Protein AF-0000000079092332 (afdb_homodimer)

Radius of gyration: 22.31 Å; Cα contacts (8 Å, |Δi|>4): 649; chains: 2; bounding box: 49×60×49 Å

Structure (mmCIF, N/CA/C/O backbone):
data_AF-0000000079092332-model_v1
#
loop_
_entity.id
_entity.type
_entity.pdbx_description
1 polymer 'Transporter major facilitator family protein'
#
loop_
_atom_site.group_PDB
_atom_site.id
_atom_site.type_symbol
_atom_site.label_atom_id
_atom_site.label_alt_id
_atom_site.label_comp_id
_atom_site.label_asym_id
_atom_site.label_entity_id
_atom_site.label_seq_id
_atom_site.pdbx_PDB_ins_code
_atom_site.Cartn_x
_atom_site.Cartn_y
_atom_site.Cartn_z
_atom_site.occupancy
_atom_site.B_iso_or_equiv
_atom_site.auth_seq_id
_atom_site.auth_comp_id
_atom_site.auth_asym_id
_atom_site.auth_atom_id
_atom_site.pdbx_PDB_model_num
ATOM 1 N N . MET A 1 1 ? -17.297 20.484 -6.965 1 50.72 1 MET A N 1
ATOM 2 C CA . MET A 1 1 ? -17.453 19.156 -6.387 1 50.72 1 MET A CA 1
ATOM 3 C C . MET A 1 1 ? -16.469 18.922 -5.254 1 50.72 1 MET A C 1
ATOM 5 O O . MET A 1 1 ? -15.281 19.234 -5.387 1 50.72 1 MET A O 1
ATOM 9 N N . GLY A 1 2 ? -16.922 18.797 -4.117 1 68.81 2 GLY A N 1
ATOM 10 C CA . GLY A 1 2 ? -16.125 18.641 -2.908 1 68.81 2 GLY A CA 1
ATOM 11 C C . GLY A 1 2 ? -15.391 17.328 -2.84 1 68.81 2 GLY A C 1
ATOM 12 O O . GLY A 1 2 ? -15.602 16.438 -3.674 1 68.81 2 GLY A O 1
ATOM 13 N N . ALA A 1 3 ? -14.352 17.25 -2.166 1 75 3 ALA A N 1
ATOM 14 C CA . ALA A 1 3 ? -13.562 16.047 -1.935 1 75 3 ALA A CA 1
ATOM 15 C C . ALA A 1 3 ? -14.453 14.859 -1.6 1 75 3 ALA A C 1
ATOM 17 O O . ALA A 1 3 ? -14.195 13.734 -2.031 1 75 3 ALA A O 1
ATOM 18 N N . LYS A 1 4 ? -15.617 15.133 -1.078 1 80.06 4 LYS A N 1
ATOM 19 C CA . LYS A 1 4 ? -16.547 14.07 -0.685 1 80.06 4 LYS A CA 1
ATOM 20 C C . LYS A 1 4 ? -17.156 13.398 -1.907 1 80.06 4 LYS A C 1
ATOM 22 O O . LYS A 1 4 ? -17.172 12.164 -2.002 1 80.06 4 LYS A O 1
ATOM 27 N N . ARG A 1 5 ? -17.609 14.156 -2.799 1 82.69 5 ARG A N 1
ATOM 28 C CA . ARG A 1 5 ? -18.266 13.617 -3.977 1 82.69 5 ARG A CA 1
ATOM 29 C C . ARG A 1 5 ? -17.281 12.891 -4.883 1 82.69 5 ARG A C 1
ATOM 31 O O . ARG A 1 5 ? -17.625 11.883 -5.496 1 82.69 5 ARG A O 1
ATOM 38 N N . LEU A 1 6 ? -16.125 13.414 -4.945 1 79.31 6 LEU A N 1
ATOM 39 C CA . LEU A 1 6 ? -15.109 12.797 -5.797 1 79.31 6 LEU A CA 1
ATOM 40 C C . LEU A 1 6 ? -14.75 11.406 -5.297 1 79.31 6 LEU A C 1
ATOM 42 O O . LEU A 1 6 ? -14.617 10.469 -6.09 1 79.31 6 LEU A O 1
ATOM 46 N N . VAL A 1 7 ? -14.602 11.328 -4.027 1 81.25 7 VAL A N 1
ATOM 47 C CA . VAL A 1 7 ? -14.312 10.023 -3.449 1 81.25 7 VAL A CA 1
ATOM 48 C C . VAL A 1 7 ? -15.469 9.062 -3.719 1 81.25 7 VAL A C 1
ATOM 50 O O . VAL A 1 7 ? -15.25 7.895 -4.043 1 81.25 7 VAL A O 1
ATOM 53 N N . LEU A 1 8 ? -16.609 9.57 -3.623 1 84.88 8 LEU A N 1
ATOM 54 C CA . LEU A 1 8 ? -17.797 8.727 -3.83 1 84.88 8 LEU A CA 1
ATOM 55 C C . LEU A 1 8 ? -17.859 8.242 -5.273 1 84.88 8 LEU A C 1
ATOM 57 O O . LEU A 1 8 ? -18.172 7.078 -5.523 1 84.88 8 LEU A O 1
ATOM 61 N N . TYR A 1 9 ? -17.594 9.102 -6.188 1 84.62 9 TYR A N 1
ATOM 62 C CA . TYR A 1 9 ? -17.594 8.695 -7.59 1 84.62 9 TYR A CA 1
ATOM 63 C C . TYR A 1 9 ? -16.547 7.613 -7.848 1 84.62 9 TYR A C 1
ATOM 65 O O . TYR A 1 9 ? -16.828 6.629 -8.539 1 84.62 9 TYR A O 1
ATOM 73 N N . GLY A 1 10 ? -15.375 7.836 -7.367 1 83.56 10 GLY A N 1
ATOM 74 C CA . GLY A 1 10 ? -14.352 6.812 -7.504 1 83.56 10 GLY A CA 1
ATOM 75 C C . GLY A 1 10 ? -14.75 5.488 -6.883 1 83.56 10 GLY A C 1
ATOM 76 O O . GLY A 1 10 ? -14.484 4.426 -7.453 1 83.56 10 GLY A O 1
ATOM 77 N N . ALA A 1 11 ? -15.398 5.598 -5.793 1 85.88 11 ALA A N 1
ATOM 78 C CA . ALA A 1 11 ? -15.828 4.395 -5.086 1 85.88 11 ALA A CA 1
ATOM 79 C C . ALA A 1 11 ? -16.906 3.65 -5.879 1 85.88 11 ALA A C 1
ATOM 81 O O . ALA A 1 11 ? -16.891 2.418 -5.945 1 85.88 11 ALA A O 1
ATOM 82 N N . ILE A 1 12 ? -17.797 4.383 -6.449 1 88.75 12 ILE A N 1
ATOM 83 C CA . ILE A 1 12 ? -18.875 3.775 -7.219 1 88.75 12 ILE A CA 1
ATOM 84 C C . ILE A 1 12 ? -18.297 3.053 -8.438 1 88.75 12 ILE A C 1
ATOM 86 O O . ILE A 1 12 ? -18.703 1.928 -8.742 1 88.75 12 ILE A O 1
ATOM 90 N N . ILE A 1 13 ? -17.391 3.68 -9.086 1 88 13 ILE A N 1
ATOM 91 C CA . ILE A 1 13 ? -16.734 3.061 -10.227 1 88 13 ILE A CA 1
ATOM 92 C C . ILE A 1 13 ? -16.062 1.763 -9.797 1 88 13 ILE A C 1
ATOM 94 O O . ILE A 1 13 ? -16.156 0.745 -10.484 1 88 13 ILE A O 1
ATOM 98 N N . ASN A 1 14 ? -15.469 1.8 -8.719 1 85.38 14 ASN A N 1
ATOM 99 C CA . ASN A 1 14 ? -14.773 0.618 -8.219 1 85.38 14 ASN A CA 1
ATOM 100 C C . ASN A 1 14 ? -15.75 -0.492 -7.848 1 85.38 14 ASN A C 1
ATOM 102 O O . ASN A 1 14 ? -15.508 -1.665 -8.133 1 85.38 14 ASN A O 1
ATOM 106 N N . VAL A 1 15 ? -16.781 -0.085 -7.207 1 88.56 15 VAL A N 1
ATOM 107 C CA . VAL A 1 15 ? -17.781 -1.07 -6.793 1 88.56 15 VAL A CA 1
ATOM 108 C C . VAL A 1 15 ? -18.406 -1.715 -8.023 1 88.56 15 VAL A C 1
ATOM 110 O O . VAL A 1 15 ? -18.531 -2.939 -8.094 1 88.56 15 VAL A O 1
ATOM 113 N N . LEU A 1 16 ? -18.781 -0.951 -8.969 1 92.06 16 LEU A N 1
ATOM 114 C CA . LEU A 1 16 ? -19.375 -1.469 -10.195 1 92.06 16 LEU A CA 1
ATOM 115 C C . LEU A 1 16 ? -18.391 -2.371 -10.938 1 92.06 16 LEU A C 1
ATOM 117 O O . LEU A 1 16 ? -18.781 -3.422 -11.461 1 92.06 16 LEU A O 1
ATOM 121 N N . GLY A 1 17 ? -17.219 -1.914 -10.977 1 91.44 17 GLY A N 1
ATOM 122 C CA . GLY A 1 17 ? -16.188 -2.736 -11.609 1 91.44 17 GLY A CA 1
ATOM 123 C C . GLY A 1 17 ? -15.969 -4.055 -10.891 1 91.44 17 GLY A C 1
ATOM 124 O O . GLY A 1 17 ? -15.734 -5.082 -11.531 1 91.44 17 GLY A O 1
ATOM 125 N N . THR A 1 18 ? -16 -4.023 -9.633 1 88.44 18 THR A N 1
ATOM 126 C CA . THR A 1 18 ? -15.812 -5.23 -8.844 1 88.44 18 THR A CA 1
ATOM 127 C C . THR A 1 18 ? -16.922 -6.238 -9.117 1 88.44 18 THR A C 1
ATOM 129 O O . THR A 1 18 ? -16.656 -7.426 -9.32 1 88.44 18 THR A O 1
ATOM 132 N N . PHE A 1 19 ? -18.125 -5.766 -9.203 1 91.5 19 PHE A N 1
ATOM 133 C CA . PHE A 1 19 ? -19.25 -6.652 -9.508 1 91.5 19 PHE A CA 1
ATOM 134 C C . PHE A 1 19 ? -19.141 -7.188 -10.93 1 91.5 19 PHE A C 1
ATOM 136 O O . PHE A 1 19 ? -19.547 -8.32 -11.203 1 91.5 19 PHE A O 1
ATOM 143 N N . ALA A 1 20 ? -18.625 -6.438 -11.766 1 93.5 20 ALA A N 1
ATOM 144 C CA . ALA A 1 20 ? -18.578 -6.797 -13.18 1 93.5 20 ALA A CA 1
ATOM 145 C C . ALA A 1 20 ? -17.422 -7.734 -13.477 1 93.5 20 ALA A C 1
ATOM 147 O O . ALA A 1 20 ? -17.391 -8.406 -14.516 1 93.5 20 ALA A O 1
ATOM 148 N N . THR A 1 21 ? -16.469 -7.824 -12.633 1 89.19 21 THR A N 1
ATOM 149 C CA . THR A 1 21 ? -15.195 -8.492 -12.906 1 89.19 21 THR A CA 1
ATOM 150 C C . THR A 1 21 ? -15.422 -9.969 -13.219 1 89.19 21 THR A C 1
ATOM 152 O O . THR A 1 21 ? -14.945 -10.477 -14.234 1 89.19 21 THR A O 1
ATOM 155 N N . PRO A 1 22 ? -16.188 -10.719 -12.406 1 87.5 22 PRO A N 1
ATOM 156 C CA . PRO A 1 22 ? -16.359 -12.141 -12.719 1 87.5 22 PRO A CA 1
ATOM 157 C C . PRO A 1 22 ? -17.047 -12.367 -14.07 1 87.5 22 PRO A C 1
ATOM 159 O O . PRO A 1 22 ? -16.672 -13.266 -14.812 1 87.5 22 PRO A O 1
ATOM 162 N N . THR A 1 23 ? -18.016 -11.562 -14.336 1 89.44 23 THR A N 1
ATOM 163 C CA . THR A 1 23 ? -18.734 -11.703 -15.594 1 89.44 23 THR A CA 1
ATOM 164 C C . THR A 1 23 ? -17.828 -11.367 -16.781 1 89.44 23 THR A C 1
ATOM 166 O O . THR A 1 23 ? -17.812 -12.078 -17.781 1 89.44 23 THR A O 1
ATOM 169 N N . VAL A 1 24 ? -17.094 -10.336 -16.625 1 90.94 24 VAL A N 1
ATOM 170 C CA . VAL A 1 24 ? -16.203 -9.914 -17.688 1 90.94 24 VAL A CA 1
ATOM 171 C C . VAL A 1 24 ? -15.086 -10.953 -17.875 1 90.94 24 VAL A C 1
ATOM 173 O O . VAL A 1 24 ? -14.742 -11.305 -19 1 90.94 24 VAL A O 1
ATOM 176 N N . ALA A 1 25 ? -14.602 -11.461 -16.828 1 83.88 25 ALA A N 1
ATOM 177 C CA . ALA A 1 25 ? -13.539 -12.453 -16.875 1 83.88 25 ALA A CA 1
ATOM 178 C C . ALA A 1 25 ? -14.031 -13.75 -17.516 1 83.88 25 ALA A C 1
ATOM 180 O O . ALA A 1 25 ? -13.328 -14.359 -18.328 1 83.88 25 ALA A O 1
ATOM 181 N N . SER A 1 26 ? -15.172 -14.164 -17.156 1 84.12 26 SER A N 1
ATOM 182 C CA . SER A 1 26 ? -15.703 -15.453 -17.609 1 84.12 26 SER A CA 1
ATOM 183 C C . SER A 1 26 ? -16.156 -15.383 -19.062 1 84.12 26 SER A C 1
ATOM 185 O O . SER A 1 26 ? -15.961 -16.328 -19.812 1 84.12 26 SER A O 1
ATOM 187 N N . TYR A 1 27 ? -16.672 -14.273 -19.438 1 88.19 27 TYR A N 1
ATOM 188 C CA . TYR A 1 27 ? -17.344 -14.242 -20.734 1 88.19 27 TYR A CA 1
ATOM 189 C C . TYR A 1 27 ? -16.5 -13.484 -21.75 1 88.19 27 TYR A C 1
ATOM 191 O O . TYR A 1 27 ? -16.594 -13.742 -22.953 1 88.19 27 TYR A O 1
ATOM 199 N N . LEU A 1 28 ? -15.695 -12.531 -21.328 1 88.44 28 LEU A N 1
ATOM 200 C CA . LEU A 1 28 ? -15.016 -11.664 -22.281 1 88.44 28 LEU A CA 1
ATOM 201 C C . LEU A 1 28 ? -13.508 -11.922 -22.266 1 88.44 28 LEU A C 1
ATOM 203 O O . LEU A 1 28 ? -12.797 -11.5 -23.188 1 88.44 28 LEU A O 1
ATOM 207 N N . GLY A 1 29 ? -13.086 -12.516 -21.297 1 83.94 29 GLY A N 1
ATOM 208 C CA . GLY A 1 29 ? -11.688 -12.898 -21.297 1 83.94 29 GLY A CA 1
ATOM 209 C C . GLY A 1 29 ? -10.805 -11.945 -20.516 1 83.94 29 GLY A C 1
ATOM 210 O O . GLY A 1 29 ? -11.305 -11.125 -19.75 1 83.94 29 GLY A O 1
ATOM 211 N N . ALA A 1 30 ? -9.484 -12.078 -20.688 1 82.31 30 ALA A N 1
ATOM 212 C CA . ALA A 1 30 ? -8.484 -11.414 -19.859 1 82.31 30 ALA A CA 1
ATOM 213 C C . ALA A 1 30 ? -8.352 -9.938 -20.219 1 82.31 30 ALA A C 1
ATOM 215 O O . ALA A 1 30 ? -8.25 -9.086 -19.344 1 82.31 30 ALA A O 1
ATOM 216 N N . VAL A 1 31 ? -8.422 -9.641 -21.5 1 83.94 31 VAL A N 1
ATOM 217 C CA . VAL A 1 31 ? -8.141 -8.289 -21.953 1 83.94 31 VAL A CA 1
ATOM 218 C C . VAL A 1 31 ? -9.234 -7.34 -21.484 1 83.94 31 VAL A C 1
ATOM 220 O O . VAL A 1 31 ? -8.961 -6.332 -20.828 1 83.94 31 VAL A O 1
ATOM 223 N N . PRO A 1 32 ? -10.508 -7.734 -21.672 1 89.5 32 PRO A N 1
ATOM 224 C CA . PRO A 1 32 ? -11.555 -6.859 -21.141 1 89.5 32 PRO A CA 1
ATOM 225 C C . PRO A 1 32 ? -11.523 -6.762 -19.609 1 89.5 32 PRO A C 1
ATOM 227 O O . PRO A 1 32 ? -11.867 -5.719 -19.047 1 89.5 32 PRO A O 1
ATOM 230 N N . MET A 1 33 ? -11.156 -7.75 -19.016 1 87 33 MET A N 1
ATOM 231 C CA . MET A 1 33 ? -11.023 -7.719 -17.562 1 87 33 MET A CA 1
ATOM 232 C C . MET A 1 33 ? -9.969 -6.711 -17.141 1 87 33 MET A C 1
ATOM 234 O O . MET A 1 33 ? -10.172 -5.961 -16.188 1 87 33 MET A O 1
ATOM 238 N N . VAL A 1 34 ? -8.93 -6.66 -17.891 1 83.69 34 VAL A N 1
ATOM 239 C CA . VAL A 1 34 ? -7.836 -5.738 -17.578 1 83.69 34 VAL A CA 1
ATOM 240 C C . VAL A 1 34 ? -8.289 -4.301 -17.828 1 83.69 34 VAL A C 1
ATOM 242 O O . VAL A 1 34 ? -7.934 -3.396 -17.062 1 83.69 34 VAL A O 1
ATOM 245 N N . ILE A 1 35 ? -9.039 -4.113 -18.859 1 87.19 35 ILE A N 1
ATOM 246 C CA . ILE A 1 35 ? -9.57 -2.787 -19.156 1 87.19 35 ILE A CA 1
ATOM 247 C C . ILE A 1 35 ? -10.469 -2.33 -18 1 87.19 35 ILE A C 1
ATOM 249 O O . ILE A 1 35 ? -10.414 -1.171 -17.594 1 87.19 35 ILE A O 1
ATOM 253 N N . LEU A 1 36 ? -11.227 -3.234 -17.562 1 90 36 LEU A N 1
ATOM 254 C CA . LEU A 1 36 ? -12.078 -2.943 -16.422 1 90 36 LEU A CA 1
ATOM 255 C C . LEU A 1 36 ? -11.242 -2.531 -15.219 1 90 36 LEU A C 1
ATOM 257 O O . LEU A 1 36 ? -11.578 -1.571 -14.516 1 90 36 LEU A O 1
ATOM 261 N N . ARG A 1 37 ? -10.203 -3.188 -15.039 1 84.88 37 ARG A N 1
ATOM 262 C CA . ARG A 1 37 ? -9.32 -2.869 -13.922 1 84.88 37 ARG A CA 1
ATOM 263 C C . ARG A 1 37 ? -8.633 -1.523 -14.133 1 84.88 37 ARG A C 1
ATOM 265 O O . ARG A 1 37 ? -8.336 -0.814 -13.172 1 84.88 37 ARG A O 1
ATOM 272 N N . PHE A 1 38 ? -8.414 -1.275 -15.328 1 85.88 38 PHE A N 1
ATOM 273 C CA . PHE A 1 38 ? -7.824 0.015 -15.68 1 85.88 38 PHE A CA 1
ATOM 274 C C . PHE A 1 38 ? -8.758 1.154 -15.297 1 85.88 38 PHE A C 1
ATOM 276 O O . PHE A 1 38 ? -8.328 2.154 -14.719 1 85.88 38 PHE A O 1
ATOM 283 N N . VAL A 1 39 ? -9.969 0.985 -15.578 1 87.44 39 VAL A N 1
ATOM 284 C CA . VAL A 1 39 ? -10.977 1.978 -15.234 1 87.44 39 VAL A CA 1
ATOM 285 C C . VAL A 1 39 ? -11.109 2.086 -13.719 1 87.44 39 VAL A C 1
ATOM 287 O O . VAL A 1 39 ? -11.203 3.188 -13.172 1 87.44 39 VAL A O 1
ATOM 290 N N . MET A 1 40 ? -11.062 0.985 -13.078 1 87.94 40 MET A N 1
ATOM 291 C CA . MET A 1 40 ? -11.141 0.953 -11.617 1 87.94 40 MET A CA 1
ATOM 292 C C . MET A 1 40 ? -9.938 1.652 -10.992 1 87.94 40 MET A C 1
ATOM 294 O O . MET A 1 40 ? -10.078 2.359 -9.992 1 87.94 40 MET A O 1
ATOM 298 N N . GLY A 1 41 ? -8.781 1.45 -11.625 1 82.44 41 GLY A N 1
ATOM 299 C CA . GLY A 1 41 ? -7.574 2.104 -11.148 1 82.44 41 GLY A CA 1
ATOM 300 C C . GLY A 1 41 ? -7.648 3.617 -11.211 1 82.44 41 GLY A C 1
ATOM 301 O O . GLY A 1 41 ? -7.191 4.305 -10.297 1 82.44 41 GLY A O 1
ATOM 302 N N . PHE A 1 42 ? -8.266 4.039 -12.164 1 82.25 42 PHE A N 1
ATOM 303 C CA . PHE A 1 42 ? -8.438 5.48 -12.305 1 82.25 42 PHE A CA 1
ATOM 304 C C . PHE A 1 42 ? -9.297 6.035 -11.18 1 82.25 42 PHE A C 1
ATOM 306 O O . PHE A 1 42 ? -9.016 7.113 -10.648 1 82.25 42 PHE A O 1
ATOM 313 N N . GLY A 1 43 ? -10.297 5.363 -10.836 1 80.19 43 GLY A N 1
ATOM 314 C CA . GLY A 1 43 ? -11.164 5.766 -9.734 1 80.19 43 GLY A CA 1
ATOM 315 C C . GLY A 1 43 ? -10.469 5.719 -8.391 1 80.19 43 GLY A C 1
ATOM 316 O O . GLY A 1 43 ? -10.711 6.574 -7.531 1 80.19 43 GLY A O 1
ATOM 317 N N . GLN A 1 44 ? -9.57 4.867 -8.227 1 79.5 44 GLN A N 1
ATOM 318 C CA . GLN A 1 44 ? -8.875 4.672 -6.957 1 79.5 44 GLN A CA 1
ATOM 319 C C . GLN A 1 44 ? -7.789 5.73 -6.758 1 79.5 44 GLN A C 1
ATOM 321 O O . GLN A 1 44 ? -7.379 6 -5.625 1 79.5 44 GLN A O 1
ATOM 326 N N . GLY A 1 45 ? -7.312 6.285 -7.816 1 76.25 45 GLY A N 1
ATOM 327 C CA . GLY A 1 45 ? -6.273 7.301 -7.73 1 76.25 45 GLY A CA 1
ATOM 328 C C . GLY A 1 45 ? -6.742 8.578 -7.055 1 76.25 45 GLY A C 1
ATOM 329 O O . GLY A 1 45 ? -5.926 9.375 -6.594 1 76.25 45 GLY A O 1
ATOM 330 N N . LEU A 1 46 ? -8.016 8.68 -6.844 1 75.38 46 LEU A N 1
ATOM 331 C CA . LEU A 1 46 ? -8.609 9.875 -6.273 1 75.38 46 LEU A CA 1
ATOM 332 C C . LEU A 1 46 ? -8.609 9.812 -4.75 1 75.38 46 LEU A C 1
ATOM 334 O O . LEU A 1 46 ? -8.75 10.844 -4.082 1 75.38 46 LEU A O 1
ATOM 338 N N . LEU A 1 47 ? -8.367 8.695 -4.254 1 76.38 47 LEU A N 1
ATOM 339 C CA . LEU A 1 47 ? -8.609 8.492 -2.832 1 76.38 47 LEU A CA 1
ATOM 340 C C . LEU A 1 47 ? -7.605 9.273 -1.991 1 76.38 47 LEU A C 1
ATOM 342 O O . LEU A 1 47 ? -7.992 9.992 -1.066 1 76.38 47 LEU A O 1
ATOM 346 N N . TRP A 1 48 ? -6.324 9.234 -2.332 1 73.56 48 TRP A N 1
ATOM 347 C CA . TRP A 1 48 ? -5.297 9.844 -1.494 1 73.56 48 TRP A CA 1
ATOM 348 C C . TRP A 1 48 ? -5.398 11.359 -1.524 1 73.56 48 TRP A C 1
ATOM 350 O O . TRP A 1 48 ? -5.422 12.008 -0.475 1 73.56 48 TRP A O 1
ATOM 360 N N . PRO A 1 49 ? -5.465 11.914 -2.689 1 73.25 49 PRO A N 1
ATOM 361 C CA . PRO A 1 49 ? -5.625 13.367 -2.734 1 73.25 49 PRO A CA 1
ATOM 362 C C . PRO A 1 49 ? -6.875 13.844 -1.999 1 73.25 49 PRO A C 1
ATOM 364 O O . PRO A 1 49 ? -6.848 14.883 -1.33 1 73.25 49 PRO A O 1
ATOM 367 N N . CYS A 1 50 ? -7.945 13.109 -2.109 1 76.62 50 CYS A N 1
ATOM 368 C CA . CYS A 1 50 ? -9.188 13.508 -1.452 1 76.62 50 CYS A CA 1
ATOM 369 C C . CYS A 1 50 ? -9.062 13.383 0.062 1 76.62 50 CYS A C 1
ATOM 371 O O . CYS A 1 50 ? -9.57 14.227 0.803 1 76.62 50 CYS A O 1
ATOM 373 N N . MET A 1 51 ? -8.383 12.352 0.447 1 78.56 51 MET A N 1
ATOM 374 C CA . MET A 1 51 ? -8.125 12.172 1.873 1 78.56 51 MET A CA 1
ATOM 375 C C . MET A 1 51 ? -7.32 13.344 2.43 1 78.56 51 MET A C 1
ATOM 377 O O . MET A 1 51 ? -7.602 13.828 3.525 1 78.56 51 MET A O 1
ATOM 381 N N . SER A 1 52 ? -6.363 13.742 1.64 1 74.25 52 SER A N 1
ATOM 382 C CA . SER A 1 52 ? -5.516 14.852 2.064 1 74.25 52 SER A CA 1
ATOM 383 C C . SER A 1 52 ? -6.316 16.141 2.201 1 74.25 52 SER A C 1
ATOM 385 O O . SER A 1 52 ? -6.121 16.906 3.152 1 74.25 52 SER A O 1
ATOM 387 N N . VAL A 1 53 ? -7.223 16.344 1.279 1 74 53 VAL A N 1
ATOM 388 C CA . VAL A 1 53 ? -8.039 17.562 1.292 1 74 53 VAL A CA 1
ATOM 389 C C . VAL A 1 53 ? -9.008 17.516 2.473 1 74 53 VAL A C 1
ATOM 391 O O . VAL A 1 53 ? -9.172 18.5 3.186 1 74 53 VAL A O 1
ATOM 394 N N . LEU A 1 54 ? -9.602 16.406 2.707 1 78.44 54 LEU A N 1
ATOM 395 C CA . LEU A 1 54 ? -10.586 16.266 3.779 1 78.44 54 LEU A CA 1
ATOM 396 C C . LEU A 1 54 ? -9.93 16.484 5.141 1 78.44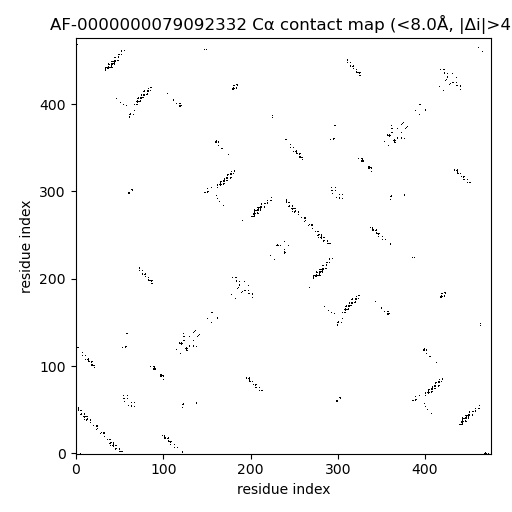 54 LEU A C 1
ATOM 398 O O . LEU A 1 54 ? -10.477 17.188 5.988 1 78.44 54 LEU A O 1
ATOM 402 N N . VAL A 1 55 ? -8.805 15.891 5.312 1 78 55 VAL A N 1
ATOM 403 C CA . VAL A 1 55 ? -8.094 16.062 6.574 1 78 55 VAL A CA 1
ATOM 404 C C . VAL A 1 55 ? -7.68 17.516 6.746 1 78 55 VAL A C 1
ATOM 406 O O . VAL A 1 55 ? -7.684 18.047 7.859 1 78 55 VAL A O 1
ATOM 409 N N . GLY A 1 56 ? -7.297 18.156 5.648 1 73.88 56 GLY A N 1
ATOM 410 C CA . GLY A 1 56 ? -6.938 19.562 5.68 1 73.88 56 GLY A CA 1
ATOM 411 C C . GLY A 1 56 ? -8.078 20.469 6.105 1 73.88 56 GLY A C 1
ATOM 412 O O . GLY A 1 56 ? -7.863 21.484 6.754 1 73.88 56 GLY A O 1
ATOM 413 N N . HIS A 1 57 ? -9.258 20.062 5.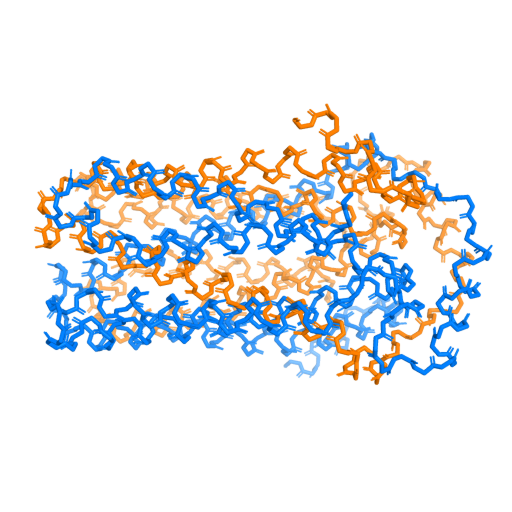793 1 73.44 57 HIS A N 1
ATOM 414 C CA . HIS A 1 57 ? -10.438 20.859 6.121 1 73.44 57 HIS A CA 1
ATOM 415 C C . HIS A 1 57 ? -10.906 20.578 7.547 1 73.44 57 HIS A C 1
ATOM 417 O O . HIS A 1 57 ? -11.453 21.469 8.203 1 73.44 57 HIS A O 1
ATOM 423 N N . TRP A 1 58 ? -10.641 19.453 8.031 1 77.06 58 TRP A N 1
ATOM 424 C CA . TRP A 1 58 ? -11.266 19.016 9.273 1 77.06 58 TRP A CA 1
ATOM 425 C C . TRP A 1 58 ? -10.305 19.156 10.445 1 77.06 58 TRP A C 1
ATOM 427 O O . TRP A 1 58 ? -10.727 19.172 11.609 1 77.06 58 TRP A O 1
ATOM 437 N N . PHE A 1 59 ? -8.984 19.312 10.148 1 77.12 59 PHE A N 1
ATOM 438 C CA . PHE A 1 59 ? -8.016 19.281 11.234 1 77.12 59 PHE A CA 1
ATOM 439 C C . PHE A 1 59 ? -6.98 20.391 11.07 1 77.12 59 PHE A C 1
ATOM 441 O O . PHE A 1 59 ? -6.625 20.75 9.945 1 77.12 59 PHE A O 1
ATOM 448 N N . PRO A 1 60 ? -6.52 20.922 12.18 1 73.69 60 PRO A N 1
ATOM 449 C CA . PRO A 1 60 ? -5.426 21.891 12.109 1 73.69 60 PRO A CA 1
ATOM 450 C C . PRO A 1 60 ? -4.141 21.297 11.547 1 73.69 60 PRO A C 1
ATOM 452 O O . PRO A 1 60 ? -3.977 20.078 11.531 1 73.69 60 PRO A O 1
ATOM 455 N N . PRO A 1 61 ? -3.287 22.125 11.016 1 70.62 61 PRO A N 1
ATOM 456 C CA . PRO A 1 61 ? -2.049 21.672 10.391 1 70.62 61 PRO A CA 1
ATOM 457 C C . PRO A 1 61 ? -1.224 20.766 11.305 1 70.62 61 PRO A C 1
ATOM 459 O O . PRO A 1 61 ? -0.559 19.844 10.828 1 70.62 61 PRO A O 1
ATOM 462 N N . THR A 1 62 ? -1.367 20.922 12.586 1 68.62 62 THR A N 1
ATOM 463 C CA . THR A 1 62 ? -0.553 20.172 13.531 1 68.62 62 THR A CA 1
ATOM 464 C C . THR A 1 62 ? -1.101 18.75 13.711 1 68.62 62 THR A C 1
ATOM 466 O O . THR A 1 62 ? -0.396 17.859 14.195 1 68.62 62 THR A O 1
ATOM 469 N N . GLU A 1 63 ? -2.338 18.578 13.273 1 76.06 63 GLU A N 1
ATOM 470 C CA . GLU A 1 63 ? -2.979 17.297 13.539 1 76.06 63 GLU A CA 1
ATOM 471 C C . GLU A 1 63 ? -3.213 16.516 12.25 1 76.06 63 GLU A C 1
ATOM 473 O O . GLU A 1 63 ? -3.619 15.352 12.281 1 76.06 63 GLU A O 1
ATOM 478 N N . LYS A 1 64 ? -2.846 17.109 11.156 1 75.81 64 LYS A N 1
ATOM 479 C CA . LYS A 1 64 ? -3.15 16.484 9.867 1 75.81 64 LYS A CA 1
ATOM 480 C C . LYS A 1 64 ? -2.377 15.188 9.68 1 75.81 64 LYS A C 1
ATOM 482 O O . LYS A 1 64 ? -2.947 14.172 9.266 1 75.81 64 LYS A O 1
ATOM 487 N N . SER A 1 65 ? -1.112 15.305 9.992 1 71.69 65 SER A N 1
ATOM 488 C CA . SER A 1 65 ? -0.281 14.117 9.789 1 71.69 65 SER A CA 1
ATOM 489 C C . SER A 1 65 ? -0.725 12.977 10.695 1 71.69 65 SER A C 1
ATOM 491 O O . SER A 1 65 ? -0.722 11.812 10.281 1 71.69 65 SER A O 1
ATOM 493 N N . THR A 1 66 ? -1.159 13.305 11.891 1 73.06 66 THR A N 1
ATOM 494 C CA . THR A 1 66 ? -1.615 12.289 12.836 1 73.06 66 THR A CA 1
ATOM 495 C C . THR A 1 66 ? -2.953 11.703 12.391 1 73.06 66 THR A C 1
ATOM 497 O O . THR A 1 66 ? -3.166 10.492 12.484 1 73.06 66 THR A O 1
ATOM 500 N N . ALA A 1 67 ? -3.82 12.562 11.961 1 78.44 67 ALA A N 1
ATOM 501 C CA . ALA A 1 67 ? -5.113 12.102 11.461 1 78.44 67 ALA A CA 1
ATOM 502 C C . ALA A 1 67 ? -4.938 11.133 10.297 1 78.44 67 ALA A C 1
ATOM 504 O O . ALA A 1 67 ? -5.594 10.094 10.242 1 78.44 67 ALA A O 1
ATOM 505 N N . LEU A 1 68 ? -4.016 11.438 9.461 1 76.5 68 LEU A N 1
ATOM 506 C CA . LEU A 1 68 ? -3.746 10.586 8.305 1 76.5 68 LEU A CA 1
ATOM 507 C C . LEU A 1 68 ? -3.135 9.258 8.75 1 76.5 68 LEU A C 1
ATOM 509 O O . LEU A 1 68 ? -3.459 8.203 8.195 1 76.5 68 LEU A O 1
ATOM 513 N N . ALA A 1 69 ? -2.268 9.367 9.695 1 72 69 ALA A N 1
ATOM 514 C CA . ALA A 1 69 ? -1.641 8.148 10.211 1 72 69 ALA A CA 1
ATOM 515 C C . ALA A 1 69 ? -2.68 7.199 10.797 1 72 69 ALA A C 1
ATOM 517 O O . ALA A 1 69 ? -2.65 5.992 10.523 1 72 69 ALA A O 1
ATOM 518 N N . ILE A 1 70 ? -3.596 7.719 11.5 1 75.5 70 ILE A N 1
ATOM 519 C CA . ILE A 1 70 ? -4.652 6.91 12.094 1 75.5 70 ILE A CA 1
ATOM 520 C C . ILE A 1 70 ? -5.535 6.324 10.992 1 75.5 70 ILE A C 1
ATOM 522 O O . ILE A 1 70 ? -5.852 5.133 11.008 1 75.5 70 ILE A O 1
ATOM 526 N N . ALA A 1 71 ? -5.816 7.172 10.109 1 78.44 71 ALA A N 1
ATOM 527 C CA . ALA A 1 71 ? -6.715 6.766 9.031 1 78.44 71 ALA A CA 1
ATOM 528 C C . ALA A 1 71 ? -6.094 5.648 8.195 1 78.44 71 ALA A C 1
ATOM 530 O O . ALA A 1 71 ? -6.809 4.793 7.664 1 78.44 71 ALA A O 1
ATOM 531 N N . THR A 1 72 ? -4.789 5.574 8.148 1 76.62 72 THR A N 1
ATOM 532 C CA . THR A 1 72 ? -4.133 4.617 7.262 1 76.62 72 THR A CA 1
ATOM 533 C C . THR A 1 72 ? -3.645 3.4 8.047 1 76.62 72 THR A C 1
ATOM 535 O O . THR A 1 72 ? -3.113 2.453 7.461 1 76.62 72 THR A O 1
ATOM 538 N N . THR A 1 73 ? -3.807 3.389 9.328 1 72.38 73 THR A N 1
ATOM 539 C CA . THR A 1 73 ? -3.393 2.262 10.156 1 72.38 73 THR A CA 1
ATOM 540 C C . THR A 1 73 ? -4.18 1.007 9.797 1 72.38 73 THR A C 1
ATOM 542 O O . THR A 1 73 ? -3.654 -0.105 9.867 1 72.38 73 THR A O 1
ATOM 545 N N . GLY A 1 74 ? -5.336 1.143 9.414 1 73.31 74 GLY A N 1
ATOM 546 C CA . GLY A 1 74 ? -6.184 0.012 9.07 1 73.31 74 GLY A CA 1
ATOM 547 C C . GLY A 1 74 ? -5.777 -0.667 7.777 1 73.31 74 GLY A C 1
ATOM 548 O O . GLY A 1 74 ? -6.242 -1.767 7.473 1 73.31 74 GLY A O 1
ATOM 549 N N . ASN A 1 75 ? -4.84 -0.036 7.047 1 77.56 75 ASN A N 1
ATOM 550 C CA . ASN A 1 75 ? -4.418 -0.606 5.77 1 77.56 75 ASN A CA 1
ATOM 551 C C . ASN A 1 75 ? -3.705 -1.942 5.965 1 77.56 75 ASN A C 1
ATOM 553 O O . ASN A 1 75 ? -3.896 -2.871 5.176 1 77.56 75 ASN A O 1
ATOM 557 N N . GLN A 1 76 ? -2.91 -2.041 6.98 1 78.38 76 GLN A N 1
ATOM 558 C CA . GLN A 1 76 ? -2.24 -3.311 7.242 1 78.38 76 GLN A CA 1
ATOM 559 C C . GLN A 1 76 ? -3.246 -4.398 7.613 1 78.38 76 GLN A C 1
ATOM 561 O O . GLN A 1 76 ? -3.1 -5.551 7.207 1 78.38 76 GLN A O 1
ATOM 566 N N . LEU A 1 77 ? -4.211 -4.012 8.375 1 81.44 77 LEU A N 1
ATOM 567 C CA . LEU A 1 77 ? -5.254 -4.957 8.758 1 81.44 77 LEU A CA 1
ATOM 568 C C . LEU A 1 77 ? -6.039 -5.426 7.535 1 81.44 77 LEU A C 1
ATOM 570 O O . LEU A 1 77 ? -6.422 -6.594 7.449 1 81.44 77 LEU A O 1
ATOM 574 N N . SER A 1 78 ? -6.242 -4.477 6.707 1 84.56 78 SER A N 1
ATOM 575 C CA . SER A 1 78 ? -6.965 -4.84 5.488 1 84.56 78 SER A CA 1
ATOM 576 C C . SER A 1 78 ? -6.211 -5.906 4.699 1 84.56 78 SER A C 1
ATOM 578 O O . SER A 1 78 ? -6.828 -6.793 4.105 1 84.56 78 SER A O 1
ATOM 580 N N . VAL A 1 79 ? -4.945 -5.852 4.68 1 84.06 79 VAL A N 1
ATOM 581 C CA . VAL A 1 79 ? -4.121 -6.82 3.961 1 84.06 79 VAL A CA 1
ATOM 582 C C . VAL A 1 79 ? -4.316 -8.211 4.559 1 84.06 79 VAL A C 1
ATOM 584 O O . VAL A 1 79 ? -4.602 -9.172 3.838 1 84.06 79 VAL A O 1
ATOM 587 N N . VAL A 1 80 ? -4.215 -8.242 5.848 1 85.38 80 VAL A N 1
ATOM 588 C CA . VAL A 1 80 ? -4.332 -9.508 6.562 1 85.38 80 VAL A CA 1
ATOM 589 C C . VAL A 1 80 ? -5.699 -10.133 6.289 1 85.38 80 VAL A C 1
ATOM 591 O O . VAL A 1 80 ? -5.789 -11.305 5.922 1 85.38 80 VAL A O 1
ATOM 594 N N . ILE A 1 81 ? -6.672 -9.391 6.367 1 87.69 81 ILE A N 1
ATOM 595 C CA . ILE A 1 81 ? -8.031 -9.898 6.207 1 87.69 81 ILE A CA 1
ATOM 596 C C . ILE A 1 81 ? -8.273 -10.273 4.746 1 87.69 81 ILE A C 1
ATOM 598 O O . ILE A 1 81 ? -8.875 -11.305 4.457 1 87.69 81 ILE A O 1
ATOM 602 N N . ALA A 1 82 ? -7.801 -9.438 3.914 1 87.75 82 ALA A N 1
ATOM 603 C CA . ALA A 1 82 ? -8.031 -9.672 2.492 1 87.75 82 ALA A CA 1
ATOM 604 C C . ALA A 1 82 ? -7.363 -10.969 2.033 1 87.75 82 ALA A C 1
ATOM 606 O O . ALA A 1 82 ? -7.957 -11.75 1.288 1 87.75 82 ALA A O 1
ATOM 607 N N . MET A 1 83 ? -6.16 -11.195 2.461 1 87.31 83 MET A N 1
ATOM 608 C CA . MET A 1 83 ? -5.414 -12.375 2.023 1 87.31 83 MET A CA 1
ATOM 609 C C . MET A 1 83 ? -6.094 -13.648 2.504 1 87.31 83 MET A C 1
ATOM 611 O O . MET A 1 83 ? -6.281 -14.586 1.726 1 87.31 83 MET A O 1
ATOM 615 N N . PHE A 1 84 ? -6.469 -13.586 3.676 1 87.62 84 PHE A N 1
ATOM 616 C CA . PHE A 1 84 ? -7.105 -14.781 4.223 1 87.62 84 PHE A CA 1
ATOM 617 C C . PHE A 1 84 ? -8.523 -14.93 3.684 1 87.62 84 PHE A C 1
ATOM 619 O O . PHE A 1 84 ? -8.914 -16.016 3.252 1 87.62 84 PHE A O 1
ATOM 626 N N . ALA A 1 85 ? -9.25 -13.93 3.746 1 88.38 85 ALA A N 1
ATOM 627 C CA . ALA A 1 85 ? -10.648 -13.969 3.316 1 88.38 85 ALA A CA 1
ATOM 628 C C . ALA A 1 85 ? -10.758 -14.359 1.845 1 88.38 85 ALA A C 1
ATOM 630 O O . ALA A 1 85 ? -11.633 -15.141 1.465 1 88.38 85 ALA A O 1
ATOM 631 N N . THR A 1 86 ? -9.922 -13.812 1.063 1 88.44 86 THR A N 1
ATOM 632 C CA . THR A 1 86 ? -9.992 -14.117 -0.362 1 88.44 86 THR A CA 1
ATOM 633 C C . THR A 1 86 ? -9.703 -15.594 -0.615 1 88.44 86 THR A C 1
ATOM 635 O O . THR A 1 86 ? -10.398 -16.25 -1.398 1 88.44 86 THR A O 1
ATOM 638 N N . ALA A 1 87 ? -8.672 -16.078 0.038 1 86.81 87 ALA A N 1
ATOM 639 C CA . ALA A 1 87 ? -8.344 -17.5 -0.111 1 86.81 87 ALA A CA 1
ATOM 640 C C . ALA A 1 87 ? -9.547 -18.375 0.23 1 86.81 87 ALA A C 1
ATOM 642 O O . ALA A 1 87 ? -9.852 -19.344 -0.488 1 86.81 87 ALA A O 1
ATOM 643 N N . GLU A 1 88 ? -10.195 -18.031 1.272 1 88.56 88 GLU A N 1
ATOM 644 C CA . GLU A 1 88 ? -11.336 -18.812 1.726 1 88.56 88 GLU A CA 1
ATOM 645 C C . GLU A 1 88 ? -12.531 -18.641 0.797 1 88.56 88 GLU A C 1
ATOM 647 O O . GLU A 1 88 ? -13.227 -19.609 0.482 1 88.56 88 GLU A O 1
ATOM 652 N N . LEU A 1 89 ? -12.789 -17.469 0.375 1 88.31 89 LEU A N 1
ATOM 653 C CA . LEU A 1 89 ? -13.93 -17.188 -0.482 1 88.31 89 LEU A CA 1
ATOM 654 C C . LEU A 1 89 ? -13.773 -17.859 -1.842 1 88.31 89 LEU A C 1
ATOM 656 O O . LEU A 1 89 ? -14.758 -18.281 -2.453 1 88.31 89 LEU A O 1
ATOM 660 N N . CYS A 1 90 ? -12.57 -18.016 -2.277 1 87.06 90 CYS A N 1
ATOM 661 C CA . CYS A 1 90 ? -12.305 -18.625 -3.572 1 87.06 90 CYS A CA 1
ATOM 662 C C . CYS A 1 90 ? -12.609 -20.125 -3.545 1 87.06 90 CYS A C 1
ATOM 664 O O . CYS A 1 90 ? -12.719 -20.766 -4.594 1 87.06 90 CYS A O 1
ATOM 666 N N . GLN A 1 91 ? -12.711 -20.609 -2.373 1 86.25 91 GLN A N 1
ATOM 667 C CA . GLN A 1 91 ? -12.945 -22.031 -2.254 1 86.25 91 GLN A CA 1
ATOM 668 C C . GLN A 1 91 ? -14.43 -22.344 -2.121 1 86.25 91 GLN A C 1
ATOM 670 O O . GLN A 1 91 ? -14.828 -23.516 -2.086 1 86.25 91 GLN A O 1
ATOM 675 N N . VAL A 1 92 ? -15.18 -21.344 -2.021 1 85 92 VAL A N 1
ATOM 676 C CA . VAL A 1 92 ? -16.625 -21.547 -1.941 1 85 92 VAL A CA 1
ATOM 677 C C . VAL A 1 92 ? -17.172 -21.891 -3.324 1 85 92 VAL A C 1
ATOM 679 O O . VAL A 1 92 ? -16.984 -21.141 -4.281 1 85 92 VAL A O 1
ATOM 682 N N . PRO A 1 93 ? -17.75 -23.016 -3.42 1 82.25 93 PRO A N 1
ATOM 683 C CA . PRO A 1 93 ? -18.203 -23.5 -4.727 1 82.25 93 PRO A CA 1
ATOM 684 C C . PRO A 1 93 ? -19.312 -22.641 -5.32 1 82.25 93 PRO A C 1
ATOM 686 O O . PRO A 1 93 ? -19.578 -22.703 -6.523 1 82.25 93 PRO A O 1
ATOM 689 N N . PHE A 1 94 ? -19.75 -21.797 -4.562 1 75.19 94 PHE A N 1
ATOM 690 C CA . PHE A 1 94 ? -20.828 -20.953 -5.074 1 75.19 94 PHE A CA 1
ATOM 691 C C . PHE A 1 94 ? -20.312 -20.047 -6.184 1 75.19 94 PHE A C 1
ATOM 693 O O . PHE A 1 94 ? -19.297 -19.359 -6.012 1 75.19 94 PHE A O 1
ATOM 700 N N . MET A 1 95 ? -20.906 -20.141 -7.402 1 71.88 95 MET A N 1
ATOM 701 C CA . MET A 1 95 ? -20.641 -19.328 -8.578 1 71.88 95 MET A CA 1
ATOM 702 C C . MET A 1 95 ? -19.25 -19.594 -9.133 1 71.88 95 MET A C 1
ATOM 704 O O . MET A 1 95 ? -18.594 -18.688 -9.656 1 71.88 95 MET A O 1
ATOM 708 N N . GLY A 1 96 ? -18.734 -20.734 -8.852 1 71.94 96 GLY A N 1
ATOM 709 C CA . GLY A 1 96 ? -17.5 -21.141 -9.508 1 71.94 96 GLY A CA 1
ATOM 710 C C . GLY A 1 96 ? -16.266 -20.844 -8.688 1 71.94 96 GLY A C 1
ATOM 711 O O . GLY A 1 96 ? -15.141 -20.859 -9.203 1 71.94 96 GLY A O 1
ATOM 712 N N . GLY A 1 97 ? -16.406 -20.531 -7.426 1 83.25 97 GLY A N 1
ATOM 713 C CA . GLY A 1 97 ? -15.266 -20.422 -6.539 1 83.25 97 GLY A CA 1
ATOM 714 C C . GLY A 1 97 ? -14.766 -19 -6.387 1 83.25 97 GLY A C 1
ATOM 715 O O . GLY A 1 97 ? -15.289 -18.234 -5.562 1 83.25 97 GLY A O 1
ATOM 716 N N . TRP A 1 98 ? -13.992 -18.578 -7.512 1 82.5 98 TRP A N 1
ATOM 717 C CA . TRP A 1 98 ? -13.273 -17.312 -7.391 1 82.5 98 TRP A CA 1
ATOM 718 C C . TRP A 1 98 ? -14.234 -16.125 -7.484 1 82.5 98 TRP A C 1
ATOM 720 O O . TRP A 1 98 ? -14 -15.086 -6.871 1 82.5 98 TRP A O 1
ATOM 730 N N . PRO A 1 99 ? -15.422 -16.297 -8.141 1 86.56 99 PRO A N 1
ATOM 731 C CA . PRO A 1 99 ? -16.312 -15.125 -8.258 1 86.56 99 PRO A CA 1
ATOM 732 C C . PRO A 1 99 ? -16.906 -14.695 -6.922 1 86.56 99 PRO A C 1
ATOM 734 O O . PRO A 1 99 ? -17.297 -13.531 -6.766 1 86.56 99 PRO A O 1
ATOM 737 N N . MET A 1 100 ? -16.984 -15.523 -6.023 1 87.12 100 MET A N 1
ATOM 738 C CA . MET A 1 100 ? -17.562 -15.211 -4.715 1 87.12 100 MET A CA 1
ATOM 739 C C . MET A 1 100 ? -16.781 -14.094 -4.031 1 87.12 100 MET A C 1
ATOM 741 O O . MET A 1 100 ? -17.359 -13.25 -3.348 1 87.12 100 MET A O 1
ATOM 745 N N . ALA A 1 101 ? -15.492 -14.125 -4.199 1 87.44 101 ALA A N 1
ATOM 746 C CA . ALA A 1 101 ? -14.664 -13.078 -3.604 1 87.44 101 ALA A CA 1
ATOM 747 C C . ALA A 1 101 ? -15.055 -11.703 -4.133 1 87.44 101 ALA A C 1
ATOM 749 O O . ALA A 1 101 ? -15.188 -10.75 -3.363 1 87.44 101 ALA A O 1
ATOM 750 N N . PHE A 1 102 ? -15.375 -11.648 -5.387 1 88.88 102 PHE A N 1
ATOM 751 C CA . PHE A 1 102 ? -15.695 -10.367 -6.004 1 88.88 102 PHE A CA 1
ATOM 752 C C . PHE A 1 102 ? -17.094 -9.898 -5.586 1 88.88 102 PHE A C 1
ATOM 754 O O . PHE A 1 102 ? -17.312 -8.711 -5.359 1 88.88 102 PHE A O 1
ATOM 761 N N . HIS A 1 103 ? -17.953 -10.82 -5.488 1 89.06 103 HIS A N 1
ATOM 762 C CA . HIS A 1 103 ? -19.312 -10.453 -5.078 1 89.06 103 HIS A CA 1
ATOM 763 C C . HIS A 1 103 ? -19.328 -9.945 -3.639 1 89.06 103 HIS A C 1
ATOM 765 O O . HIS A 1 103 ? -19.969 -8.938 -3.342 1 89.06 103 HIS A O 1
ATOM 771 N N . VAL A 1 104 ? -18.625 -10.586 -2.812 1 87.56 104 VAL A N 1
ATOM 772 C CA . VAL A 1 104 ? -18.562 -10.18 -1.413 1 87.56 104 VAL A CA 1
ATOM 773 C C . VAL A 1 104 ? -17.891 -8.805 -1.308 1 87.56 104 VAL A C 1
ATOM 775 O O . VAL A 1 104 ? -18.375 -7.93 -0.592 1 87.56 104 VAL A O 1
ATOM 778 N N . TYR A 1 105 ? -16.828 -8.641 -2.062 1 86.19 105 TYR A N 1
ATOM 779 C CA . TYR A 1 105 ? -16.125 -7.359 -2.059 1 86.19 105 TYR A CA 1
ATOM 780 C C . TYR A 1 105 ? -17.016 -6.254 -2.615 1 86.19 105 TYR A C 1
ATOM 782 O O . TYR A 1 105 ? -16.984 -5.117 -2.135 1 86.19 105 TYR A O 1
ATOM 790 N N . GLY A 1 106 ? -17.75 -6.594 -3.631 1 87.12 106 GLY A N 1
ATOM 791 C CA . GLY A 1 106 ? -18.688 -5.625 -4.172 1 87.12 106 GLY A CA 1
ATOM 792 C C . GLY A 1 106 ? -19.719 -5.156 -3.156 1 87.12 106 GLY A C 1
ATOM 793 O O . GLY A 1 106 ? -19.953 -3.955 -3.014 1 87.12 106 GLY A O 1
ATOM 794 N N . VAL A 1 107 ? -20.266 -6.066 -2.449 1 89.25 107 VAL A N 1
ATOM 795 C CA . VAL A 1 107 ? -21.266 -5.75 -1.448 1 89.25 107 VAL A CA 1
ATOM 796 C C . VAL A 1 107 ? -20.656 -4.898 -0.342 1 89.25 107 VAL A C 1
ATOM 798 O O . VAL A 1 107 ? -21.25 -3.912 0.096 1 89.25 107 VAL A O 1
ATOM 801 N N . LEU A 1 108 ? -19.5 -5.277 0.08 1 84.12 108 LEU A N 1
ATOM 802 C CA . LEU A 1 108 ? -18.797 -4.496 1.093 1 84.12 108 LEU A CA 1
ATOM 803 C C . LEU A 1 108 ? -18.5 -3.088 0.584 1 84.12 108 LEU A C 1
ATOM 805 O O . LEU A 1 108 ? -18.594 -2.119 1.341 1 84.12 108 LEU A O 1
ATOM 809 N N . GLY A 1 109 ? -18.141 -3.045 -0.664 1 84 109 GLY A N 1
ATOM 810 C CA . GLY A 1 109 ? -17.922 -1.743 -1.274 1 84 109 GLY A CA 1
ATOM 811 C C . GLY A 1 109 ? -19.172 -0.865 -1.271 1 84 109 GLY A C 1
ATOM 812 O O . GLY A 1 109 ? -19.078 0.331 -0.983 1 84 109 GLY A O 1
ATOM 813 N N . VAL A 1 110 ? -20.297 -1.43 -1.554 1 88.19 110 VAL A N 1
ATOM 814 C CA . VAL A 1 110 ? -21.547 -0.694 -1.552 1 88.19 110 VAL A CA 1
ATOM 815 C C . VAL A 1 110 ? -21.844 -0.176 -0.145 1 88.19 110 VAL A C 1
ATOM 817 O O . VAL A 1 110 ? -22.219 0.986 0.029 1 88.19 110 VAL A O 1
ATOM 820 N N . LEU A 1 111 ? -21.656 -1.006 0.794 1 85.19 111 LEU A N 1
ATOM 821 C CA . LEU A 1 111 ? -21.906 -0.621 2.18 1 85.19 111 LEU A CA 1
ATOM 822 C C . LEU A 1 111 ? -21.016 0.558 2.582 1 85.19 111 LEU A C 1
ATOM 824 O O . LEU A 1 111 ? -21.484 1.489 3.242 1 85.19 111 LEU A O 1
ATOM 828 N N . LEU A 1 112 ? -19.859 0.529 2.193 1 81.75 112 LEU A N 1
ATOM 829 C CA . LEU A 1 112 ? -18.922 1.597 2.559 1 81.75 112 LEU A CA 1
ATOM 830 C C . LEU A 1 112 ? -19.297 2.896 1.846 1 81.75 112 LEU A C 1
ATOM 832 O O . LEU A 1 112 ? -19.109 3.982 2.398 1 81.75 112 LEU A O 1
ATOM 836 N N . CYS A 1 113 ? -19.719 2.719 0.597 1 85.56 113 CYS A N 1
ATOM 837 C CA . CYS A 1 113 ? -20.188 3.902 -0.118 1 85.56 113 CYS A CA 1
ATOM 838 C C . CYS A 1 113 ? -21.328 4.57 0.625 1 85.56 113 CYS A C 1
ATOM 840 O O . CYS A 1 113 ? -21.391 5.797 0.724 1 85.56 113 CYS A O 1
ATOM 842 N N . ILE A 1 114 ? -22.203 3.822 1.105 1 85.44 114 ILE A N 1
ATOM 843 C CA . ILE A 1 114 ? -23.344 4.332 1.855 1 85.44 114 ILE A CA 1
ATOM 844 C C . ILE A 1 114 ? -22.859 5.02 3.131 1 85.44 114 ILE A C 1
ATOM 846 O O . ILE A 1 114 ? -23.281 6.137 3.441 1 85.44 114 ILE A O 1
ATOM 850 N N . LEU A 1 115 ? -21.953 4.395 3.848 1 80.12 115 LEU A N 1
ATOM 851 C CA . LEU A 1 115 ? -21.422 4.965 5.082 1 80.12 115 LEU A CA 1
ATOM 852 C C . LEU A 1 115 ? -20.672 6.27 4.801 1 80.12 115 LEU A C 1
ATOM 854 O O . LEU A 1 115 ? -20.766 7.219 5.582 1 80.12 115 LEU A O 1
ATOM 858 N N . TRP A 1 116 ? -19.922 6.238 3.762 1 81.94 116 TRP A N 1
ATOM 859 C CA . TRP A 1 116 ? -19.203 7.445 3.35 1 81.94 116 TRP A CA 1
ATOM 860 C C . TRP A 1 116 ? -20.172 8.594 3.088 1 81.94 116 TRP A C 1
ATOM 862 O O . TRP A 1 116 ? -19.969 9.711 3.562 1 81.94 116 TRP A O 1
ATOM 872 N N . GLN A 1 117 ? -21.25 8.32 2.381 1 81.25 117 GLN A N 1
ATOM 873 C CA . GLN A 1 117 ? -22.219 9.336 2.021 1 81.25 117 GLN A CA 1
ATOM 874 C C . GLN A 1 117 ? -22.906 9.906 3.264 1 81.25 117 GLN A C 1
ATOM 876 O O . GLN A 1 117 ? -23.219 11.094 3.318 1 81.25 117 GLN A O 1
ATOM 881 N N . VAL A 1 118 ? -23.062 9.164 4.25 1 79.62 118 VAL A N 1
ATOM 882 C CA . VAL A 1 118 ? -23.828 9.562 5.426 1 79.62 118 VAL A CA 1
ATOM 883 C C . VAL A 1 118 ? -22.922 10.281 6.414 1 79.62 118 VAL A C 1
ATOM 885 O O . VAL A 1 118 ? -23.312 11.281 7.023 1 79.62 118 VAL A O 1
ATOM 888 N N . PHE A 1 119 ? -21.641 9.898 6.531 1 76.56 119 PHE A N 1
ATOM 889 C CA . PHE A 1 119 ? -20.844 10.375 7.652 1 76.56 119 PHE A CA 1
ATOM 890 C C . PHE A 1 119 ? -19.859 11.445 7.203 1 76.56 119 PHE A C 1
ATOM 892 O O . PHE A 1 119 ? -19.375 12.234 8.016 1 76.56 119 PHE A O 1
ATOM 899 N N . VAL A 1 120 ? -19.531 11.453 6.043 1 77.81 120 VAL A N 1
ATOM 900 C CA . VAL A 1 120 ? -18.516 12.391 5.602 1 77.81 120 VAL A CA 1
ATOM 901 C C . VAL A 1 120 ? -19.172 13.633 4.996 1 77.81 120 VAL A C 1
ATOM 903 O O . VAL A 1 120 ? -20.156 13.523 4.262 1 77.81 120 VAL A O 1
ATOM 906 N N . SER A 1 121 ? -18.703 14.812 5.535 1 76 121 SER A N 1
ATOM 907 C CA . SER A 1 121 ? -19.125 16.094 4.965 1 76 121 SER A CA 1
ATOM 908 C C . SER A 1 121 ? -17.906 16.953 4.594 1 76 121 SER A C 1
ATOM 910 O O . SER A 1 121 ? -16.875 16.906 5.27 1 76 121 SER A O 1
ATOM 912 N N . ASP A 1 122 ? -17.969 17.578 3.494 1 69.12 122 ASP A N 1
ATOM 913 C CA . ASP A 1 122 ? -16.875 18.422 3.035 1 69.12 122 ASP A CA 1
ATOM 914 C C . ASP A 1 122 ? -16.578 19.531 4.043 1 69.12 122 ASP A C 1
ATOM 916 O O . ASP A 1 122 ? -15.422 19.922 4.238 1 69.12 122 ASP A O 1
ATOM 920 N N . ASP A 1 123 ? -17.609 20.109 4.598 1 62.88 123 ASP A N 1
ATOM 921 C CA . ASP A 1 123 ? -17.5 21.219 5.539 1 62.88 123 ASP A CA 1
ATOM 922 C C . ASP A 1 123 ? -17.938 20.797 6.941 1 62.88 123 ASP A C 1
ATOM 924 O O . ASP A 1 123 ? -19.062 20.344 7.129 1 62.88 123 ASP A O 1
ATOM 928 N N . PRO A 1 124 ? -16.812 20.875 7.844 1 62.91 124 PRO A N 1
ATOM 929 C CA . PRO A 1 124 ? -17.172 20.5 9.211 1 62.91 124 PRO A CA 1
ATOM 930 C C . PRO A 1 124 ? -18.484 21.141 9.664 1 62.91 124 PRO A C 1
ATOM 932 O O . PRO A 1 124 ? -19.219 20.562 10.469 1 62.91 124 PRO A O 1
ATOM 935 N N . ALA A 1 125 ? -18.703 22.391 9.18 1 60.25 125 ALA A N 1
ATOM 936 C CA . ALA A 1 125 ? -19.906 23.094 9.609 1 60.25 125 ALA A CA 1
ATOM 937 C C . ALA A 1 125 ? -21.172 22.312 9.203 1 60.25 125 ALA A C 1
ATOM 939 O O . ALA A 1 125 ? -22.219 22.469 9.828 1 60.25 125 ALA A O 1
ATOM 940 N N . ASN A 1 126 ? -20.953 21.547 8.172 1 55.41 126 ASN A N 1
ATOM 941 C CA . ASN A 1 126 ? -22.109 20.812 7.656 1 55.41 126 ASN A CA 1
ATOM 942 C C . ASN A 1 126 ? -22.078 19.359 8.094 1 55.41 126 ASN A C 1
ATOM 944 O O . ASN A 1 126 ? -22.891 18.547 7.645 1 55.41 126 ASN A O 1
ATOM 948 N N . ALA A 1 127 ? -21.031 19.141 8.961 1 58.22 127 ALA A N 1
ATOM 949 C CA . ALA A 1 127 ? -20.859 17.734 9.312 1 58.22 127 ALA A CA 1
ATOM 950 C C . ALA A 1 127 ? -21.844 17.297 10.391 1 58.22 127 ALA A C 1
ATOM 952 O O . ALA A 1 127 ? -22.188 18.078 11.281 1 58.22 127 ALA A O 1
ATOM 953 N N . LYS A 1 128 ? -22.5 16.328 10.156 1 56.53 128 LYS A N 1
ATOM 954 C CA . LYS A 1 128 ? -23.422 15.781 11.156 1 56.53 128 LYS A CA 1
ATOM 955 C C . LYS A 1 128 ? -22.656 15.242 12.367 1 56.53 128 LYS A C 1
ATOM 957 O O . LYS A 1 128 ? -21.719 14.469 12.211 1 56.53 128 LYS A O 1
ATOM 962 N N . GLY A 1 129 ? -22.844 15.672 13.562 1 52.41 129 GLY A N 1
ATOM 963 C CA . GLY A 1 129 ? -22.328 15.172 14.82 1 52.41 129 GLY A CA 1
ATOM 964 C C . GLY A 1 129 ? -21.188 16.016 15.367 1 52.41 129 GLY A C 1
ATOM 965 O O . GLY A 1 129 ? -20.484 15.602 16.297 1 52.41 129 GLY A O 1
ATOM 966 N N . ILE A 1 130 ? -20.734 17.078 14.57 1 56.34 130 ILE A N 1
ATOM 967 C CA . ILE A 1 130 ? -19.656 17.922 15.078 1 56.34 130 ILE A CA 1
ATOM 968 C C . ILE A 1 130 ? -20.203 18.922 16.094 1 56.34 130 ILE A C 1
ATOM 970 O O . ILE A 1 130 ? -21.281 19.5 15.883 1 56.34 130 ILE A O 1
ATOM 974 N N . THR A 1 131 ? -19.578 18.828 17.234 1 54.28 131 THR A N 1
ATOM 975 C CA . THR A 1 131 ? -19.984 19.75 18.297 1 54.28 131 THR A CA 1
ATOM 976 C C . THR A 1 131 ? -19.578 21.172 17.969 1 54.28 131 THR A C 1
ATOM 978 O O . THR A 1 131 ? -18.641 21.391 17.203 1 54.28 131 THR A O 1
ATOM 981 N N . ASN A 1 132 ? -20.312 22.125 18.266 1 55.12 132 ASN A N 1
ATOM 982 C CA . ASN A 1 132 ? -20.062 23.547 18.078 1 55.12 132 ASN A CA 1
ATOM 983 C C . ASN A 1 132 ? -18.656 23.922 18.516 1 55.12 132 ASN A C 1
ATOM 985 O O . ASN A 1 132 ? -18.016 24.781 17.891 1 55.12 132 ASN A O 1
ATOM 989 N N . GLU A 1 133 ? -18.172 23.297 19.516 1 53.97 133 GLU A N 1
ATOM 990 C CA . GLU A 1 133 ? -16.828 23.578 20.016 1 53.97 133 GLU A CA 1
ATOM 991 C C . GLU A 1 133 ? -15.758 23.156 19 1 53.97 133 GLU A C 1
ATOM 993 O O . GLU A 1 133 ? -14.766 23.875 18.812 1 53.97 133 GLU A O 1
ATOM 998 N N . GLU A 1 134 ? -16.109 22.094 18.391 1 58.38 134 GLU A N 1
ATOM 999 C CA . GLU A 1 134 ? -15.156 21.609 17.406 1 58.38 134 GLU A CA 1
ATOM 1000 C C . GLU A 1 134 ? -15.133 22.516 16.172 1 58.38 134 GLU A C 1
ATOM 1002 O O . GLU A 1 134 ? -14.07 22.766 15.594 1 58.38 134 GLU A O 1
ATOM 1007 N N . ILE A 1 135 ? -16.312 23 15.938 1 57.25 135 ILE A N 1
ATOM 1008 C CA . ILE A 1 135 ? -16.422 23.906 14.805 1 57.25 135 ILE A CA 1
ATOM 1009 C C . ILE A 1 135 ? -15.602 25.172 15.086 1 57.25 135 ILE A C 1
ATOM 1011 O O . ILE A 1 135 ? -14.93 25.688 14.195 1 57.25 135 ILE A O 1
ATOM 1015 N N . GLN A 1 136 ? -15.672 25.625 16.281 1 54.5 136 GLN A N 1
ATOM 1016 C CA . GLN A 1 136 ? -14.953 26.844 16.641 1 54.5 136 GLN A CA 1
ATOM 1017 C C . GLN A 1 136 ? -13.445 26.641 16.578 1 54.5 136 GLN A C 1
ATOM 1019 O O . GLN A 1 136 ? -12.711 27.516 16.109 1 54.5 136 GLN A O 1
ATOM 1024 N N . VAL A 1 137 ? -13.094 25.547 17.078 1 53.88 137 VAL A N 1
ATOM 1025 C CA . VAL A 1 137 ? -11.672 25.25 17.078 1 53.88 137 VAL A CA 1
ATOM 1026 C C . VAL A 1 137 ? -11.172 25.125 15.641 1 53.88 137 VAL A C 1
ATOM 1028 O O . VAL A 1 137 ? -10.094 25.625 15.305 1 53.88 137 VAL A O 1
ATOM 1031 N N . ILE A 1 138 ? -12.023 24.547 14.906 1 57.09 138 ILE A N 1
ATOM 1032 C CA . ILE A 1 138 ? -11.672 24.344 13.5 1 57.09 138 ILE A CA 1
ATOM 1033 C C . ILE A 1 138 ? -11.75 25.672 12.75 1 57.09 138 ILE A C 1
ATOM 1035 O O . ILE A 1 138 ? -10.867 25.984 11.945 1 57.09 138 ILE A O 1
ATOM 1039 N N . THR A 1 139 ? -12.859 26.391 13.086 1 52.38 139 THR A N 1
ATOM 1040 C CA . THR A 1 139 ? -13.062 27.688 12.438 1 52.38 139 THR A CA 1
ATOM 1041 C C . THR A 1 139 ? -12.047 28.703 12.938 1 52.38 139 THR A C 1
ATOM 1043 O O . THR A 1 139 ? -11.547 29.516 12.156 1 52.38 139 THR A O 1
ATOM 1046 N N . ASN A 1 140 ? -11.844 28.719 14.273 1 48.06 140 ASN A N 1
ATOM 1047 C CA . ASN A 1 140 ? -10.883 29.656 14.852 1 48.06 140 ASN A CA 1
ATOM 1048 C C . ASN A 1 140 ? -9.453 29.328 14.414 1 48.06 140 ASN A C 1
ATOM 1050 O O . ASN A 1 140 ? -8.633 30.234 14.242 1 48.06 140 ASN A O 1
ATOM 1054 N N . SER A 1 141 ? -9.195 28.141 14.445 1 46.31 141 SER A N 1
ATOM 1055 C CA . SER A 1 141 ? -7.871 27.75 13.969 1 46.31 141 SER A CA 1
ATOM 1056 C C . SER A 1 141 ? -7.754 27.938 12.461 1 46.31 141 SER A C 1
ATOM 1058 O O . SER A 1 141 ? -6.648 28.078 11.93 1 46.31 141 SER A O 1
ATOM 1060 N N . ALA A 1 142 ? -8.906 27.891 11.812 1 44.75 142 ALA A N 1
ATOM 1061 C CA . ALA A 1 142 ? -9.031 28.203 10.391 1 44.75 142 ALA A CA 1
ATOM 1062 C C . ALA A 1 142 ? -8.844 29.703 10.141 1 44.75 142 ALA A C 1
ATOM 1064 O O . ALA A 1 142 ? -8.336 30.094 9.094 1 44.75 142 ALA A O 1
ATOM 1065 N N . GLY A 1 143 ? -9.398 30.641 10.969 1 39 143 GLY A N 1
ATOM 1066 C CA . GLY A 1 143 ? -9.328 32.094 10.859 1 39 143 GLY A CA 1
ATOM 1067 C C . GLY A 1 143 ? -7.906 32.625 10.914 1 39 143 GLY A C 1
ATOM 1068 O O . GLY A 1 143 ? -7.617 33.688 10.367 1 39 143 GLY A O 1
ATOM 1069 N N . ARG A 1 144 ? -7.199 32.469 12.016 1 41.91 144 ARG A N 1
ATOM 1070 C CA . ARG A 1 144 ? -5.828 32.969 12.055 1 41.91 144 ARG A CA 1
ATOM 1071 C C . ARG A 1 144 ? -4.918 32.125 11.148 1 41.91 144 ARG A C 1
ATOM 1073 O O . ARG A 1 144 ? -4.148 31.297 11.633 1 41.91 144 ARG A O 1
ATOM 1080 N N . ARG A 1 145 ? -5.547 31.656 10.211 1 45.38 145 ARG A N 1
ATOM 1081 C CA . ARG A 1 145 ? -4.867 30.891 9.164 1 45.38 145 ARG A CA 1
ATOM 1082 C C . ARG A 1 145 ? -3.66 31.641 8.633 1 45.38 145 ARG A C 1
ATOM 1084 O O . ARG A 1 145 ? -3.812 32.688 7.969 1 45.38 145 ARG A O 1
ATOM 1091 N N . PRO A 1 146 ? -2.703 31.859 9.438 1 39.84 146 PRO A N 1
ATOM 1092 C CA . PRO A 1 146 ? -1.685 32.594 8.672 1 39.84 146 PRO A CA 1
ATOM 1093 C C . PRO A 1 146 ? -1.757 32.312 7.172 1 39.84 146 PRO A C 1
ATOM 1095 O O . PRO A 1 146 ? -2.26 31.25 6.766 1 39.84 146 PRO A O 1
ATOM 1098 N N . ARG A 1 147 ? -1.572 33.281 6.344 1 39.25 147 ARG A N 1
ATOM 1099 C CA . ARG A 1 147 ? -1.319 33.156 4.91 1 39.25 147 ARG A CA 1
ATOM 1100 C C . ARG A 1 147 ? -0.793 31.766 4.57 1 39.25 147 ARG A C 1
ATOM 1102 O O . ARG A 1 147 ? 0.168 31.297 5.18 1 39.25 147 ARG A O 1
ATOM 1109 N N . ALA A 1 148 ? -1.605 30.844 4.121 1 44.81 148 ALA A N 1
ATOM 1110 C CA . ALA A 1 148 ? -1.327 29.516 3.596 1 44.81 148 ALA A CA 1
ATOM 1111 C C . ALA A 1 148 ? 0.124 29.391 3.141 1 44.81 148 ALA A C 1
ATOM 1113 O O . ALA A 1 148 ? 0.51 29.969 2.119 1 44.81 148 ALA A O 1
ATOM 1114 N N . GLN A 1 149 ? 1.064 29.656 3.926 1 46.81 149 GLN A N 1
ATOM 1115 C CA . GLN A 1 149 ? 2.43 29.516 3.432 1 46.81 149 GLN A CA 1
ATOM 1116 C C . GLN A 1 149 ? 2.549 28.312 2.486 1 46.81 149 GLN A C 1
ATOM 1118 O O . GLN A 1 149 ? 2.146 27.203 2.826 1 46.81 149 GLN A O 1
ATOM 1123 N N . ARG A 1 150 ? 2.416 28.562 1.167 1 52.81 150 ARG A N 1
ATOM 1124 C CA . ARG A 1 150 ? 2.637 27.766 -0.031 1 52.81 150 ARG A CA 1
ATOM 1125 C C . ARG A 1 150 ? 3.715 26.719 0.205 1 52.81 150 ARG A C 1
ATOM 1127 O O . ARG A 1 150 ? 4.793 27.016 0.713 1 52.81 150 ARG A O 1
ATOM 1134 N N . ALA A 1 151 ? 3.18 25.5 0.254 1 60.03 151 ALA A N 1
ATOM 1135 C CA . ALA A 1 151 ? 4.277 24.547 0.203 1 60.03 151 ALA A CA 1
ATOM 1136 C C . ALA A 1 151 ? 5.312 24.953 -0.841 1 60.03 151 ALA A C 1
ATOM 1138 O O . ALA A 1 151 ? 4.961 25.344 -1.956 1 60.03 151 ALA A O 1
ATOM 1139 N N . ASN A 1 152 ? 6.457 25.25 -0.433 1 66.5 152 ASN A N 1
ATOM 1140 C CA . ASN A 1 152 ? 7.555 25.531 -1.356 1 66.5 152 ASN A CA 1
ATOM 1141 C C . ASN A 1 152 ? 7.938 24.281 -2.152 1 66.5 152 ASN A C 1
ATOM 1143 O O . ASN A 1 152 ? 8.844 23.547 -1.759 1 66.5 152 ASN A O 1
ATOM 1147 N N . TRP A 1 153 ? 7.145 24.047 -3.227 1 73.44 153 TRP A N 1
ATOM 1148 C CA . TRP A 1 153 ? 7.34 22.875 -4.062 1 73.44 153 TRP A CA 1
ATOM 1149 C C . TRP A 1 153 ? 8.805 22.75 -4.484 1 73.44 153 TRP A C 1
ATOM 1151 O O . TRP A 1 153 ? 9.344 21.641 -4.535 1 73.44 153 TRP A O 1
ATOM 1161 N N . VAL A 1 154 ? 9.359 23.828 -4.781 1 74.12 154 VAL A N 1
ATOM 1162 C CA . VAL A 1 154 ? 10.75 23.797 -5.23 1 74.12 154 VAL A CA 1
ATOM 1163 C C . VAL A 1 154 ? 11.641 23.281 -4.105 1 74.12 154 VAL A C 1
ATOM 1165 O O . VAL A 1 154 ? 12.516 22.453 -4.336 1 74.12 154 VAL A O 1
ATOM 1168 N N . GLN A 1 155 ? 11.305 23.719 -3.01 1 74.62 155 GLN A N 1
ATOM 1169 C CA . GLN A 1 155 ? 12.102 23.281 -1.868 1 74.62 155 GLN A CA 1
ATOM 1170 C C . GLN A 1 155 ? 11.859 21.812 -1.549 1 74.62 155 GLN A C 1
ATOM 1172 O O . GLN A 1 155 ? 12.797 21.062 -1.256 1 74.62 155 GLN A O 1
ATOM 1177 N N . LEU A 1 156 ? 10.664 21.438 -1.666 1 80.44 156 LEU A N 1
ATOM 1178 C CA . LEU A 1 156 ? 10.312 20.062 -1.34 1 80.44 156 LEU A CA 1
ATOM 1179 C C . LEU A 1 156 ? 10.898 19.094 -2.363 1 80.44 156 LEU A C 1
ATOM 1181 O O . LEU A 1 156 ? 11.469 18.062 -1.994 1 80.44 156 LEU A O 1
ATOM 1185 N N . LEU A 1 157 ? 10.875 19.484 -3.596 1 81.5 157 LEU A N 1
ATOM 1186 C CA . LEU A 1 157 ? 11.328 18.594 -4.656 1 81.5 157 LEU A CA 1
ATOM 1187 C C . LEU A 1 157 ? 12.852 18.578 -4.746 1 81.5 157 LEU A C 1
ATOM 1189 O O . LEU A 1 157 ? 13.438 17.656 -5.32 1 81.5 157 LEU A O 1
ATOM 1193 N N . SER A 1 158 ? 13.406 19.578 -4.18 1 79.94 158 SER A N 1
ATOM 1194 C CA . SER A 1 158 ? 14.867 19.625 -4.215 1 79.94 158 SER A CA 1
ATOM 1195 C C . SER A 1 158 ? 15.469 19.062 -2.934 1 79.94 158 SER A C 1
ATOM 1197 O O . SER A 1 158 ? 16.688 18.938 -2.818 1 79.94 158 SER A O 1
ATOM 1199 N N . SER A 1 159 ? 14.695 18.719 -2.057 1 79.75 159 SER A N 1
ATOM 1200 C CA . SER A 1 159 ? 15.18 18.234 -0.767 1 79.75 159 SER A CA 1
ATOM 1201 C C . SER A 1 159 ? 15.648 16.781 -0.856 1 79.75 159 SER A C 1
ATOM 1203 O O . SER A 1 159 ? 14.867 15.898 -1.219 1 79.75 159 SER A O 1
ATOM 1205 N N . PRO A 1 160 ? 16.906 16.516 -0.558 1 77.88 160 PRO A N 1
ATOM 1206 C CA . PRO A 1 160 ? 17.406 15.141 -0.556 1 77.88 160 PRO A CA 1
ATOM 1207 C C . PRO A 1 160 ? 16.703 14.258 0.475 1 77.88 160 PRO A C 1
ATOM 1209 O O . PRO A 1 160 ? 16.594 13.047 0.288 1 77.88 160 PRO A O 1
ATOM 1212 N N . VAL A 1 161 ? 16.219 14.906 1.494 1 75.94 161 VAL A N 1
ATOM 1213 C CA . VAL A 1 161 ? 15.531 14.148 2.531 1 75.94 161 VAL A CA 1
ATOM 1214 C C . VAL A 1 161 ? 14.227 13.578 1.975 1 75.94 161 VAL A C 1
ATOM 1216 O O . VAL A 1 161 ? 13.922 12.398 2.18 1 75.94 161 VAL A O 1
ATOM 1219 N N . VAL A 1 162 ? 13.547 14.398 1.203 1 82.31 162 VAL A N 1
ATOM 1220 C CA . VAL A 1 162 ? 12.297 13.945 0.606 1 82.31 162 VAL A CA 1
ATOM 1221 C C . VAL A 1 162 ? 12.562 12.766 -0.331 1 82.31 162 VAL A C 1
ATOM 1223 O O . VAL A 1 162 ? 11.852 11.758 -0.291 1 82.31 162 VAL A O 1
ATOM 1226 N N . TRP A 1 163 ? 13.594 12.812 -1.012 1 82.94 163 TRP A N 1
ATOM 1227 C CA . TRP A 1 163 ? 13.883 11.758 -1.982 1 82.94 163 TRP A CA 1
ATOM 1228 C C . TRP A 1 163 ? 14.43 10.516 -1.291 1 82.94 163 TRP A C 1
ATOM 1230 O O . TRP A 1 163 ? 14.234 9.398 -1.768 1 82.94 163 TRP A O 1
ATOM 1240 N N . SER A 1 164 ? 15.086 10.711 -0.236 1 79.69 164 SER A N 1
ATOM 1241 C CA . SER A 1 164 ? 15.539 9.555 0.533 1 79.69 164 SER A CA 1
ATOM 1242 C C . SER A 1 164 ? 14.367 8.812 1.155 1 79.69 164 SER A C 1
ATOM 1244 O O . SER A 1 164 ? 14.344 7.582 1.173 1 79.69 164 SER A O 1
ATOM 1246 N N . ILE A 1 165 ? 13.438 9.57 1.591 1 79.69 165 ILE A N 1
ATOM 1247 C CA . ILE A 1 165 ? 12.227 8.961 2.137 1 79.69 165 ILE A CA 1
ATOM 1248 C C . ILE A 1 165 ? 11.453 8.266 1.022 1 79.69 165 ILE A C 1
ATOM 1250 O O . ILE A 1 165 ? 10.977 7.141 1.196 1 79.69 165 ILE A O 1
ATOM 1254 N N . ALA A 1 166 ? 11.383 8.93 -0.102 1 83.75 166 ALA A N 1
ATOM 1255 C CA . ALA A 1 166 ? 10.703 8.352 -1.258 1 83.75 166 ALA A CA 1
ATOM 1256 C C . ALA A 1 166 ? 11.375 7.055 -1.699 1 83.75 166 ALA A C 1
ATOM 1258 O O . ALA A 1 166 ? 10.703 6.074 -2.014 1 83.75 166 ALA A O 1
ATOM 1259 N N . GLY A 1 167 ? 12.648 7.07 -1.771 1 81.94 167 GLY A N 1
ATOM 1260 C CA . GLY A 1 167 ? 13.398 5.879 -2.141 1 81.94 167 GLY A CA 1
ATOM 1261 C C . GLY A 1 167 ? 13.188 4.723 -1.183 1 81.94 167 GLY A C 1
ATOM 1262 O O . GLY A 1 167 ? 13.039 3.576 -1.61 1 81.94 167 GLY A O 1
ATOM 1263 N N . SER A 1 168 ? 13.195 5.062 0.052 1 78 168 SER A N 1
ATOM 1264 C CA . SER A 1 168 ? 12.969 4.035 1.061 1 78 168 SER A CA 1
ATOM 1265 C C . SER A 1 168 ? 11.555 3.455 0.947 1 78 168 SER A C 1
ATOM 1267 O O . SER A 1 168 ? 11.375 2.24 1.026 1 78 168 SER A O 1
ATOM 1269 N N . ALA A 1 169 ? 10.656 4.348 0.792 1 81.25 169 ALA A N 1
ATOM 1270 C CA . ALA A 1 169 ? 9.281 3.902 0.622 1 81.25 169 ALA A CA 1
ATOM 1271 C C . ALA A 1 169 ? 9.125 3.053 -0.637 1 81.25 169 ALA A C 1
ATOM 1273 O O . ALA A 1 169 ? 8.422 2.041 -0.63 1 81.25 169 ALA A O 1
ATOM 1274 N N . PHE A 1 170 ? 9.805 3.469 -1.673 1 83 170 PHE A N 1
ATOM 1275 C CA . PHE A 1 170 ? 9.773 2.73 -2.93 1 83 170 PHE A CA 1
ATOM 1276 C C . PHE A 1 170 ? 10.359 1.336 -2.754 1 83 170 PHE A C 1
ATOM 1278 O O . PHE A 1 170 ? 9.758 0.344 -3.17 1 83 170 PHE A O 1
ATOM 1285 N N . ALA A 1 171 ? 11.492 1.309 -2.217 1 78.12 171 ALA A N 1
ATOM 1286 C CA . ALA A 1 171 ? 12.172 0.03 -2.031 1 78.12 171 ALA A CA 1
ATOM 1287 C C . ALA A 1 171 ? 11.336 -0.917 -1.173 1 78.12 171 ALA A C 1
ATOM 1289 O O . ALA A 1 171 ? 11.227 -2.105 -1.481 1 78.12 171 ALA A O 1
ATOM 1290 N N . HIS A 1 172 ? 10.859 -0.382 -0.126 1 76.62 172 HIS A N 1
ATOM 1291 C CA . HIS A 1 172 ? 10.008 -1.183 0.751 1 76.62 172 HIS A CA 1
ATOM 1292 C C . HIS A 1 172 ? 8.797 -1.728 0 1 76.62 172 HIS A C 1
ATOM 1294 O O . HIS A 1 172 ? 8.508 -2.922 0.075 1 76.62 172 HIS A O 1
ATOM 1300 N N . ASN A 1 173 ? 8.172 -0.878 -0.68 1 81.69 173 ASN A N 1
ATOM 1301 C CA . ASN A 1 173 ? 6.973 -1.297 -1.399 1 81.69 173 ASN A CA 1
ATOM 1302 C C . ASN A 1 173 ? 7.305 -2.27 -2.527 1 81.69 173 ASN A C 1
ATOM 1304 O O . ASN A 1 173 ? 6.531 -3.186 -2.812 1 81.69 173 ASN A O 1
ATOM 1308 N N . PHE A 1 174 ? 8.422 -2.018 -3.139 1 81.5 174 PHE A N 1
ATOM 1309 C CA . PHE A 1 174 ? 8.859 -2.863 -4.242 1 81.5 174 PHE A CA 1
ATOM 1310 C C . PHE A 1 174 ? 9.008 -4.312 -3.789 1 81.5 174 PHE A C 1
ATOM 1312 O O . PHE A 1 174 ? 8.461 -5.223 -4.414 1 81.5 174 PHE A O 1
ATOM 1319 N N . ILE A 1 175 ? 9.648 -4.496 -2.76 1 75.75 175 ILE A N 1
ATOM 1320 C CA . ILE A 1 175 ? 9.875 -5.836 -2.232 1 75.75 175 ILE A CA 1
ATOM 1321 C C . ILE A 1 175 ? 8.555 -6.43 -1.739 1 75.75 175 ILE A C 1
ATOM 1323 O O . ILE A 1 175 ? 8.266 -7.602 -1.989 1 75.75 175 ILE A O 1
ATOM 1327 N N . THR A 1 176 ? 7.812 -5.656 -1.077 1 79.69 176 THR A N 1
ATOM 1328 C CA . THR A 1 176 ? 6.539 -6.109 -0.521 1 79.69 176 THR A CA 1
ATOM 1329 C C . THR A 1 176 ? 5.586 -6.539 -1.631 1 79.69 176 THR A C 1
ATOM 1331 O O . THR A 1 176 ? 4.984 -7.613 -1.559 1 79.69 176 THR A O 1
ATOM 1334 N N . VAL A 1 177 ? 5.512 -5.773 -2.617 1 83.38 177 VAL A N 1
ATOM 1335 C CA . VAL A 1 177 ? 4.594 -6.066 -3.713 1 83.38 177 VAL A CA 1
ATOM 1336 C C . VAL A 1 177 ? 5.051 -7.324 -4.445 1 83.38 177 VAL A C 1
ATOM 1338 O O . VAL A 1 177 ? 4.234 -8.188 -4.773 1 83.38 177 VAL A O 1
ATOM 1341 N N . GLY A 1 178 ? 6.297 -7.402 -4.75 1 81.62 178 GLY A N 1
ATOM 1342 C CA . GLY A 1 178 ? 6.805 -8.602 -5.398 1 81.62 178 GLY A CA 1
ATOM 1343 C C . GLY A 1 178 ? 6.492 -9.875 -4.633 1 81.62 178 GLY A C 1
ATOM 1344 O O . GLY A 1 178 ? 6.102 -10.883 -5.227 1 81.62 178 GLY A O 1
ATOM 1345 N N . THR A 1 179 ? 6.609 -9.781 -3.402 1 80.12 179 THR A N 1
ATOM 1346 C CA . THR A 1 179 ? 6.387 -10.961 -2.568 1 80.12 179 THR A CA 1
ATOM 1347 C C . THR A 1 179 ? 4.895 -11.242 -2.422 1 80.12 179 THR A C 1
ATOM 1349 O O . THR A 1 179 ? 4.453 -12.383 -2.58 1 80.12 179 THR A O 1
ATOM 1352 N N . VAL A 1 180 ? 4.148 -10.242 -2.193 1 80.44 180 VAL A N 1
ATOM 1353 C CA . VAL A 1 180 ? 2.715 -10.398 -1.981 1 80.44 180 VAL A CA 1
ATOM 1354 C C . VAL A 1 180 ? 2.057 -10.914 -3.258 1 80.44 180 VAL A C 1
ATOM 1356 O O . VAL A 1 180 ? 1.124 -11.719 -3.201 1 80.44 180 VAL A O 1
ATOM 1359 N N . THR A 1 181 ? 2.551 -10.5 -4.301 1 83.75 181 THR A N 1
ATOM 1360 C CA . THR A 1 181 ? 1.924 -10.828 -5.578 1 83.75 181 THR A CA 1
ATOM 1361 C C . THR A 1 181 ? 2.285 -12.242 -6.016 1 83.75 181 THR A C 1
ATOM 1363 O O . THR A 1 181 ? 1.443 -12.961 -6.555 1 83.75 181 THR A O 1
ATOM 1366 N N . TYR A 1 182 ? 3.484 -12.703 -5.73 1 84.56 182 TYR A N 1
ATOM 1367 C CA . TYR A 1 182 ? 3.904 -13.938 -6.387 1 84.56 182 TYR A CA 1
ATOM 1368 C C . TYR A 1 182 ? 4.18 -15.031 -5.367 1 84.56 182 TYR A C 1
ATOM 1370 O O . TYR A 1 182 ? 4.324 -16.203 -5.727 1 84.56 182 TYR A O 1
ATOM 1378 N N . LEU A 1 183 ? 4.16 -14.656 -4.188 1 80.88 183 LEU A N 1
ATOM 1379 C CA . LEU A 1 183 ? 4.391 -15.68 -3.178 1 80.88 183 LEU A CA 1
ATOM 1380 C C . LEU A 1 183 ? 3.25 -16.688 -3.162 1 80.88 183 LEU A C 1
ATOM 1382 O O . LEU A 1 183 ? 3.484 -17.906 -3.064 1 80.88 183 LEU A O 1
ATOM 1386 N N . PRO A 1 184 ? 2.023 -16.203 -3.254 1 81.56 184 PRO A N 1
ATOM 1387 C CA . PRO A 1 184 ? 0.942 -17.188 -3.326 1 81.56 184 PRO A CA 1
ATOM 1388 C C . PRO A 1 184 ? 1.063 -18.109 -4.539 1 81.56 184 PRO A C 1
ATOM 1390 O O . PRO A 1 184 ? 0.725 -19.297 -4.453 1 81.56 184 PRO A O 1
ATOM 1393 N N . LEU A 1 185 ? 1.471 -17.578 -5.586 1 81.56 185 LEU A N 1
ATOM 1394 C CA . LEU A 1 185 ? 1.716 -18.391 -6.773 1 81.56 185 LEU A CA 1
ATOM 1395 C C . LEU A 1 185 ? 2.787 -19.453 -6.504 1 81.56 185 LEU A C 1
ATOM 1397 O O . LEU A 1 185 ? 2.646 -20.594 -6.91 1 81.56 185 LEU A O 1
ATOM 1401 N N . TYR A 1 186 ? 3.812 -19.062 -5.832 1 82 186 TYR A N 1
ATOM 1402 C CA . TYR A 1 186 ? 4.871 -19.984 -5.441 1 82 186 TYR A CA 1
ATOM 1403 C C . TYR A 1 186 ? 4.332 -21.078 -4.523 1 82 186 TYR A C 1
ATOM 1405 O O . TYR A 1 186 ? 4.652 -22.25 -4.699 1 82 186 TYR A O 1
ATOM 1413 N N . TYR A 1 187 ? 3.537 -20.688 -3.57 1 84.62 187 TYR A N 1
ATOM 1414 C CA . TYR A 1 187 ? 2.969 -21.641 -2.619 1 84.62 187 TYR A CA 1
ATOM 1415 C C . TYR A 1 187 ? 2.109 -22.672 -3.332 1 84.62 187 TYR A C 1
ATOM 1417 O O . TYR A 1 187 ? 2.113 -23.844 -2.961 1 84.62 187 TYR A O 1
ATOM 1425 N N . LYS A 1 188 ? 1.436 -22.234 -4.324 1 85.69 188 LYS A N 1
ATOM 1426 C CA . LYS A 1 188 ? 0.521 -23.125 -5.023 1 85.69 188 LYS A CA 1
ATOM 1427 C C . LYS A 1 188 ? 1.26 -23.969 -6.059 1 85.69 188 LYS A C 1
ATOM 1429 O O . LYS A 1 188 ? 1.118 -25.203 -6.082 1 85.69 188 LYS A O 1
ATOM 1434 N N . THR A 1 189 ? 2.123 -23.375 -6.84 1 83.25 189 THR A N 1
ATOM 1435 C CA . THR A 1 189 ? 2.664 -24.047 -8.016 1 83.25 189 THR A CA 1
ATOM 1436 C C . THR A 1 189 ? 3.938 -24.812 -7.656 1 83.25 189 THR A C 1
ATOM 1438 O O . THR A 1 189 ? 4.246 -25.828 -8.273 1 83.25 189 THR A O 1
ATOM 1441 N N . VAL A 1 190 ? 4.664 -24.312 -6.691 1 78.38 190 VAL A N 1
ATOM 1442 C CA . VAL A 1 190 ? 5.934 -24.938 -6.363 1 78.38 190 VAL A CA 1
ATOM 1443 C C . VAL A 1 190 ? 5.77 -25.812 -5.125 1 78.38 190 VAL A C 1
ATOM 1445 O O . VAL A 1 190 ? 6.203 -26.969 -5.109 1 78.38 190 VAL A O 1
ATOM 1448 N N . LEU A 1 191 ? 5.094 -25.344 -4.156 1 83.31 191 LEU A N 1
ATOM 1449 C CA . LEU A 1 191 ? 4.98 -26.078 -2.906 1 83.31 191 LEU A CA 1
ATOM 1450 C C . LEU A 1 191 ? 3.662 -26.844 -2.844 1 83.31 191 LEU A C 1
ATOM 1452 O O . LEU A 1 191 ? 3.424 -27.609 -1.902 1 83.31 191 LEU A O 1
ATOM 1456 N N . ASN A 1 192 ? 2.738 -26.688 -3.777 1 87.56 192 ASN A N 1
ATOM 1457 C CA . ASN A 1 192 ? 1.463 -27.375 -3.902 1 87.56 192 ASN A CA 1
ATOM 1458 C C . ASN A 1 192 ? 0.621 -27.25 -2.637 1 87.56 192 ASN A C 1
ATOM 1460 O O . ASN A 1 192 ? 0.043 -28.219 -2.16 1 87.56 192 ASN A O 1
ATOM 1464 N N . MET A 1 193 ? 0.581 -26.125 -2.113 1 87.38 193 MET A N 1
ATOM 1465 C CA . MET A 1 193 ? -0.164 -25.844 -0.889 1 87.38 193 MET A CA 1
ATOM 1466 C C . MET A 1 193 ? -1.634 -25.578 -1.194 1 87.38 193 MET A C 1
ATOM 1468 O O . MET A 1 193 ? -1.969 -25.094 -2.279 1 87.38 193 MET A O 1
ATOM 1472 N N . SER A 1 194 ? -2.436 -25.969 -0.135 1 89.69 194 SER A N 1
ATOM 1473 C CA . SER A 1 194 ? -3.852 -25.641 -0.26 1 89.69 194 SER A CA 1
ATOM 1474 C C . SER A 1 194 ? -4.07 -24.125 -0.237 1 89.69 194 SER A C 1
ATOM 1476 O O . SER A 1 194 ? -3.209 -23.375 0.225 1 89.69 194 SER A O 1
ATOM 1478 N N . LEU A 1 195 ? -5.199 -23.734 -0.742 1 87.31 195 LEU A N 1
ATOM 1479 C CA . LEU A 1 195 ? -5.52 -22.312 -0.779 1 87.31 195 LEU A CA 1
ATOM 1480 C C . LEU A 1 195 ? -5.656 -21.75 0.631 1 87.31 195 LEU A C 1
ATOM 1482 O O . LEU A 1 195 ? -5.273 -20.609 0.887 1 87.31 195 LEU A O 1
ATOM 1486 N N . THR A 1 196 ? -6.184 -22.578 1.532 1 88.62 196 THR A N 1
ATOM 1487 C CA . THR A 1 196 ? -6.32 -22.141 2.918 1 88.62 196 THR A CA 1
ATOM 1488 C C . THR A 1 196 ? -4.953 -21.906 3.549 1 88.62 196 THR A C 1
ATOM 1490 O O . THR A 1 196 ? -4.715 -20.859 4.16 1 88.62 196 THR A O 1
ATOM 1493 N N . SER A 1 197 ? -4.07 -22.828 3.381 1 88.44 197 SER A N 1
ATOM 1494 C CA . SER A 1 197 ? -2.721 -22.672 3.912 1 88.44 197 SER A CA 1
ATOM 1495 C C . SER A 1 197 ? -1.997 -21.5 3.262 1 88.44 197 SER A C 1
ATOM 1497 O O . SER A 1 197 ? -1.258 -20.781 3.928 1 88.44 197 SER A O 1
ATOM 1499 N N . ASN A 1 198 ? -2.254 -21.344 1.977 1 86.69 198 ASN A N 1
ATOM 1500 C CA . ASN A 1 198 ? -1.696 -20.219 1.231 1 86.69 198 ASN A CA 1
ATOM 1501 C C . ASN A 1 198 ? -2.123 -18.875 1.831 1 86.69 198 ASN A C 1
ATOM 1503 O O . ASN A 1 198 ? -1.283 -18.016 2.098 1 86.69 198 ASN A O 1
ATOM 1507 N N . GLY A 1 199 ? -3.416 -18.734 2.104 1 84.88 199 GLY A N 1
ATOM 1508 C CA . GLY A 1 199 ? -3.951 -17.5 2.662 1 84.88 199 GLY A CA 1
ATOM 1509 C C . GLY A 1 199 ? -3.412 -17.188 4.047 1 84.88 199 GLY A C 1
ATOM 1510 O O . GLY A 1 199 ? -3.057 -16.047 4.336 1 84.88 199 GLY A O 1
ATOM 1511 N N . ILE A 1 200 ? -3.279 -18.172 4.855 1 86.5 200 ILE A N 1
ATOM 1512 C CA . ILE A 1 200 ? -2.83 -18 6.234 1 86.5 200 ILE A CA 1
ATOM 1513 C C . ILE A 1 200 ? -1.358 -17.594 6.246 1 86.5 200 ILE A C 1
ATOM 1515 O O . ILE A 1 200 ? -0.99 -16.609 6.887 1 86.5 200 ILE A O 1
ATOM 1519 N N . LEU A 1 201 ? -0.546 -18.328 5.559 1 85.38 201 LEU A N 1
ATOM 1520 C CA . LEU A 1 201 ? 0.89 -18.078 5.574 1 85.38 201 LEU A CA 1
ATOM 1521 C C . LEU A 1 201 ? 1.216 -16.734 4.922 1 85.38 201 LEU A C 1
ATOM 1523 O O . LEU A 1 201 ? 2.164 -16.062 5.324 1 85.38 201 LEU A O 1
ATOM 1527 N N . SER A 1 202 ? 0.42 -16.375 3.918 1 84.38 202 SER A N 1
ATOM 1528 C CA . SER A 1 202 ? 0.632 -1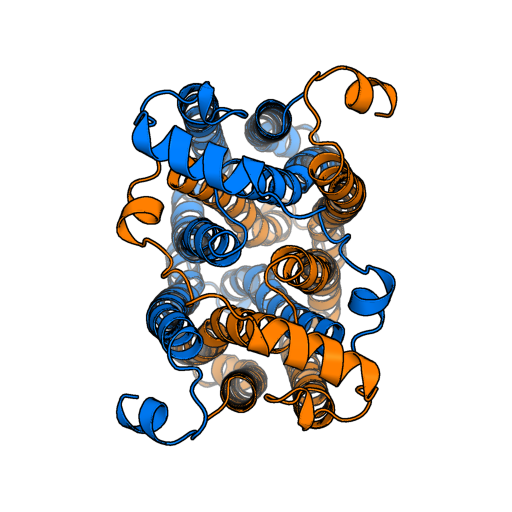5.109 3.24 1 84.38 202 SER A CA 1
ATOM 1529 C C . SER A 1 202 ? 0.258 -13.938 4.141 1 84.38 202 SER A C 1
ATOM 1531 O O . SER A 1 202 ? 0.837 -12.852 4.031 1 84.38 202 SER A O 1
ATOM 1533 N N . ALA A 1 203 ? -0.647 -14.164 5.086 1 85.81 203 ALA A N 1
ATOM 1534 C CA . ALA A 1 203 ? -1.172 -13.094 5.926 1 85.81 203 ALA A CA 1
ATOM 1535 C C . ALA A 1 203 ? -0.267 -12.852 7.133 1 85.81 203 ALA A C 1
ATOM 1537 O O . ALA A 1 203 ? -0.205 -11.734 7.652 1 85.81 203 ALA A O 1
ATOM 1538 N N . LEU A 1 204 ? 0.506 -13.734 7.523 1 84.38 204 LEU A N 1
ATOM 1539 C CA . LEU A 1 204 ? 1.21 -13.742 8.805 1 84.38 204 LEU A CA 1
ATOM 1540 C C . LEU A 1 204 ? 2.209 -12.594 8.883 1 84.38 204 LEU A C 1
ATOM 1542 O O . LEU A 1 204 ? 2.277 -11.891 9.891 1 84.38 204 LEU A O 1
ATOM 1546 N N . PRO A 1 205 ? 2.967 -12.398 7.812 1 82.5 205 PRO A N 1
ATOM 1547 C CA . PRO A 1 205 ? 3.938 -11.305 7.902 1 82.5 205 PRO A CA 1
ATOM 1548 C C . PRO A 1 205 ? 3.277 -9.953 8.133 1 82.5 205 PRO A C 1
ATOM 1550 O O . PRO A 1 205 ? 3.865 -9.078 8.781 1 82.5 205 PRO A O 1
ATOM 1553 N N . PHE A 1 206 ? 2.127 -9.805 7.719 1 84.31 206 PHE A N 1
ATOM 1554 C CA . PHE A 1 206 ? 1.458 -8.508 7.793 1 84.31 206 PHE A CA 1
ATOM 1555 C C . PHE A 1 206 ? 0.817 -8.305 9.164 1 84.31 206 PHE A C 1
ATOM 1557 O O . PHE A 1 206 ? 0.55 -7.176 9.57 1 84.31 206 PHE A O 1
ATOM 1564 N N . ILE A 1 207 ? 0.571 -9.391 9.828 1 84.88 207 ILE A N 1
ATOM 1565 C CA . ILE A 1 207 ? 0.16 -9.273 11.219 1 84.88 207 ILE A CA 1
ATOM 1566 C C . ILE A 1 207 ? 1.291 -8.664 12.039 1 84.88 207 ILE A C 1
ATOM 1568 O O . ILE A 1 207 ? 1.062 -7.75 12.836 1 84.88 207 ILE A O 1
ATOM 1572 N N . CYS A 1 208 ? 2.422 -9.141 11.773 1 82.88 208 CYS A N 1
ATOM 1573 C CA . CYS A 1 208 ? 3.586 -8.617 12.484 1 82.88 208 CYS A CA 1
ATOM 1574 C C . CYS A 1 208 ? 3.854 -7.168 12.102 1 82.88 208 CYS A C 1
ATOM 1576 O O . CYS A 1 208 ? 4.238 -6.359 12.953 1 82.88 208 CYS A O 1
ATOM 1578 N N . GLN A 1 209 ? 3.74 -6.934 10.859 1 82 209 GLN A N 1
ATOM 1579 C CA . GLN A 1 209 ? 3.926 -5.559 10.414 1 82 209 GLN A CA 1
ATOM 1580 C C . GLN A 1 209 ? 2.938 -4.621 11.094 1 82 209 GLN A C 1
ATOM 1582 O O . GLN A 1 209 ? 3.301 -3.51 11.492 1 82 209 GLN A O 1
ATOM 1587 N N . PHE A 1 210 ? 1.715 -5.059 11.25 1 82.38 210 PHE A N 1
ATOM 1588 C CA . PHE A 1 210 ? 0.674 -4.266 11.891 1 82.38 210 PHE A CA 1
ATOM 1589 C C . PHE A 1 210 ? 1.016 -4.004 13.352 1 82.38 210 PHE A C 1
ATOM 1591 O O . PHE A 1 210 ? 0.952 -2.863 13.812 1 82.38 210 PHE A O 1
ATOM 1598 N N . VAL A 1 211 ? 1.378 -4.977 13.984 1 82.94 211 VAL A N 1
ATOM 1599 C CA . VAL A 1 211 ? 1.721 -4.883 15.406 1 82.94 211 VAL A CA 1
ATOM 1600 C C . VAL A 1 211 ? 2.904 -3.934 15.586 1 82.94 211 VAL A C 1
ATOM 1602 O O . VAL A 1 211 ? 2.887 -3.07 16.469 1 82.94 211 VAL A O 1
ATOM 1605 N N . SER A 1 212 ? 3.873 -4.082 14.773 1 79.69 212 SER A N 1
ATOM 1606 C CA . SER A 1 212 ? 5.059 -3.234 14.852 1 79.69 212 SER A CA 1
ATOM 1607 C C . SER A 1 212 ? 4.715 -1.776 14.57 1 79.69 212 SER A C 1
ATOM 1609 O O . SER A 1 212 ? 5.223 -0.872 15.234 1 79.69 212 SER A O 1
ATOM 1611 N N . LYS A 1 213 ? 3.916 -1.53 13.516 1 75.88 213 LYS A N 1
ATOM 1612 C CA . LYS A 1 213 ? 3.506 -0.172 13.172 1 75.88 213 LYS A CA 1
ATOM 1613 C C . LYS A 1 213 ? 2.797 0.504 14.344 1 75.88 213 LYS A C 1
ATOM 1615 O O . LYS A 1 213 ? 3.057 1.673 14.641 1 75.88 213 LYS A O 1
ATOM 1620 N N . VAL A 1 214 ? 1.918 -0.229 14.992 1 75.19 214 VAL A N 1
ATOM 1621 C CA . VAL A 1 214 ? 1.166 0.302 16.125 1 75.19 214 VAL A CA 1
ATOM 1622 C C . VAL A 1 214 ? 2.111 0.578 17.297 1 75.19 214 VAL A C 1
ATOM 1624 O O . VAL A 1 214 ? 2.025 1.626 17.938 1 75.19 214 VAL A O 1
ATOM 1627 N N . LEU A 1 215 ? 3.002 -0.314 17.484 1 74.75 215 LEU A N 1
ATOM 1628 C CA . LEU A 1 215 ? 3.945 -0.176 18.594 1 74.75 215 LEU A CA 1
ATOM 1629 C C . LEU A 1 215 ? 4.855 1.03 18.391 1 74.75 215 LEU A C 1
ATOM 1631 O O . LEU A 1 215 ? 5.121 1.781 19.328 1 74.75 215 LEU A O 1
ATOM 1635 N N . TYR A 1 216 ? 5.211 1.246 17.141 1 69.69 216 TYR A N 1
ATOM 1636 C CA . TYR A 1 216 ? 6.18 2.301 16.859 1 69.69 216 TYR A CA 1
ATOM 1637 C C . TYR A 1 216 ? 5.488 3.645 16.672 1 69.69 216 TYR A C 1
ATOM 1639 O O . TYR A 1 216 ? 6.125 4.695 16.766 1 69.69 216 TYR A O 1
ATOM 1647 N N . ALA A 1 217 ? 4.223 3.631 16.266 1 63.28 217 ALA A N 1
ATOM 1648 C CA . ALA A 1 217 ? 3.473 4.879 16.141 1 63.28 217 ALA A CA 1
ATOM 1649 C C . ALA A 1 217 ? 3.438 5.633 17.469 1 63.28 217 ALA A C 1
ATOM 1651 O O . ALA A 1 217 ? 3.545 6.859 17.484 1 63.28 217 ALA A O 1
ATOM 1652 N N . GLY A 1 218 ? 3.211 4.902 18.547 1 60.59 218 GLY A N 1
ATOM 1653 C CA . GLY A 1 218 ? 3.289 5.531 19.844 1 60.59 218 GLY A CA 1
ATOM 1654 C C . GLY A 1 218 ? 4.633 6.184 20.125 1 60.59 218 GLY A C 1
ATOM 1655 O O . GLY A 1 218 ? 4.695 7.27 20.703 1 60.59 218 GLY A O 1
ATOM 1656 N N . PHE A 1 219 ? 5.566 5.582 19.516 1 58.88 219 PHE A N 1
ATOM 1657 C CA . PHE A 1 219 ? 6.922 6.082 19.688 1 58.88 219 PHE A CA 1
ATOM 1658 C C . PHE A 1 219 ? 7.129 7.375 18.906 1 58.88 219 PHE A C 1
ATOM 1660 O O . PHE A 1 219 ? 7.777 8.305 19.375 1 58.88 219 PHE A O 1
ATOM 1667 N N . ALA A 1 220 ? 6.633 7.418 17.703 1 60.34 220 ALA A N 1
ATOM 1668 C CA . ALA A 1 220 ? 6.777 8.602 16.859 1 60.34 220 ALA A CA 1
ATOM 1669 C C . ALA A 1 220 ? 6.113 9.812 17.484 1 60.34 220 ALA A C 1
ATOM 1671 O O . ALA A 1 220 ? 6.652 10.922 17.438 1 60.34 220 ALA A O 1
ATOM 1672 N N . ASP A 1 221 ? 5.043 9.578 18.094 1 57.75 221 ASP A N 1
ATOM 1673 C CA . ASP A 1 221 ? 4.332 10.672 18.75 1 57.75 221 ASP A CA 1
ATOM 1674 C C . ASP A 1 221 ? 5.121 11.211 19.938 1 57.75 221 ASP A C 1
ATOM 1676 O O . ASP A 1 221 ? 5.184 12.422 20.156 1 57.75 221 ASP A O 1
ATOM 1680 N N . GLU A 1 222 ? 5.641 10.305 20.672 1 56.44 222 GLU A N 1
ATOM 1681 C CA . GLU A 1 222 ? 6.43 10.719 21.828 1 56.44 222 GLU A CA 1
ATOM 1682 C C . GLU A 1 222 ? 7.691 11.461 21.406 1 56.44 222 GLU A C 1
ATOM 1684 O O . GLU A 1 222 ? 8.109 12.422 22.062 1 56.44 222 GLU A O 1
ATOM 1689 N N . SER A 1 223 ? 8.203 11.016 20.359 1 57.75 223 SER A N 1
ATOM 1690 C CA . SER A 1 223 ? 9.422 11.648 19.859 1 57.75 223 SER A CA 1
ATOM 1691 C C . SER A 1 223 ? 9.141 13.062 19.359 1 57.75 223 SER A C 1
ATOM 1693 O O . SER A 1 223 ? 9.992 13.945 19.484 1 57.75 223 SER A O 1
ATOM 1695 N N . LYS A 1 224 ? 8.008 13.172 18.75 1 57.06 224 LYS A N 1
ATOM 1696 C CA . LYS A 1 224 ? 7.613 14.508 18.312 1 57.06 224 LYS A CA 1
ATOM 1697 C C . LYS A 1 224 ? 7.516 15.469 19.5 1 57.06 224 LYS A C 1
ATOM 1699 O O . LYS A 1 224 ? 7.816 16.656 19.359 1 57.06 224 LYS A O 1
ATOM 1704 N N . LYS A 1 225 ? 6.875 14.914 20.578 1 51.41 225 LYS A N 1
ATOM 1705 C CA . LYS A 1 225 ? 6.734 15.703 21.797 1 51.41 225 LYS A CA 1
ATOM 1706 C C . LYS A 1 225 ? 8.094 16.094 22.359 1 51.41 225 LYS A C 1
ATOM 1708 O O . LYS A 1 225 ? 8.266 17.203 22.859 1 51.41 225 LYS A O 1
ATOM 1713 N N . ARG A 1 226 ? 8.734 14.977 22.484 1 44.72 226 ARG A N 1
ATOM 1714 C CA . ARG A 1 226 ? 9.984 15.227 23.188 1 44.72 226 ARG A CA 1
ATOM 1715 C C . ARG A 1 226 ? 11.023 15.836 22.266 1 44.72 226 ARG A C 1
ATOM 1717 O O . ARG A 1 226 ? 11.336 15.273 21.203 1 44.72 226 ARG A O 1
ATOM 1724 N N . ASN A 1 227 ? 10.758 17.062 21.734 1 41.75 227 ASN A N 1
ATOM 1725 C CA . ASN A 1 227 ? 11.961 17.578 21.094 1 41.75 227 ASN A CA 1
ATOM 1726 C C . ASN A 1 227 ? 13.109 16.578 21.172 1 41.75 227 ASN A C 1
ATOM 1728 O O . ASN A 1 227 ? 14.133 16.828 21.797 1 41.75 227 ASN A O 1
ATOM 1732 N N . TRP A 1 228 ? 12.914 15.461 21.406 1 36.25 228 TRP A N 1
ATOM 1733 C CA . TRP A 1 228 ? 13.938 14.516 21.859 1 36.25 228 TRP A CA 1
ATOM 1734 C C . TRP A 1 228 ? 15.203 14.664 21.031 1 36.25 228 TRP A C 1
ATOM 1736 O O . TRP A 1 228 ? 15.188 14.484 19.812 1 36.25 228 TRP A O 1
ATOM 1746 N N . MET A 1 229 ? 16.109 15.445 21.453 1 33.28 229 MET A N 1
ATOM 1747 C CA . MET A 1 229 ? 17.562 15.359 21.594 1 33.28 229 MET A CA 1
ATOM 1748 C C . MET A 1 229 ? 18.031 13.906 21.562 1 33.28 229 MET A C 1
ATOM 1750 O O . MET A 1 229 ? 17.203 12.992 21.531 1 33.28 229 MET A O 1
ATOM 1754 N N . GLY A 1 230 ? 18.719 13.305 22.844 1 32.03 230 GLY A N 1
ATOM 1755 C CA . GLY A 1 230 ? 19.594 12.164 23.047 1 32.03 230 GLY A CA 1
ATOM 1756 C C . GLY A 1 230 ? 18.891 10.836 22.906 1 32.03 230 GLY A C 1
ATOM 1757 O O . GLY A 1 230 ? 17.703 10.719 23.234 1 32.03 230 GLY A O 1
ATOM 1758 N N . PHE A 1 231 ? 19.328 9.906 21.953 1 33.62 231 PHE A N 1
ATOM 1759 C CA . PHE A 1 231 ? 19.234 8.547 21.453 1 33.62 231 PHE A CA 1
ATOM 1760 C C . PHE A 1 231 ? 18.953 7.57 22.578 1 33.62 231 PHE A C 1
ATOM 1762 O O . PHE A 1 231 ? 18.75 6.375 22.344 1 33.62 231 PHE A O 1
ATOM 1769 N N . THR A 1 232 ? 19.125 7.832 23.875 1 31.97 232 THR A N 1
ATOM 1770 C CA . THR A 1 232 ? 19.359 6.828 24.906 1 31.97 232 THR A CA 1
ATOM 1771 C C . THR A 1 232 ? 18.031 6.215 25.359 1 31.97 232 THR A C 1
ATOM 1773 O O . THR A 1 232 ? 17.984 5.066 25.797 1 31.97 232 THR A O 1
ATOM 1776 N N . SER A 1 233 ? 17 6.938 25.453 1 31.92 233 SER A N 1
ATOM 1777 C CA . SER A 1 233 ? 15.906 6.332 26.219 1 31.92 233 SER A CA 1
ATOM 1778 C C . SER A 1 233 ? 15.086 5.387 25.344 1 31.92 233 SER A C 1
ATOM 1780 O O . SER A 1 233 ? 14.203 4.684 25.844 1 31.92 233 SER A O 1
ATOM 1782 N N . VAL A 1 234 ? 14.82 5.543 24.141 1 33.62 234 VAL A N 1
ATOM 1783 C CA . VAL A 1 234 ? 13.969 4.652 23.344 1 33.62 234 VAL A CA 1
ATOM 1784 C C . VAL A 1 234 ? 14.57 3.25 23.328 1 33.62 234 VAL A C 1
ATOM 1786 O O . VAL A 1 234 ? 13.844 2.26 23.219 1 33.62 234 VAL A O 1
ATOM 1789 N N . THR A 1 235 ? 15.906 3.098 23.25 1 31.19 235 THR A N 1
ATOM 1790 C CA . THR A 1 235 ? 16.547 1.79 23.344 1 31.19 235 THR A CA 1
ATOM 1791 C C . THR A 1 235 ? 16.219 1.108 24.656 1 31.19 235 THR A C 1
ATOM 1793 O O . THR A 1 235 ? 16.547 -0.059 24.875 1 31.19 235 THR A O 1
ATOM 1796 N N . LYS A 1 236 ? 16.047 1.824 25.734 1 32.91 236 LYS A N 1
ATOM 1797 C CA . LYS A 1 236 ? 15.758 1.157 27 1 32.91 236 LYS A CA 1
ATOM 1798 C C . LYS A 1 236 ? 14.383 0.494 26.969 1 32.91 236 LYS A C 1
ATOM 1800 O O . LYS A 1 236 ? 14.141 -0.464 27.719 1 32.91 236 LYS A O 1
ATOM 1805 N N . ALA A 1 237 ? 13.422 1.094 26.422 1 32.06 237 ALA A N 1
ATOM 1806 C CA . ALA A 1 237 ? 12.117 0.433 26.484 1 32.06 237 ALA A CA 1
ATOM 1807 C C . ALA A 1 237 ? 12.031 -0.696 25.453 1 32.06 237 ALA A C 1
ATOM 1809 O O . ALA A 1 237 ? 11.156 -1.56 25.547 1 32.06 237 ALA A O 1
ATOM 1810 N N . CYS A 1 238 ? 12.641 -0.709 24.312 1 28.95 238 CYS A N 1
ATOM 1811 C CA . CYS A 1 238 ? 12.648 -1.889 23.453 1 28.95 238 CYS A CA 1
ATOM 1812 C C . CYS A 1 238 ? 13.375 -3.049 24.125 1 28.95 238 CYS A C 1
ATOM 1814 O O . CYS A 1 238 ? 14.469 -2.875 24.672 1 28.95 238 CYS A O 1
ATOM 1816 N N . MET B 1 1 ? 18.406 6.801 19.781 1 50.34 1 MET B N 1
ATOM 1817 C CA . MET B 1 1 ? 18.516 6.363 18.391 1 50.34 1 MET B CA 1
ATOM 1818 C C . MET B 1 1 ? 17.547 7.141 17.516 1 50.34 1 MET B C 1
ATOM 1820 O O . MET B 1 1 ? 16.375 7.324 17.875 1 50.34 1 MET B O 1
ATOM 1824 N N . GLY B 1 2 ? 18.031 7.891 16.672 1 68.75 2 GLY B N 1
ATOM 1825 C CA . GLY B 1 2 ? 17.266 8.766 15.789 1 68.75 2 GLY B CA 1
ATOM 1826 C C . GLY B 1 2 ? 16.453 8.008 14.758 1 68.75 2 GLY B C 1
ATOM 1827 O O . GLY B 1 2 ? 16.594 6.789 14.625 1 68.75 2 GLY B O 1
ATOM 1828 N N . ALA B 1 3 ? 15.438 8.547 14.297 1 74.88 3 ALA B N 1
ATOM 1829 C CA . ALA B 1 3 ? 14.578 7.988 13.25 1 74.88 3 ALA B CA 1
ATOM 1830 C C . ALA B 1 3 ? 15.414 7.414 12.109 1 74.88 3 ALA B C 1
ATOM 1832 O O . ALA B 1 3 ? 15.07 6.375 11.539 1 74.88 3 ALA B O 1
ATOM 1833 N N . LYS B 1 4 ? 16.594 7.914 11.945 1 79.88 4 LYS B N 1
ATOM 1834 C CA . LYS B 1 4 ? 17.469 7.469 10.859 1 79.88 4 LYS B CA 1
ATOM 1835 C C . LYS B 1 4 ? 18 6.066 11.125 1 79.88 4 LYS B C 1
ATOM 1837 O O . LYS B 1 4 ? 17.938 5.195 10.25 1 79.88 4 LYS B O 1
ATOM 1842 N N . ARG B 1 5 ? 18.469 5.859 12.273 1 82.5 5 ARG B N 1
ATOM 1843 C CA . ARG B 1 5 ? 19.062 4.574 12.609 1 82.5 5 ARG B CA 1
ATOM 1844 C C . ARG B 1 5 ? 18.016 3.475 12.68 1 82.5 5 ARG B C 1
ATOM 1846 O O . ARG B 1 5 ? 18.266 2.33 12.297 1 82.5 5 ARG B O 1
ATOM 1853 N N . LEU B 1 6 ? 16.875 3.842 13.141 1 79.06 6 LEU B N 1
ATOM 1854 C CA . LEU B 1 6 ? 15.812 2.855 13.258 1 79.06 6 LEU B CA 1
ATOM 1855 C C . LEU B 1 6 ? 15.383 2.354 11.883 1 79.06 6 LEU B C 1
ATOM 1857 O O . LEU B 1 6 ? 15.172 1.152 11.695 1 79.06 6 LEU B O 1
ATOM 1861 N N . VAL B 1 7 ? 15.258 3.279 11.008 1 81.19 7 VAL B N 1
ATOM 1862 C CA . VAL B 1 7 ? 14.898 2.891 9.648 1 81.19 7 VAL B CA 1
ATOM 1863 C C . VAL B 1 7 ? 15.992 1.993 9.062 1 81.19 7 VAL B C 1
ATOM 1865 O O . VAL B 1 7 ? 15.695 1.001 8.391 1 81.19 7 VAL B O 1
ATOM 1868 N N . LEU B 1 8 ? 17.172 2.332 9.352 1 84.75 8 LEU B N 1
ATOM 1869 C CA . LEU B 1 8 ? 18.281 1.558 8.812 1 84.75 8 LEU B CA 1
ATOM 1870 C C . LEU B 1 8 ? 18.281 0.142 9.383 1 84.75 8 LEU B C 1
ATOM 1872 O O . LEU B 1 8 ? 18.531 -0.824 8.656 1 84.75 8 LEU B O 1
ATOM 1876 N N . TYR B 1 9 ? 18.047 0.016 10.633 1 84.25 9 TYR B N 1
ATOM 1877 C CA . TYR B 1 9 ? 18 -1.311 11.234 1 84.25 9 TYR B CA 1
ATOM 1878 C C . TYR B 1 9 ? 16.875 -2.146 10.617 1 84.25 9 TYR B C 1
ATOM 1880 O O . TYR B 1 9 ? 17.078 -3.324 10.305 1 84.25 9 TYR B O 1
ATOM 1888 N N . GLY B 1 10 ? 15.734 -1.571 10.508 1 83.31 10 GLY B N 1
ATOM 1889 C CA . GLY B 1 10 ? 14.648 -2.275 9.852 1 83.31 10 GLY B CA 1
ATOM 1890 C C . GLY B 1 10 ? 14.977 -2.686 8.43 1 83.31 10 GLY B C 1
ATOM 1891 O O . GLY B 1 10 ? 14.633 -3.789 8 1 83.31 10 GLY B O 1
ATOM 1892 N N . ALA B 1 11 ? 15.656 -1.824 7.785 1 85.38 11 ALA B N 1
ATOM 1893 C CA . ALA B 1 11 ? 16.031 -2.094 6.398 1 85.38 11 ALA B CA 1
ATOM 1894 C C . ALA B 1 11 ? 17.031 -3.24 6.316 1 85.38 11 ALA B C 1
ATOM 1896 O O . ALA B 1 11 ? 16.938 -4.09 5.43 1 85.38 11 ALA B O 1
ATOM 1897 N N . ILE B 1 12 ? 17.953 -3.254 7.215 1 88.44 12 ILE B N 1
ATOM 1898 C CA . ILE B 1 12 ? 18.984 -4.297 7.223 1 88.44 12 ILE B CA 1
ATOM 1899 C C . ILE B 1 12 ? 18.328 -5.652 7.48 1 88.44 12 ILE B C 1
ATOM 1901 O O . ILE B 1 12 ? 18.656 -6.641 6.816 1 88.44 12 ILE B O 1
ATOM 1905 N N . ILE B 1 13 ? 17.438 -5.684 8.398 1 87.75 13 ILE B N 1
ATOM 1906 C CA . ILE B 1 13 ? 16.719 -6.918 8.695 1 87.75 13 ILE B CA 1
ATOM 1907 C C . ILE B 1 13 ? 15.969 -7.391 7.449 1 87.75 13 ILE B C 1
ATOM 1909 O O . ILE B 1 13 ? 15.984 -8.578 7.125 1 87.75 13 ILE B O 1
ATOM 1913 N N . ASN B 1 14 ? 15.422 -6.508 6.805 1 84.62 14 ASN B N 1
ATOM 1914 C CA . ASN B 1 14 ? 14.672 -6.852 5.602 1 84.62 14 ASN B CA 1
ATOM 1915 C C . ASN B 1 14 ? 15.586 -7.352 4.488 1 84.62 14 ASN B C 1
ATOM 1917 O O . ASN B 1 14 ? 15.266 -8.312 3.795 1 84.62 14 ASN B O 1
ATOM 1921 N N . VAL B 1 15 ? 16.656 -6.664 4.352 1 88.12 15 VAL B N 1
ATOM 1922 C CA . VAL B 1 15 ? 17.594 -7.051 3.305 1 88.12 15 VAL B CA 1
ATOM 1923 C C . VAL B 1 15 ? 18.156 -8.438 3.598 1 88.12 15 VAL B C 1
ATOM 1925 O O . VAL B 1 15 ? 18.203 -9.297 2.711 1 88.12 15 VAL B O 1
ATOM 1928 N N . LEU B 1 16 ? 18.547 -8.688 4.777 1 91.88 16 LEU B N 1
ATOM 1929 C CA . LEU B 1 16 ? 19.078 -9.992 5.164 1 91.88 16 LEU B CA 1
ATOM 1930 C C . LEU B 1 16 ? 18.031 -11.078 4.992 1 91.88 16 LEU B C 1
ATOM 1932 O O . LEU B 1 16 ? 18.328 -12.18 4.52 1 91.88 16 LEU B O 1
ATOM 1936 N N . GLY B 1 17 ? 16.875 -10.75 5.398 1 91.19 17 GLY B N 1
ATOM 1937 C CA . GLY B 1 17 ? 15.781 -11.695 5.215 1 91.19 17 GLY B CA 1
ATOM 1938 C C . GLY B 1 17 ? 15.492 -11.992 3.754 1 91.19 17 GLY B C 1
ATOM 1939 O O . GLY B 1 17 ? 15.18 -13.133 3.396 1 91.19 17 GLY B O 1
ATOM 1940 N N . THR B 1 18 ? 15.562 -11.016 2.963 1 88.19 18 THR B N 1
ATOM 1941 C CA . THR B 1 18 ? 15.328 -11.18 1.534 1 88.19 18 THR B CA 1
ATOM 1942 C C . THR B 1 18 ? 16.359 -12.117 0.918 1 88.19 18 THR B C 1
ATOM 1944 O O . THR B 1 18 ? 16.016 -13.023 0.157 1 88.19 18 THR B O 1
ATOM 1947 N N . PHE B 1 19 ? 17.594 -11.945 1.294 1 91.44 19 PHE B N 1
ATOM 1948 C CA . PHE B 1 19 ? 18.641 -12.82 0.786 1 91.44 19 PHE B CA 1
ATOM 1949 C C . PHE B 1 19 ? 18.469 -14.242 1.306 1 91.44 19 PHE B C 1
ATOM 1951 O O . PHE B 1 19 ? 18.781 -15.203 0.608 1 91.44 19 PHE B O 1
ATOM 1958 N N . ALA B 1 20 ? 17.953 -14.359 2.428 1 93.44 20 ALA B N 1
ATOM 1959 C CA . ALA B 1 20 ? 17.859 -15.664 3.074 1 93.44 20 ALA B CA 1
ATOM 1960 C C . ALA B 1 20 ? 16.625 -16.422 2.592 1 93.44 20 ALA B C 1
ATOM 1962 O O . ALA B 1 20 ? 16.531 -17.641 2.758 1 93.44 20 ALA B O 1
ATOM 1963 N N . THR B 1 21 ? 15.695 -15.773 2.002 1 89.06 21 THR B N 1
ATOM 1964 C CA . THR B 1 21 ? 14.383 -16.328 1.701 1 89.06 21 THR B CA 1
ATOM 1965 C C . THR B 1 21 ? 14.508 -17.547 0.775 1 89.06 21 THR B C 1
ATOM 1967 O O . THR B 1 21 ? 13.969 -18.609 1.063 1 89.06 21 THR B O 1
ATOM 1970 N N . PRO B 1 22 ? 15.242 -17.453 -0.35 1 87.38 22 PRO B N 1
ATOM 1971 C CA . PRO B 1 22 ? 15.328 -18.625 -1.23 1 87.38 22 PRO B CA 1
ATOM 1972 C C . PRO B 1 22 ? 15.961 -19.828 -0.544 1 87.38 22 PRO B C 1
ATOM 1974 O O . PRO B 1 22 ? 15.5 -20.969 -0.739 1 87.38 22 PRO B O 1
ATOM 1977 N N . THR B 1 23 ? 16.953 -19.578 0.221 1 89.38 23 THR B N 1
ATOM 1978 C CA . THR B 1 23 ? 17.625 -20.672 0.913 1 89.38 23 THR B CA 1
ATOM 1979 C C . THR B 1 23 ? 16.703 -21.297 1.957 1 89.38 23 THR B C 1
ATOM 1981 O O . THR B 1 23 ? 16.625 -22.516 2.072 1 89.38 23 THR B O 1
ATOM 1984 N N . VAL B 1 24 ? 16.031 -20.469 2.664 1 90.94 24 VAL B N 1
ATOM 1985 C CA . VAL B 1 24 ? 15.133 -20.953 3.703 1 90.94 24 VAL B CA 1
ATOM 1986 C C . VAL B 1 24 ? 13.961 -21.703 3.064 1 90.94 24 VAL B C 1
ATOM 1988 O O . VAL B 1 24 ? 13.555 -22.766 3.537 1 90.94 24 VAL B O 1
ATOM 1991 N N . ALA B 1 25 ? 13.477 -21.203 2.01 1 83.81 25 ALA B N 1
ATOM 1992 C CA . ALA B 1 25 ? 12.352 -21.812 1.312 1 83.81 25 ALA B CA 1
ATOM 1993 C C . ALA B 1 25 ? 12.75 -23.172 0.723 1 83.81 25 ALA B C 1
ATOM 1995 O O . ALA B 1 25 ? 11.992 -24.141 0.813 1 83.81 25 ALA B O 1
ATOM 1996 N N . SER B 1 26 ? 13.883 -23.234 0.14 1 84.12 26 SER B N 1
ATOM 1997 C CA . SER B 1 26 ? 14.32 -24.438 -0.561 1 84.12 26 SER B CA 1
ATOM 1998 C C . SER B 1 26 ? 14.734 -25.531 0.419 1 84.12 26 SER B C 1
ATOM 2000 O O . SER B 1 26 ? 14.453 -26.719 0.199 1 84.12 26 SER B O 1
ATOM 2002 N N . TYR B 1 27 ? 15.305 -25.125 1.5 1 88.12 27 TYR B N 1
ATOM 2003 C CA . TYR B 1 27 ? 15.922 -26.141 2.346 1 88.12 27 TYR B CA 1
ATOM 2004 C C . TYR B 1 27 ? 15.102 -26.375 3.607 1 88.12 27 TYR B C 1
ATOM 2006 O O . TYR B 1 27 ? 15.141 -27.469 4.188 1 88.12 27 TYR B O 1
ATOM 2014 N N . LEU B 1 28 ? 14.359 -25.391 4.078 1 88.5 28 LEU B N 1
ATOM 2015 C CA . LEU B 1 28 ? 13.703 -25.516 5.371 1 88.5 28 LEU B CA 1
ATOM 2016 C C . LEU B 1 28 ? 12.188 -25.578 5.207 1 88.5 28 LEU B C 1
ATOM 2018 O O . LEU B 1 28 ? 11.477 -25.969 6.137 1 88.5 28 LEU B O 1
ATOM 2022 N N . GLY B 1 29 ? 11.766 -25.172 4.129 1 83.94 29 GLY B N 1
ATOM 2023 C CA . GLY B 1 29 ? 10.344 -25.344 3.877 1 83.94 29 GLY B CA 1
ATOM 2024 C C . GLY B 1 29 ? 9.547 -24.078 4.113 1 83.94 29 GLY B C 1
ATOM 2025 O O . GLY B 1 29 ? 10.125 -22.984 4.238 1 83.94 29 GLY B O 1
ATOM 2026 N N . ALA B 1 30 ? 8.219 -24.219 4.152 1 82.25 30 ALA B N 1
ATOM 2027 C CA . ALA B 1 30 ? 7.281 -23.094 4.141 1 82.25 30 ALA B CA 1
ATOM 2028 C C . ALA B 1 30 ? 7.23 -22.406 5.5 1 82.25 30 ALA B C 1
ATOM 2030 O O . ALA B 1 30 ? 7.207 -21.172 5.586 1 82.25 30 ALA B O 1
ATOM 2031 N N . VAL B 1 31 ? 7.27 -23.203 6.555 1 83.94 31 VAL B N 1
ATOM 2032 C CA . VAL B 1 31 ? 7.055 -22.641 7.887 1 83.94 31 VAL B CA 1
ATOM 2033 C C . VAL B 1 31 ? 8.227 -21.75 8.266 1 83.94 31 VAL B C 1
ATOM 2035 O O . VAL B 1 31 ? 8.031 -20.578 8.625 1 83.94 31 VAL B O 1
ATOM 2038 N N . PRO B 1 32 ? 9.469 -22.219 8.062 1 89.5 32 PRO B N 1
ATOM 2039 C CA . PRO B 1 32 ? 10.586 -21.312 8.359 1 89.5 32 PRO B CA 1
ATOM 2040 C C . PRO B 1 32 ? 10.609 -20.094 7.453 1 89.5 32 PRO B C 1
ATOM 2042 O O . PRO B 1 32 ? 11.039 -19.016 7.875 1 89.5 32 PRO B O 1
ATOM 2045 N N . MET B 1 33 ? 10.195 -20.25 6.32 1 86.81 33 MET B N 1
ATOM 2046 C CA . MET B 1 33 ? 10.125 -19.125 5.402 1 86.81 33 MET B CA 1
ATOM 2047 C C . MET B 1 33 ? 9.141 -18.062 5.918 1 86.81 33 MET B C 1
ATOM 2049 O O . MET B 1 33 ? 9.422 -16.875 5.867 1 86.81 33 MET B O 1
ATOM 2053 N N . VAL B 1 34 ? 8.094 -18.547 6.477 1 83.62 34 VAL B N 1
ATOM 2054 C CA . VAL B 1 34 ? 7.07 -17.641 6.996 1 83.62 34 VAL B CA 1
ATOM 2055 C C . VAL B 1 34 ? 7.598 -16.922 8.242 1 83.62 34 VAL B C 1
ATOM 2057 O O . VAL B 1 34 ? 7.328 -15.742 8.445 1 83.62 34 VAL B O 1
ATOM 2060 N N . ILE B 1 35 ? 8.32 -17.656 9.031 1 87.06 35 ILE B N 1
ATOM 2061 C CA . ILE B 1 35 ? 8.922 -17.047 10.219 1 87.06 35 ILE B CA 1
ATOM 2062 C C . ILE B 1 35 ? 9.883 -15.945 9.805 1 87.06 35 ILE B C 1
ATOM 2064 O O . ILE B 1 35 ? 9.914 -14.875 10.422 1 87.06 35 ILE B O 1
ATOM 2068 N N . LEU B 1 36 ? 10.594 -16.234 8.82 1 89.75 36 LEU B N 1
ATOM 2069 C CA . LEU B 1 36 ? 11.5 -15.234 8.281 1 89.75 36 LEU B CA 1
ATOM 2070 C C . LEU B 1 36 ? 10.734 -13.992 7.832 1 89.75 36 LEU B C 1
ATOM 2072 O O . LEU B 1 36 ? 11.148 -12.867 8.109 1 89.75 36 LEU B O 1
ATOM 2076 N N . ARG B 1 37 ? 9.672 -14.211 7.242 1 84.38 37 ARG B N 1
ATOM 2077 C CA . ARG B 1 37 ? 8.836 -13.102 6.781 1 84.38 37 ARG B CA 1
ATOM 2078 C C . ARG B 1 37 ? 8.227 -12.352 7.961 1 84.38 37 ARG B C 1
ATOM 2080 O O . ARG B 1 37 ? 8.008 -11.141 7.887 1 84.38 37 ARG B O 1
ATOM 2087 N N . PHE B 1 38 ? 7.984 -13.078 8.922 1 85.56 38 PHE B N 1
ATOM 2088 C CA . PHE B 1 38 ? 7.465 -12.477 10.141 1 85.56 38 PHE B CA 1
ATOM 2089 C C . PHE B 1 38 ? 8.477 -11.516 10.742 1 85.56 38 PHE B C 1
ATOM 2091 O O . PHE B 1 38 ? 8.125 -10.398 11.141 1 85.56 38 PHE B O 1
ATOM 2098 N N . VAL B 1 39 ? 9.656 -11.922 10.773 1 87.06 39 VAL B N 1
ATOM 2099 C CA . VAL B 1 39 ? 10.734 -11.086 11.289 1 87.06 39 VAL B CA 1
ATOM 2100 C C . VAL B 1 39 ? 10.922 -9.867 10.383 1 87.06 39 VAL B C 1
ATOM 2102 O O . VAL B 1 39 ? 11.109 -8.75 10.875 1 87.06 39 VAL B O 1
ATOM 2105 N N . MET B 1 40 ? 10.836 -10.086 9.133 1 87.69 40 MET B N 1
ATOM 2106 C CA . MET B 1 40 ? 10.961 -9.008 8.156 1 87.69 40 MET B CA 1
ATOM 2107 C C . MET B 1 40 ? 9.82 -8 8.32 1 87.69 40 MET B C 1
ATOM 2109 O O . MET B 1 40 ? 10.039 -6.793 8.195 1 87.69 40 MET B O 1
ATOM 2113 N N . GLY B 1 41 ? 8.633 -8.531 8.602 1 81.69 41 GLY B N 1
ATOM 2114 C CA . GLY B 1 41 ? 7.484 -7.664 8.82 1 81.69 41 GLY B CA 1
ATOM 2115 C C . GLY B 1 41 ? 7.66 -6.734 10.008 1 81.69 41 GLY B C 1
ATOM 2116 O O . GLY B 1 41 ? 7.273 -5.562 9.945 1 81.69 41 GLY B O 1
ATOM 2117 N N . PHE B 1 42 ? 8.289 -7.219 10.93 1 81.62 42 PHE B N 1
ATOM 2118 C CA . PHE B 1 42 ? 8.547 -6.398 12.109 1 81.62 42 PHE B CA 1
ATOM 2119 C C . PHE B 1 42 ? 9.469 -5.238 11.766 1 81.62 42 PHE B C 1
ATOM 2121 O O . PHE B 1 42 ? 9.273 -4.117 12.25 1 81.62 42 PHE B O 1
ATOM 2128 N N . GLY B 1 43 ? 10.438 -5.48 11 1 79.38 43 GLY B N 1
ATOM 2129 C CA . GLY B 1 43 ? 11.352 -4.441 10.562 1 79.38 43 GLY B CA 1
ATOM 2130 C C . GLY B 1 43 ? 10.695 -3.402 9.672 1 79.38 43 GLY B C 1
ATOM 2131 O O . GLY B 1 43 ? 11.016 -2.215 9.75 1 79.38 43 GLY B O 1
ATOM 2132 N N . GLN B 1 44 ?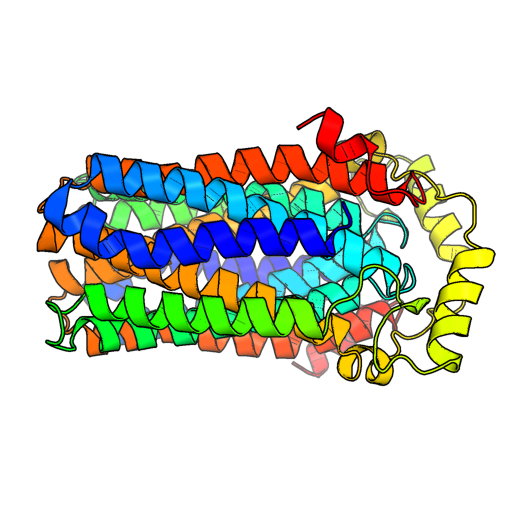 9.734 -3.775 8.953 1 78.94 44 GLN B N 1
ATOM 2133 C CA . GLN B 1 44 ? 9.062 -2.896 8 1 78.94 44 GLN B CA 1
ATOM 2134 C C . GLN B 1 44 ? 8.055 -1.993 8.703 1 78.94 44 GLN B C 1
ATOM 2136 O O . GLN B 1 44 ? 7.695 -0.932 8.188 1 78.94 44 GLN B O 1
ATOM 2141 N N . GLY B 1 45 ? 7.59 -2.402 9.836 1 75.81 45 GLY B N 1
ATOM 2142 C CA . GLY B 1 45 ? 6.625 -1.614 10.586 1 75.81 45 GLY B CA 1
ATOM 2143 C C . GLY B 1 45 ? 7.188 -0.303 11.094 1 75.81 45 GLY B C 1
ATOM 2144 O O . GLY B 1 45 ? 6.438 0.616 11.43 1 75.81 45 GLY B O 1
ATOM 2145 N N . LEU B 1 46 ? 8.477 -0.16 10.992 1 74.88 46 LEU B N 1
ATOM 2146 C CA . LEU B 1 46 ? 9.164 1.016 11.516 1 74.88 46 LEU B CA 1
ATOM 2147 C C . LEU B 1 46 ? 9.195 2.133 10.477 1 74.88 46 LEU B C 1
ATOM 2149 O O . LEU B 1 46 ? 9.422 3.295 10.812 1 74.88 46 LEU B O 1
ATOM 2153 N N . LEU B 1 47 ? 8.898 1.797 9.305 1 76.06 47 LEU B N 1
ATOM 2154 C CA . LEU B 1 47 ? 9.164 2.73 8.219 1 76.06 47 LEU B CA 1
ATOM 2155 C C . LEU B 1 47 ? 8.234 3.936 8.297 1 76.06 47 LEU B C 1
ATOM 2157 O O . LEU B 1 47 ? 8.688 5.082 8.234 1 76.06 47 LEU B O 1
ATOM 2161 N N . TRP B 1 48 ? 6.945 3.73 8.523 1 73.25 48 TRP B N 1
ATOM 2162 C CA . TRP B 1 48 ? 5.98 4.824 8.477 1 73.25 48 TRP B CA 1
ATOM 2163 C C . TRP B 1 48 ? 6.172 5.777 9.648 1 73.25 48 TRP B C 1
ATOM 2165 O O . TRP B 1 48 ? 6.27 6.992 9.461 1 73.25 48 TRP B O 1
ATOM 2175 N N . PRO B 1 49 ? 6.238 5.25 10.82 1 73 49 PRO B N 1
ATOM 2176 C CA . PRO B 1 49 ? 6.488 6.148 11.953 1 73 49 PRO B CA 1
ATOM 2177 C C . PRO B 1 49 ? 7.785 6.938 11.805 1 73 49 PRO B C 1
ATOM 2179 O O . PRO B 1 49 ? 7.84 8.117 12.156 1 73 49 PRO B O 1
ATOM 2182 N N . CYS B 1 50 ? 8.805 6.305 11.289 1 76.25 50 CYS B N 1
ATOM 2183 C CA . CYS B 1 50 ? 10.086 6.984 11.133 1 76.25 50 CYS B CA 1
ATOM 2184 C C . CYS B 1 50 ? 10.008 8.055 10.055 1 76.25 50 CYS B C 1
ATOM 2186 O O . CYS B 1 50 ? 10.586 9.133 10.203 1 76.25 50 CYS B O 1
ATOM 2188 N N . MET B 1 51 ? 9.273 7.734 9.047 1 78.5 51 MET B N 1
ATOM 2189 C CA . MET B 1 51 ? 9.055 8.719 7.992 1 78.5 51 MET B CA 1
ATOM 2190 C C . MET B 1 51 ? 8.336 9.945 8.539 1 78.5 51 MET B C 1
ATOM 2192 O O . MET B 1 51 ? 8.68 11.078 8.195 1 78.5 51 MET B O 1
ATOM 2196 N N . SER B 1 52 ? 7.383 9.664 9.375 1 74 52 SER B N 1
ATOM 2197 C CA . SER B 1 52 ? 6.613 10.758 9.961 1 74 52 SER B CA 1
ATOM 2198 C C . SER B 1 52 ? 7.492 11.648 10.836 1 74 52 SER B C 1
ATOM 2200 O O . SER B 1 52 ? 7.375 12.875 10.797 1 74 52 SER B O 1
ATOM 2202 N N . VAL B 1 53 ? 8.375 11.016 11.57 1 73.69 53 VAL B N 1
ATOM 2203 C CA . VAL B 1 53 ? 9.266 11.75 12.461 1 73.69 53 VAL B CA 1
ATOM 2204 C C . VAL B 1 53 ? 10.266 12.555 11.641 1 73.69 53 VAL B C 1
ATOM 2206 O O . VAL B 1 53 ? 10.508 13.734 11.922 1 73.69 53 VAL B O 1
ATOM 2209 N N . LEU B 1 54 ? 10.812 11.992 10.633 1 78.12 54 LEU B N 1
ATOM 2210 C CA . LEU B 1 54 ? 11.812 12.648 9.797 1 78.12 54 LEU B CA 1
ATOM 2211 C C . LEU B 1 54 ? 11.219 13.867 9.094 1 78.12 54 LEU B C 1
ATOM 2213 O O . LEU B 1 54 ? 11.836 14.938 9.07 1 78.12 54 LEU B O 1
ATOM 2217 N N . VAL B 1 55 ? 10.062 13.688 8.57 1 77.94 55 VAL B N 1
ATOM 2218 C CA . VAL B 1 55 ? 9.398 14.797 7.898 1 77.94 55 VAL B CA 1
ATOM 2219 C C . VAL B 1 55 ? 9.078 15.898 8.906 1 77.94 55 VAL B C 1
ATOM 2221 O O . VAL B 1 55 ? 9.148 17.094 8.578 1 77.94 55 VAL B O 1
ATOM 2224 N N . GLY B 1 56 ? 8.695 15.508 10.109 1 73.69 56 GLY B N 1
ATOM 2225 C CA . GLY B 1 56 ? 8.422 16.469 11.164 1 73.69 56 GLY B CA 1
ATOM 2226 C C . GLY B 1 56 ? 9.633 17.297 11.547 1 73.69 56 GLY B C 1
ATOM 2227 O O . GLY B 1 56 ? 9.5 18.469 11.914 1 73.69 56 GLY B O 1
ATOM 2228 N N . HIS B 1 57 ? 10.773 16.719 11.406 1 73.19 57 HIS B N 1
ATOM 2229 C CA . HIS B 1 57 ? 12.008 17.406 11.766 1 73.19 57 HIS B CA 1
ATOM 2230 C C . HIS B 1 57 ? 12.5 18.281 10.617 1 73.19 57 HIS B C 1
ATOM 2232 O O . HIS B 1 57 ? 13.117 19.328 10.852 1 73.19 57 HIS B O 1
ATOM 2238 N N . TRP B 1 58 ? 12.172 17.938 9.445 1 76.94 58 TRP B N 1
ATOM 2239 C CA . TRP B 1 58 ? 12.805 18.562 8.289 1 76.94 58 TRP B CA 1
ATOM 2240 C C . TRP B 1 58 ? 11.891 19.609 7.66 1 76.94 58 TRP B C 1
ATOM 2242 O O . TRP B 1 58 ? 12.344 20.469 6.898 1 76.94 58 TRP B O 1
ATOM 2252 N N . PHE B 1 59 ? 10.57 19.578 8.016 1 77.06 59 PHE B N 1
ATOM 2253 C CA . PHE B 1 59 ? 9.625 20.438 7.312 1 77.06 59 PHE B CA 1
ATOM 2254 C C . PHE B 1 59 ? 8.656 21.078 8.289 1 77.06 59 PHE B C 1
ATOM 2256 O O . PHE B 1 59 ? 8.289 20.484 9.297 1 77.06 59 PHE B O 1
ATOM 2263 N N . PRO B 1 60 ? 8.266 22.297 7.996 1 73.69 60 PRO B N 1
ATOM 2264 C CA . PRO B 1 60 ? 7.23 22.938 8.82 1 73.69 60 PRO B CA 1
ATOM 2265 C C . PRO B 1 60 ? 5.895 22.188 8.766 1 73.69 60 PRO B C 1
ATOM 2267 O O . PRO B 1 60 ? 5.656 21.406 7.84 1 73.69 60 PRO B O 1
ATOM 2270 N N . PRO B 1 61 ? 5.078 22.391 9.766 1 70.56 61 PRO B N 1
ATOM 2271 C CA . PRO B 1 61 ? 3.799 21.688 9.852 1 70.56 61 PRO B CA 1
ATOM 2272 C C . PRO B 1 61 ? 2.947 21.844 8.602 1 70.56 61 PRO B C 1
ATOM 2274 O O . PRO B 1 61 ? 2.219 20.922 8.219 1 70.56 61 PRO B O 1
ATOM 2277 N N . THR B 1 62 ? 3.139 22.922 7.883 1 68.75 62 THR B N 1
ATOM 2278 C CA . THR B 1 62 ? 2.307 23.203 6.715 1 68.75 62 THR B CA 1
ATOM 2279 C C . THR B 1 62 ? 2.773 22.391 5.512 1 68.75 62 THR B C 1
ATOM 2281 O O . THR B 1 62 ? 2.029 22.234 4.543 1 68.75 62 THR B O 1
ATOM 2284 N N . GLU B 1 63 ? 3.986 21.875 5.617 1 76.12 63 GLU B N 1
ATOM 2285 C CA . GLU B 1 63 ? 4.555 21.203 4.449 1 76.12 63 GLU B CA 1
ATOM 2286 C C . GLU B 1 63 ? 4.707 19.703 4.695 1 76.12 63 GLU B C 1
ATOM 2288 O O . GLU B 1 63 ? 5.039 18.953 3.775 1 76.12 63 GLU B O 1
ATOM 2293 N N . LYS B 1 64 ? 4.34 19.266 5.863 1 75.75 64 LYS B N 1
ATOM 2294 C CA . LYS B 1 64 ? 4.566 17.875 6.227 1 75.75 64 LYS B CA 1
ATOM 2295 C C . LYS B 1 64 ? 3.711 16.938 5.379 1 75.75 64 LYS B C 1
ATOM 2297 O O . LYS B 1 64 ? 4.207 15.938 4.859 1 75.75 64 LYS B O 1
ATOM 2302 N N . SER B 1 65 ? 2.467 17.328 5.301 1 71.69 65 SER B N 1
ATOM 2303 C CA . SER B 1 65 ? 1.558 16.469 4.555 1 71.69 65 SER B CA 1
ATOM 2304 C C . SER B 1 65 ? 1.955 16.375 3.086 1 71.69 65 SER B C 1
ATOM 2306 O O . SER B 1 65 ? 1.864 15.32 2.475 1 71.69 65 SER B O 1
ATOM 2308 N N . THR B 1 66 ? 2.436 17.469 2.547 1 73.19 66 THR B N 1
ATOM 2309 C CA . THR B 1 66 ? 2.854 17.5 1.15 1 73.19 66 THR B CA 1
ATOM 2310 C C . THR B 1 66 ? 4.141 16.703 0.953 1 73.19 66 THR B C 1
ATOM 2312 O O . THR B 1 66 ? 4.281 15.977 -0.031 1 73.19 66 THR B O 1
ATOM 2315 N N . ALA B 1 67 ? 5.051 16.891 1.855 1 78.69 67 ALA B N 1
ATOM 2316 C CA . ALA B 1 67 ? 6.297 16.125 1.795 1 78.69 67 ALA B CA 1
ATOM 2317 C C . ALA B 1 67 ? 6.027 14.633 1.821 1 78.69 67 ALA B C 1
ATOM 2319 O O . ALA B 1 67 ? 6.617 13.875 1.044 1 78.69 67 ALA B O 1
ATOM 2320 N N . LEU B 1 68 ? 5.105 14.242 2.627 1 76.5 68 LEU B N 1
ATOM 2321 C CA . LEU B 1 68 ? 4.754 12.836 2.734 1 76.5 68 LEU B CA 1
ATOM 2322 C C . LEU B 1 68 ? 4.07 12.344 1.462 1 76.5 68 LEU B C 1
ATOM 2324 O O . LEU B 1 68 ? 4.312 11.219 1.015 1 76.5 68 LEU B O 1
ATOM 2328 N N . ALA B 1 69 ? 3.242 13.195 0.95 1 72.19 69 ALA B N 1
ATOM 2329 C CA . ALA B 1 69 ? 2.553 12.828 -0.285 1 72.19 69 ALA B CA 1
ATOM 2330 C C . ALA B 1 69 ? 3.545 12.594 -1.419 1 72.19 69 ALA B C 1
ATOM 2332 O O . ALA B 1 69 ? 3.432 11.617 -2.158 1 72.19 69 ALA B O 1
ATOM 2333 N N . ILE B 1 70 ? 4.504 13.406 -1.519 1 75.62 70 ILE B N 1
ATOM 2334 C CA . ILE B 1 70 ? 5.527 13.266 -2.551 1 75.62 70 ILE B CA 1
ATOM 2335 C C . ILE B 1 70 ? 6.344 12 -2.303 1 75.62 70 ILE B C 1
ATOM 2337 O O . ILE B 1 70 ? 6.582 11.219 -3.227 1 75.62 70 ILE B O 1
ATOM 2341 N N . ALA B 1 71 ? 6.656 11.859 -1.094 1 78.56 71 ALA B N 1
ATOM 2342 C CA . ALA B 1 71 ? 7.496 10.719 -0.729 1 78.56 71 ALA B CA 1
ATOM 2343 C C . ALA B 1 71 ? 6.785 9.406 -1.017 1 78.56 71 ALA B C 1
ATOM 2345 O O . ALA B 1 71 ? 7.43 8.398 -1.334 1 78.56 71 ALA B O 1
ATOM 2346 N N . THR B 1 72 ? 5.473 9.398 -1.01 1 76.81 72 THR B N 1
ATOM 2347 C CA . THR B 1 72 ? 4.734 8.148 -1.144 1 76.81 72 THR B CA 1
ATOM 2348 C C . THR B 1 72 ? 4.195 7.984 -2.561 1 76.81 72 THR B C 1
ATOM 2350 O O . THR B 1 72 ? 3.588 6.961 -2.889 1 76.81 72 THR B O 1
ATOM 2353 N N . THR B 1 73 ? 4.379 8.945 -3.404 1 72.56 73 THR B N 1
ATOM 2354 C CA . THR B 1 73 ? 3.918 8.875 -4.785 1 72.56 73 THR B CA 1
ATOM 2355 C C . THR B 1 73 ? 4.613 7.734 -5.527 1 72.56 73 THR B C 1
ATOM 2357 O O . THR B 1 73 ? 4.016 7.102 -6.402 1 72.56 73 THR B O 1
ATOM 2360 N N . GLY B 1 74 ? 5.77 7.457 -5.215 1 73.5 74 GLY B N 1
ATOM 2361 C CA . GLY B 1 74 ? 6.531 6.41 -5.879 1 73.5 74 GLY B CA 1
ATOM 2362 C C . GLY B 1 74 ? 6.047 5.016 -5.539 1 73.5 74 GLY B C 1
ATOM 2363 O O . GLY B 1 74 ? 6.438 4.043 -6.188 1 73.5 74 GLY B O 1
ATOM 2364 N N . ASN B 1 75 ? 5.129 4.93 -4.559 1 77.62 75 ASN B N 1
ATOM 2365 C CA . ASN B 1 75 ? 4.641 3.615 -4.152 1 77.62 75 ASN B CA 1
ATOM 2366 C C . ASN B 1 75 ? 3.855 2.938 -5.27 1 77.62 75 ASN B C 1
ATOM 2368 O O . ASN B 1 75 ? 3.971 1.728 -5.469 1 77.62 75 ASN B O 1
ATOM 2372 N N . GLN B 1 76 ? 3.088 3.693 -5.98 1 78.62 76 GLN B N 1
ATOM 2373 C CA . GLN B 1 76 ? 2.35 3.107 -7.094 1 78.62 76 GLN B CA 1
ATOM 2374 C C . GLN B 1 76 ? 3.297 2.625 -8.188 1 78.62 76 GLN B C 1
ATOM 2376 O O . GLN B 1 76 ? 3.068 1.579 -8.797 1 78.62 76 GLN B O 1
ATOM 2381 N N . LEU B 1 77 ? 4.301 3.393 -8.414 1 81.62 77 LEU B N 1
ATOM 2382 C CA . LEU B 1 77 ? 5.293 3.01 -9.414 1 81.62 77 LEU B CA 1
ATOM 2383 C C . LEU B 1 77 ? 6.016 1.732 -9 1 81.62 77 LEU B C 1
ATOM 2385 O O . LEU B 1 77 ? 6.324 0.888 -9.844 1 81.62 77 LEU B O 1
ATOM 2389 N N . SER B 1 78 ? 6.25 1.699 -7.742 1 84.56 78 SER B N 1
ATOM 2390 C CA . SER B 1 78 ? 6.914 0.497 -7.246 1 84.56 78 SER B CA 1
ATOM 2391 C C . SER B 1 78 ? 6.078 -0.748 -7.516 1 84.56 78 SER B C 1
ATOM 2393 O O . SER B 1 78 ? 6.617 -1.812 -7.824 1 84.56 78 SER B O 1
ATOM 2395 N N . VAL B 1 79 ? 4.812 -0.649 -7.43 1 84.19 79 VAL B N 1
ATOM 2396 C CA . VAL B 1 79 ? 3.91 -1.77 -7.668 1 84.19 79 VAL B CA 1
ATOM 2397 C C . VAL B 1 79 ? 4.031 -2.229 -9.125 1 84.19 79 VAL B C 1
ATOM 2399 O O . VAL B 1 79 ? 4.23 -3.416 -9.391 1 84.19 79 VAL B O 1
ATOM 2402 N N . VAL B 1 80 ? 3.971 -1.266 -9.977 1 85.44 80 VAL B N 1
ATOM 2403 C CA . VAL B 1 80 ? 4.023 -1.545 -11.406 1 85.44 80 VAL B CA 1
ATOM 2404 C C . VAL B 1 80 ? 5.34 -2.246 -11.742 1 85.44 80 VAL B C 1
ATOM 2406 O O . VAL B 1 80 ? 5.34 -3.293 -12.398 1 85.44 80 VAL B O 1
ATOM 2409 N N . ILE B 1 81 ? 6.367 -1.768 -11.266 1 87.69 81 ILE B N 1
ATOM 2410 C CA . ILE B 1 81 ? 7.684 -2.305 -11.594 1 87.69 81 ILE B CA 1
ATOM 2411 C C . ILE B 1 81 ? 7.863 -3.67 -10.93 1 87.69 81 ILE B C 1
ATOM 2413 O O . ILE B 1 81 ? 8.391 -4.602 -11.547 1 87.69 81 ILE B O 1
ATOM 2417 N N . ALA B 1 82 ? 7.414 -3.734 -9.742 1 87.62 82 ALA B N 1
ATOM 2418 C CA . ALA B 1 82 ? 7.586 -4.98 -9 1 87.62 82 ALA B CA 1
ATOM 2419 C C . ALA B 1 82 ? 6.824 -6.125 -9.664 1 87.62 82 ALA B C 1
ATOM 2421 O O . ALA B 1 82 ? 7.344 -7.234 -9.797 1 87.62 82 ALA B O 1
ATOM 2422 N N . MET B 1 83 ? 5.625 -5.867 -10.086 1 87.25 83 MET B N 1
ATOM 2423 C CA . MET B 1 83 ? 4.797 -6.918 -10.672 1 87.25 83 MET B CA 1
ATOM 2424 C C . MET B 1 83 ? 5.402 -7.422 -11.977 1 87.25 83 MET B C 1
ATOM 2426 O O . MET B 1 83 ? 5.504 -8.633 -12.195 1 87.25 83 MET B O 1
ATOM 2430 N N . PHE B 1 84 ? 5.824 -6.516 -12.711 1 87.69 84 PHE B N 1
ATOM 2431 C CA . PHE B 1 84 ? 6.402 -6.91 -13.984 1 87.69 84 PHE B CA 1
ATOM 2432 C C . PHE B 1 84 ? 7.789 -7.508 -13.789 1 87.69 84 PHE B C 1
ATOM 2434 O O . PHE B 1 84 ? 8.102 -8.562 -14.344 1 87.69 84 PHE B O 1
ATOM 2441 N N . ALA B 1 85 ? 8.578 -6.855 -13.094 1 88.31 85 ALA B N 1
ATOM 2442 C CA . ALA B 1 85 ? 9.961 -7.293 -12.883 1 88.31 85 ALA B CA 1
ATOM 2443 C C . ALA B 1 85 ? 10 -8.664 -12.219 1 88.31 85 ALA B C 1
ATOM 2445 O O . ALA B 1 85 ? 10.812 -9.516 -12.586 1 88.31 85 ALA B O 1
ATOM 2446 N N . THR B 1 86 ? 9.18 -8.852 -11.273 1 88.25 86 THR B N 1
ATOM 2447 C CA . THR B 1 86 ? 9.188 -10.133 -10.57 1 88.25 86 THR B CA 1
ATOM 2448 C C . THR B 1 86 ? 8.805 -11.266 -11.516 1 88.25 86 THR B C 1
ATOM 2450 O O . THR B 1 86 ? 9.43 -12.328 -11.516 1 88.25 86 THR B O 1
ATOM 2453 N N . ALA B 1 87 ? 7.758 -11.023 -12.281 1 86.81 87 ALA B N 1
ATOM 2454 C CA . ALA B 1 87 ? 7.344 -12.039 -13.25 1 86.81 87 ALA B CA 1
ATOM 2455 C C . ALA B 1 87 ? 8.5 -12.422 -14.172 1 86.81 87 ALA B C 1
ATOM 2457 O O . ALA B 1 87 ? 8.719 -13.609 -14.438 1 86.81 87 ALA B O 1
ATOM 2458 N N . GLU B 1 88 ? 9.203 -11.438 -14.609 1 88.44 88 GLU B N 1
ATOM 2459 C CA . GLU B 1 88 ? 10.305 -11.68 -15.531 1 88.44 88 GLU B CA 1
ATOM 2460 C C . GLU B 1 88 ? 11.477 -12.344 -14.828 1 88.44 88 GLU B C 1
ATOM 2462 O O . GLU B 1 88 ? 12.102 -13.258 -15.375 1 88.44 88 GLU B O 1
ATOM 2467 N N . LEU B 1 89 ? 11.789 -11.922 -13.664 1 88.19 89 LEU B N 1
ATOM 2468 C CA . LEU B 1 89 ? 12.93 -12.469 -12.922 1 88.19 89 LEU B CA 1
ATOM 2469 C C . LEU B 1 89 ? 12.68 -13.922 -12.547 1 88.19 89 LEU B C 1
ATOM 2471 O O . LEU B 1 89 ? 13.617 -14.719 -12.492 1 88.19 89 LEU B O 1
ATOM 2475 N N . CYS B 1 90 ? 11.461 -14.273 -12.344 1 87 90 CYS B N 1
ATOM 2476 C CA . CYS B 1 90 ? 11.117 -15.633 -11.961 1 87 90 CYS B CA 1
ATOM 2477 C C . CYS B 1 90 ? 11.328 -16.594 -13.117 1 87 90 CYS B C 1
ATOM 2479 O O . CYS B 1 90 ? 11.375 -17.812 -12.914 1 87 90 CYS B O 1
ATOM 2481 N N . GLN B 1 91 ? 11.43 -16.031 -14.25 1 86.25 91 GLN B N 1
ATOM 2482 C CA . GLN B 1 91 ? 11.578 -16.891 -15.422 1 86.25 91 GLN B CA 1
ATOM 2483 C C . GLN B 1 91 ? 13.047 -17.078 -15.781 1 86.25 91 GLN B C 1
ATOM 2485 O O . GLN B 1 91 ? 13.375 -17.844 -16.688 1 86.25 91 GLN B O 1
ATOM 2490 N N . VAL B 1 92 ? 13.859 -16.406 -15.109 1 84.94 92 VAL B N 1
ATOM 2491 C CA . VAL B 1 92 ? 15.289 -16.562 -15.352 1 84.94 92 VAL B CA 1
ATOM 2492 C C . VAL B 1 92 ? 15.781 -17.859 -14.727 1 84.94 92 VAL B C 1
ATOM 2494 O O . VAL B 1 92 ? 15.602 -18.094 -13.531 1 84.94 92 VAL B O 1
ATOM 2497 N N . PRO B 1 93 ? 16.281 -18.703 -15.539 1 82.06 93 PRO B N 1
ATOM 2498 C CA . PRO B 1 93 ? 16.672 -20.031 -15.078 1 82.06 93 PRO B CA 1
ATOM 2499 C C . PRO B 1 93 ? 17.812 -20 -14.07 1 82.06 93 PRO B C 1
ATOM 2501 O O . PRO B 1 93 ? 18.047 -20.969 -13.352 1 82.06 93 PRO B O 1
ATOM 2504 N N . PHE B 1 94 ? 18.328 -18.891 -13.914 1 74.94 94 PHE B N 1
ATOM 2505 C CA . PHE B 1 94 ? 19.422 -18.812 -12.969 1 74.94 94 PHE B CA 1
ATOM 2506 C C . PHE B 1 94 ? 18.938 -19.047 -11.539 1 74.94 94 PHE B C 1
ATOM 2508 O O . PHE B 1 94 ? 17.969 -18.422 -11.102 1 74.94 94 PHE B O 1
ATOM 2515 N N . MET B 1 95 ? 19.484 -20.078 -10.852 1 71.38 95 MET B N 1
ATOM 2516 C CA . MET B 1 95 ? 19.234 -20.438 -9.461 1 71.38 95 MET B CA 1
ATOM 2517 C C . MET B 1 95 ? 17.812 -20.938 -9.273 1 71.38 95 MET B C 1
ATOM 2519 O O . MET B 1 95 ? 17.188 -20.703 -8.227 1 71.38 95 MET B O 1
ATOM 2523 N N . GLY B 1 96 ? 17.234 -21.438 -10.312 1 71.25 96 GLY B N 1
ATOM 2524 C CA . GLY B 1 96 ? 15.953 -22.109 -10.164 1 71.25 96 GLY B CA 1
ATOM 2525 C C . GLY B 1 96 ? 14.766 -21.219 -10.445 1 71.25 96 GLY B C 1
ATOM 2526 O O . GLY B 1 96 ? 13.625 -21.547 -10.094 1 71.25 96 GLY B O 1
ATOM 2527 N N . GLY B 1 97 ? 14.969 -20.078 -11.016 1 83.31 97 GLY B N 1
ATOM 2528 C CA . GLY B 1 97 ? 13.867 -19.25 -11.484 1 83.31 97 GLY B CA 1
ATOM 2529 C C . GLY B 1 97 ? 13.461 -18.188 -10.492 1 83.31 97 GLY B C 1
ATOM 2530 O O . GLY B 1 97 ? 14.055 -17.094 -10.469 1 83.31 97 GLY B O 1
ATOM 2531 N N . TRP B 1 98 ? 12.68 -18.688 -9.414 1 82.38 98 TRP B N 1
ATOM 2532 C CA . TRP B 1 98 ? 12.039 -17.734 -8.523 1 82.38 98 TRP B CA 1
ATOM 2533 C C . TRP B 1 98 ? 13.07 -17.094 -7.59 1 82.38 98 TRP B C 1
ATOM 2535 O O . TRP B 1 98 ? 12.914 -15.938 -7.184 1 82.38 98 TRP B O 1
ATOM 2545 N N . PRO B 1 99 ? 14.234 -17.766 -7.32 1 86.5 99 PRO B N 1
ATOM 2546 C CA . PRO B 1 99 ? 15.18 -17.156 -6.383 1 86.5 99 PRO B CA 1
ATOM 2547 C C . PRO B 1 99 ? 15.836 -15.898 -6.938 1 86.5 99 PRO B C 1
ATOM 2549 O O . PRO B 1 99 ? 16.312 -15.062 -6.172 1 86.5 99 PRO B O 1
ATOM 2552 N N . MET B 1 100 ? 15.898 -15.766 -8.156 1 87.06 100 MET B N 1
ATOM 2553 C CA . MET B 1 100 ? 16.531 -14.609 -8.781 1 87.06 100 MET B CA 1
ATOM 2554 C C . MET B 1 100 ? 15.836 -13.312 -8.359 1 87.06 100 MET B C 1
ATOM 2556 O O . MET B 1 100 ? 16.5 -12.289 -8.18 1 87.06 100 MET B O 1
ATOM 2560 N N . ALA B 1 101 ? 14.547 -13.391 -8.234 1 87.25 101 ALA B N 1
ATOM 2561 C CA . ALA B 1 101 ? 13.805 -12.211 -7.801 1 87.25 101 ALA B CA 1
ATOM 2562 C C . ALA B 1 101 ? 14.273 -11.742 -6.426 1 87.25 101 ALA B C 1
ATOM 2564 O O . ALA B 1 101 ? 14.492 -10.547 -6.211 1 87.25 101 ALA B O 1
ATOM 2565 N N . PHE B 1 102 ? 14.562 -12.68 -5.578 1 88.75 102 PHE B N 1
ATOM 2566 C CA . PHE B 1 102 ? 14.953 -12.336 -4.215 1 88.75 102 PHE B CA 1
ATOM 2567 C C . PHE B 1 102 ? 16.375 -11.805 -4.176 1 88.75 102 PHE B C 1
ATOM 2569 O O . PHE B 1 102 ? 16.688 -10.875 -3.426 1 88.75 102 PHE B O 1
ATOM 2576 N N . HIS B 1 103 ? 17.188 -12.383 -4.961 1 89.06 103 HIS B N 1
ATOM 2577 C CA . HIS B 1 103 ? 18.578 -11.922 -4.996 1 89.06 103 HIS B CA 1
ATOM 2578 C C . HIS B 1 103 ? 18.672 -10.5 -5.543 1 89.06 103 HIS B C 1
ATOM 2580 O O . HIS B 1 103 ? 19.375 -9.664 -4.988 1 89.06 103 HIS B O 1
ATOM 2586 N N . VAL B 1 104 ? 17.953 -10.242 -6.543 1 87.5 104 VAL B N 1
ATOM 2587 C CA . VAL B 1 104 ? 17.953 -8.906 -7.133 1 87.5 104 VAL B CA 1
ATOM 2588 C C . VAL B 1 104 ? 17.375 -7.902 -6.145 1 87.5 104 VAL B C 1
ATOM 2590 O O . VAL B 1 104 ? 17.938 -6.82 -5.953 1 87.5 104 VAL B O 1
ATOM 2593 N N . TYR B 1 105 ? 16.297 -8.305 -5.484 1 86 105 TYR B N 1
ATOM 2594 C CA . TYR B 1 105 ? 15.688 -7.434 -4.488 1 86 105 TYR B CA 1
ATOM 2595 C C . TYR B 1 105 ? 16.625 -7.188 -3.318 1 86 105 TYR B C 1
ATOM 2597 O O . TYR B 1 105 ? 16.688 -6.082 -2.777 1 86 105 TYR B O 1
ATOM 2605 N N . GLY B 1 106 ? 17.297 -8.227 -2.939 1 87.12 106 GLY B N 1
ATOM 2606 C CA . GLY B 1 106 ? 18.281 -8.07 -1.882 1 87.12 106 GLY B CA 1
ATOM 2607 C C . GLY B 1 106 ? 19.375 -7.055 -2.221 1 87.12 106 GLY B C 1
ATOM 2608 O O . GLY B 1 106 ? 19.688 -6.184 -1.411 1 87.12 106 GLY B O 1
ATOM 2609 N N . VAL B 1 107 ? 19.875 -7.148 -3.393 1 89.25 107 VAL B N 1
ATOM 2610 C CA . VAL B 1 107 ? 20.938 -6.242 -3.836 1 89.25 107 VAL B CA 1
ATOM 2611 C C . VAL B 1 107 ? 20.406 -4.812 -3.889 1 89.25 107 VAL B C 1
ATOM 2613 O O . VAL B 1 107 ? 21.078 -3.877 -3.443 1 89.25 107 VAL B O 1
ATOM 2616 N N . LEU B 1 108 ? 19.234 -4.664 -4.414 1 84.06 108 LEU B N 1
ATOM 2617 C CA . LEU B 1 108 ? 18.609 -3.344 -4.457 1 84.06 108 LEU B CA 1
ATOM 2618 C C . LEU B 1 108 ? 18.391 -2.803 -3.047 1 84.06 108 LEU B C 1
ATOM 2620 O O . LEU B 1 108 ? 18.547 -1.604 -2.807 1 84.06 108 LEU B O 1
ATOM 2624 N N . GLY B 1 109 ? 18 -3.699 -2.189 1 83.88 109 GLY B N 1
ATOM 2625 C CA . GLY B 1 109 ? 17.844 -3.305 -0.799 1 83.88 109 GLY B CA 1
ATOM 2626 C C . GLY B 1 109 ? 19.141 -2.809 -0.172 1 83.88 109 GLY B C 1
ATOM 2627 O O . GLY B 1 109 ? 19.141 -1.809 0.551 1 83.88 109 GLY B O 1
ATOM 2628 N N . VAL B 1 110 ? 20.219 -3.461 -0.45 1 87.94 110 VAL B N 1
ATOM 2629 C CA . VAL B 1 110 ? 21.516 -3.059 0.068 1 87.94 110 VAL B CA 1
ATOM 2630 C C . VAL B 1 110 ? 21.891 -1.674 -0.463 1 87.94 110 VAL B C 1
ATOM 2632 O O . VAL B 1 110 ? 22.344 -0.812 0.294 1 87.94 110 VAL B O 1
ATOM 2635 N N . LEU B 1 111 ? 21.672 -1.482 -1.692 1 85.06 111 LEU B N 1
ATOM 2636 C CA . LEU B 1 111 ? 21.969 -0.197 -2.311 1 85.06 111 LEU B CA 1
ATOM 2637 C C . LEU B 1 111 ? 21.188 0.927 -1.653 1 85.06 111 LEU B C 1
ATOM 2639 O O . LEU B 1 111 ? 21.719 2.002 -1.387 1 85.06 111 LEU B O 1
ATOM 2643 N N . LEU B 1 112 ? 20.016 0.69 -1.385 1 81.5 112 LEU B N 1
ATOM 2644 C CA . LEU B 1 112 ? 19.156 1.717 -0.787 1 81.5 112 LEU B CA 1
ATOM 2645 C C . LEU B 1 112 ? 19.578 1.993 0.654 1 81.5 112 LEU B C 1
ATOM 2647 O O . LEU B 1 112 ? 19.469 3.127 1.127 1 81.5 112 LEU B O 1
ATOM 2651 N N . CYS B 1 113 ? 19.953 0.904 1.315 1 85.38 113 CYS B N 1
ATOM 2652 C CA . CYS B 1 113 ? 20.469 1.099 2.664 1 85.38 113 CYS B CA 1
ATOM 2653 C C . CYS B 1 113 ? 21.688 2.023 2.656 1 85.38 113 CYS B C 1
ATOM 2655 O O . CYS B 1 113 ? 21.812 2.891 3.521 1 85.38 113 CYS B O 1
ATOM 2657 N N . ILE B 1 114 ? 22.516 1.853 1.744 1 85.38 114 ILE B N 1
ATOM 2658 C CA . ILE B 1 114 ? 23.719 2.682 1.612 1 85.38 114 ILE B CA 1
ATOM 2659 C C . ILE B 1 114 ? 23.312 4.125 1.317 1 85.38 114 ILE B C 1
ATOM 2661 O O . ILE B 1 114 ? 23.812 5.059 1.953 1 85.38 114 ILE B O 1
ATOM 2665 N N . LEU B 1 115 ? 22.391 4.312 0.406 1 80.19 115 LEU B N 1
ATOM 2666 C CA . LEU B 1 115 ? 21.922 5.652 0.054 1 80.19 115 LEU B CA 1
ATOM 2667 C C . LEU B 1 115 ? 21.266 6.332 1.249 1 80.19 115 LEU B C 1
ATOM 2669 O O . LEU B 1 115 ? 21.438 7.535 1.461 1 80.19 115 LEU B O 1
ATOM 2673 N N . TRP B 1 116 ? 20.469 5.574 1.924 1 82 116 TRP B N 1
ATOM 2674 C CA . TRP B 1 116 ? 19.828 6.086 3.129 1 82 116 TRP B CA 1
ATOM 2675 C C . TRP B 1 116 ? 20.859 6.57 4.137 1 82 116 TRP B C 1
ATOM 2677 O O . TRP B 1 116 ? 20.734 7.668 4.688 1 82 116 TRP B O 1
ATOM 2687 N N . GLN B 1 117 ? 21.891 5.785 4.359 1 81.44 117 GLN B N 1
ATOM 2688 C CA . GLN B 1 117 ? 22.922 6.109 5.336 1 81.44 117 GLN B CA 1
ATOM 2689 C C . GLN B 1 117 ? 23.672 7.375 4.938 1 81.44 117 GLN B C 1
ATOM 2691 O O . GLN B 1 117 ? 24.062 8.172 5.801 1 81.44 117 GLN B O 1
ATOM 2696 N N . VAL B 1 118 ? 23.828 7.641 3.729 1 79.88 118 VAL B N 1
ATOM 2697 C CA . VAL B 1 118 ? 24.641 8.742 3.24 1 79.88 118 VAL B CA 1
ATOM 2698 C C . VAL B 1 118 ? 23.812 10.023 3.174 1 79.88 118 VAL B C 1
ATOM 2700 O O . VAL B 1 118 ? 24.297 11.102 3.521 1 79.88 118 VAL B O 1
ATOM 2703 N N . PHE B 1 119 ? 22.516 9.938 2.846 1 76.56 119 PHE B N 1
ATOM 2704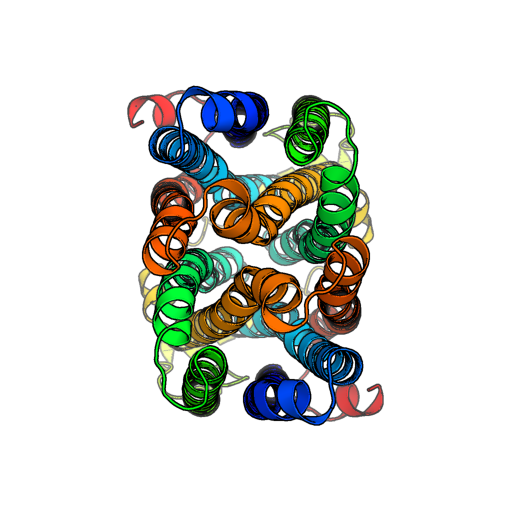 C CA . PHE B 1 119 ? 21.781 11.148 2.504 1 76.56 119 PHE B CA 1
ATOM 2705 C C . PHE B 1 119 ? 20.859 11.562 3.643 1 76.56 119 PHE B C 1
ATOM 2707 O O . PHE B 1 119 ? 20.453 12.727 3.729 1 76.56 119 PHE B O 1
ATOM 2714 N N . VAL B 1 120 ? 20.5 10.703 4.406 1 77.69 120 VAL B N 1
ATOM 2715 C CA . VAL B 1 120 ? 19.516 11.039 5.434 1 77.69 120 VAL B CA 1
ATOM 2716 C C . VAL B 1 120 ? 20.234 11.336 6.75 1 77.69 120 VAL B C 1
ATOM 2718 O O . VAL B 1 120 ? 21.188 10.648 7.117 1 77.69 120 VAL B O 1
ATOM 2721 N N . SER B 1 121 ? 19.844 12.539 7.32 1 75.56 121 SER B N 1
ATOM 2722 C CA . SER B 1 121 ? 20.328 12.906 8.648 1 75.56 121 SER B CA 1
ATOM 2723 C C . SER B 1 121 ? 19.172 13.258 9.578 1 75.56 121 SER B C 1
ATOM 2725 O O . SER B 1 121 ? 18.156 13.805 9.133 1 75.56 121 SER B O 1
ATOM 2727 N N . ASP B 1 122 ? 19.234 12.828 10.766 1 68.88 122 ASP B N 1
ATOM 2728 C CA . ASP B 1 122 ? 18.188 13.102 11.742 1 68.88 122 ASP B CA 1
ATOM 2729 C C . ASP B 1 122 ? 17.984 14.602 11.93 1 68.88 122 ASP B C 1
ATOM 2731 O O . ASP B 1 122 ? 16.859 15.07 12.133 1 68.88 122 ASP B O 1
ATOM 2735 N N . ASP B 1 123 ? 19.062 15.336 12 1 62.75 123 ASP B N 1
ATOM 2736 C CA . ASP B 1 123 ? 19.062 16.781 12.227 1 62.75 123 ASP B CA 1
ATOM 2737 C C . ASP B 1 123 ? 19.5 17.531 10.984 1 62.75 123 ASP B C 1
ATOM 2739 O O . ASP B 1 123 ? 20.609 17.312 10.469 1 62.75 123 ASP B O 1
ATOM 2743 N N . PRO B 1 124 ? 18.406 18.328 10.469 1 62.56 124 PRO B N 1
ATOM 2744 C CA . PRO B 1 124 ? 18.781 19.109 9.289 1 62.56 124 PRO B CA 1
ATOM 2745 C C . PRO B 1 124 ? 20.141 19.797 9.445 1 62.56 124 PRO B C 1
ATOM 2747 O O . PRO B 1 124 ? 20.859 19.969 8.453 1 62.56 124 PRO B O 1
ATOM 2750 N N . ALA B 1 125 ? 20.422 20.234 10.695 1 59.94 125 ALA B N 1
ATOM 2751 C CA . ALA B 1 125 ? 21.688 20.938 10.906 1 59.94 125 ALA B CA 1
ATOM 2752 C C . ALA B 1 125 ? 22.875 20.047 10.555 1 59.94 125 ALA B C 1
ATOM 2754 O O . ALA B 1 125 ? 23.953 20.562 10.227 1 59.94 125 ALA B O 1
ATOM 2755 N N . ASN B 1 126 ? 22.578 18.781 10.656 1 55.31 126 ASN B N 1
ATOM 2756 C CA . ASN B 1 126 ? 23.672 17.844 10.398 1 55.31 126 ASN B CA 1
ATOM 2757 C C . ASN B 1 126 ? 23.562 17.234 9.016 1 55.31 126 ASN B C 1
ATOM 2759 O O . ASN B 1 126 ? 24.328 16.312 8.68 1 55.31 126 ASN B O 1
ATOM 2763 N N . ALA B 1 127 ? 22.531 17.797 8.305 1 57.97 127 ALA B N 1
ATOM 2764 C CA . ALA B 1 127 ? 22.281 17.156 7.02 1 57.97 127 ALA B CA 1
ATOM 2765 C C . ALA B 1 127 ? 23.266 17.641 5.961 1 57.97 127 ALA B C 1
ATOM 2767 O O . ALA B 1 127 ? 23.656 18.812 5.961 1 57.97 127 ALA B O 1
ATOM 2768 N N . LYS B 1 128 ? 23.859 16.812 5.355 1 56.28 128 LYS B N 1
ATOM 2769 C CA . LYS B 1 128 ? 24.766 17.156 4.27 1 56.28 128 LYS B CA 1
ATOM 2770 C C . LYS B 1 128 ? 24 17.766 3.094 1 56.28 128 LYS B C 1
ATOM 2772 O O . LYS B 1 128 ? 23 17.219 2.637 1 56.28 128 LYS B O 1
ATOM 2777 N N . GLY B 1 129 ? 24.25 18.938 2.646 1 51.69 129 GLY B N 1
ATOM 2778 C CA . GLY B 1 129 ? 23.734 19.609 1.465 1 51.69 129 GLY B CA 1
ATOM 2779 C C . GLY B 1 129 ? 22.656 20.641 1.785 1 51.69 129 GLY B C 1
ATOM 2780 O O . GLY B 1 129 ? 21.969 21.125 0.889 1 51.69 129 GLY B O 1
ATOM 2781 N N . ILE B 1 130 ? 22.266 20.75 3.129 1 55.88 130 ILE B N 1
ATOM 2782 C CA . ILE B 1 130 ? 21.25 21.75 3.461 1 55.88 130 ILE B CA 1
ATOM 2783 C C . ILE B 1 130 ? 21.906 23.141 3.541 1 55.88 130 ILE B C 1
ATOM 2785 O O . ILE B 1 130 ? 23 23.281 4.086 1 55.88 130 ILE B O 1
ATOM 2789 N N . THR B 1 131 ? 21.312 23.984 2.742 1 53.84 131 THR B N 1
ATOM 2790 C CA . THR B 1 131 ? 21.797 25.359 2.734 1 53.84 131 THR B CA 1
ATOM 2791 C C . THR B 1 131 ? 21.469 26.062 4.047 1 53.84 131 THR B C 1
ATOM 2793 O O . THR B 1 131 ? 20.531 25.688 4.738 1 53.84 131 THR B O 1
ATOM 2796 N N . ASN B 1 132 ? 22.281 26.859 4.547 1 54.72 132 ASN B N 1
ATOM 2797 C CA . ASN B 1 132 ? 22.109 27.672 5.754 1 54.72 132 ASN B CA 1
ATOM 2798 C C . ASN B 1 132 ? 20.719 28.312 5.797 1 54.72 132 ASN B C 1
ATOM 2800 O O . ASN B 1 132 ? 20.125 28.438 6.867 1 54.72 132 ASN B O 1
ATOM 2804 N N . GLU B 1 133 ? 20.219 28.703 4.688 1 53.66 133 GLU B N 1
ATOM 2805 C CA . GLU B 1 133 ? 18.906 29.344 4.621 1 53.66 133 GLU B CA 1
ATOM 2806 C C . GLU B 1 133 ? 17.797 28.375 4.992 1 53.66 133 GLU B C 1
ATOM 2808 O O . GLU B 1 133 ? 16.844 28.75 5.68 1 53.66 133 GLU B O 1
ATOM 2813 N N . GLU B 1 134 ? 18.062 27.203 4.582 1 58.03 134 GLU B N 1
ATOM 2814 C CA . GLU B 1 134 ? 17.062 26.188 4.887 1 58.03 134 GLU B CA 1
ATOM 2815 C C . GLU B 1 134 ? 17.062 25.828 6.371 1 58.03 134 GLU B C 1
ATOM 2817 O O . GLU B 1 134 ? 16 25.625 6.965 1 58.03 134 GLU B O 1
ATOM 2822 N N . ILE B 1 135 ? 18.25 25.906 6.859 1 57.09 1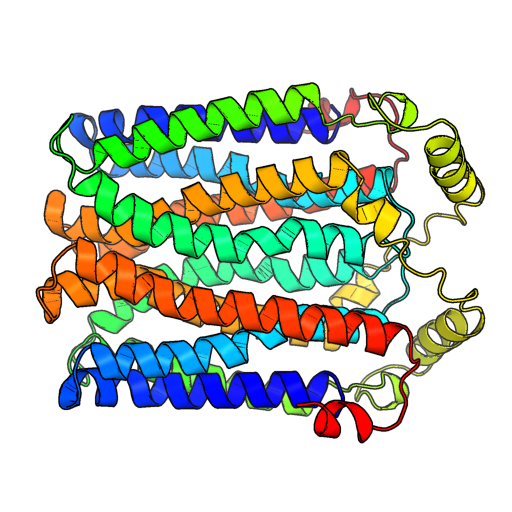35 ILE B N 1
ATOM 2823 C CA . ILE B 1 135 ? 18.391 25.641 8.289 1 57.09 135 ILE B CA 1
ATOM 2824 C C . ILE B 1 135 ? 17.656 26.719 9.086 1 57.09 135 ILE B C 1
ATOM 2826 O O . ILE B 1 135 ? 17 26.422 10.078 1 57.09 135 ILE B O 1
ATOM 2830 N N . GLN B 1 136 ? 17.781 27.922 8.648 1 54.31 136 GLN B N 1
ATOM 2831 C CA . GLN B 1 136 ? 17.156 29.031 9.352 1 54.31 136 GLN B CA 1
ATOM 2832 C C . GLN B 1 136 ? 15.633 28.922 9.281 1 54.31 136 GLN B C 1
ATOM 2834 O O . GLN B 1 136 ? 14.945 29.188 10.273 1 54.31 136 GLN B O 1
ATOM 2839 N N . VAL B 1 137 ? 15.227 28.625 8.148 1 53.5 137 VAL B N 1
ATOM 2840 C CA . VAL B 1 137 ? 13.781 28.516 7.965 1 53.5 137 VAL B CA 1
ATOM 2841 C C . VAL B 1 137 ? 13.242 27.375 8.82 1 53.5 137 VAL B C 1
ATOM 2843 O O . VAL B 1 137 ? 12.188 27.5 9.445 1 53.5 137 VAL B O 1
ATOM 2846 N N . ILE B 1 138 ? 14.039 26.375 8.828 1 56.97 138 ILE B N 1
ATOM 2847 C CA . ILE B 1 138 ? 13.656 25.188 9.594 1 56.97 138 ILE B CA 1
ATOM 2848 C C . ILE B 1 138 ? 13.781 25.469 11.086 1 56.97 138 ILE B C 1
ATOM 2850 O O . ILE B 1 138 ? 12.906 25.125 11.875 1 56.97 138 ILE B O 1
ATOM 2854 N N . THR B 1 139 ? 14.945 26.141 11.391 1 52.22 139 THR B N 1
ATOM 2855 C CA . THR B 1 139 ? 15.219 26.469 12.789 1 52.22 139 THR B CA 1
ATOM 2856 C C . THR B 1 139 ? 14.281 27.578 13.273 1 52.22 139 THR B C 1
ATOM 2858 O O . THR B 1 139 ? 13.805 27.531 14.406 1 52.22 139 THR B O 1
ATOM 2861 N N . ASN B 1 140 ? 14.117 28.609 12.406 1 48.06 140 ASN B N 1
ATOM 2862 C CA . ASN B 1 140 ? 13.234 29.719 12.781 1 48.06 140 ASN B CA 1
ATOM 2863 C C . ASN B 1 140 ? 11.773 29.266 12.859 1 48.06 140 ASN B C 1
ATOM 2865 O O . ASN B 1 140 ? 11.008 29.766 13.68 1 48.06 140 ASN B O 1
ATOM 2869 N N . SER B 1 141 ? 11.438 28.531 11.938 1 46.22 141 SER B N 1
ATOM 2870 C CA . SER B 1 141 ? 10.086 28 11.992 1 46.22 141 SER B CA 1
ATOM 2871 C C . SER B 1 141 ? 9.938 26.984 13.125 1 46.22 141 SER B C 1
ATOM 2873 O O . SER B 1 141 ? 8.828 26.734 13.602 1 46.22 141 SER B O 1
ATOM 2875 N N . ALA B 1 142 ? 11.055 26.375 13.477 1 44.78 142 ALA B N 1
ATOM 2876 C CA . ALA B 1 142 ? 11.156 25.484 14.633 1 44.78 142 ALA B CA 1
ATOM 2877 C C . ALA B 1 142 ? 11.047 26.281 15.938 1 44.78 142 ALA B C 1
ATOM 2879 O O . ALA B 1 142 ? 10.539 25.766 16.938 1 44.78 142 ALA B O 1
ATOM 2880 N N . GLY B 1 143 ? 11.695 27.484 16.109 1 39 143 GLY B N 1
ATOM 2881 C CA . GLY B 1 143 ? 11.703 28.359 17.281 1 39 143 GLY B CA 1
ATOM 2882 C C . GLY B 1 143 ? 10.32 28.828 17.688 1 39 143 GLY B C 1
ATOM 2883 O O . GLY B 1 143 ? 10.078 29.141 18.859 1 39 143 GLY B O 1
ATOM 2884 N N . ARG B 1 144 ? 9.641 29.578 16.844 1 41.69 144 ARG B N 1
ATOM 2885 C CA . ARG B 1 144 ? 8.305 30.031 17.219 1 41.69 144 ARG B CA 1
ATOM 2886 C C . ARG B 1 144 ? 7.316 28.859 17.234 1 41.69 144 ARG B C 1
ATOM 2888 O O . ARG B 1 144 ? 6.477 28.766 16.328 1 41.69 144 ARG B O 1
ATOM 2895 N N . ARG B 1 145 ? 7.883 27.797 17.438 1 45.12 145 ARG B N 1
ATOM 2896 C CA . ARG B 1 145 ? 7.121 26.562 17.562 1 45.12 145 ARG B CA 1
ATOM 2897 C C . ARG B 1 145 ? 5.961 26.719 18.547 1 45.12 145 ARG B C 1
ATOM 2899 O O . ARG B 1 145 ? 6.176 26.875 19.75 1 45.12 145 ARG B O 1
ATOM 2906 N N . PRO B 1 146 ? 5.035 27.516 18.203 1 39.72 146 PRO B N 1
ATOM 2907 C CA . PRO B 1 146 ? 4.055 27.484 19.297 1 39.72 146 PRO B CA 1
ATOM 2908 C C . PRO B 1 146 ? 4.074 26.172 20.062 1 39.72 146 PRO B C 1
ATOM 2910 O O . PRO B 1 146 ? 4.496 25.141 19.516 1 39.72 146 PRO B O 1
ATOM 2913 N N . ARG B 1 147 ? 3.924 26.203 21.359 1 39 147 ARG B N 1
ATOM 2914 C CA . ARG B 1 147 ?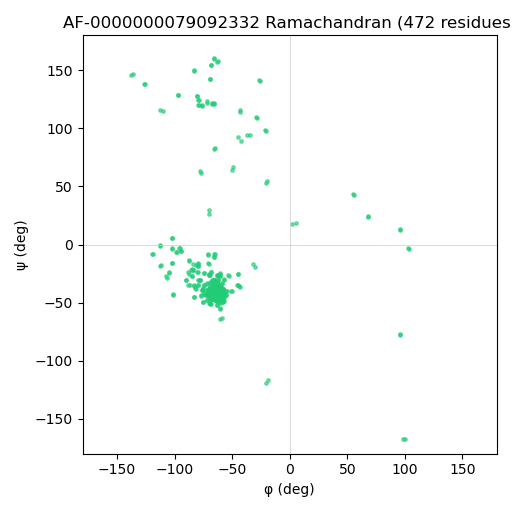 3.619 25.047 22.203 1 39 147 ARG B CA 1
ATOM 2915 C C . ARG B 1 147 ? 2.994 23.922 21.391 1 39 147 ARG B C 1
ATOM 2917 O O . ARG B 1 147 ? 2.021 24.141 20.672 1 39 147 ARG B O 1
ATOM 2924 N N . ALA B 1 148 ? 3.729 22.922 20.969 1 44.66 148 ALA B N 1
ATOM 2925 C CA . ALA B 1 148 ? 3.359 21.672 20.297 1 44.66 148 ALA B CA 1
ATOM 2926 C C . ALA B 1 148 ? 1.889 21.328 20.531 1 44.66 148 ALA B C 1
ATOM 2928 O O . ALA B 1 148 ? 1.506 20.953 21.641 1 44.66 148 ALA B O 1
ATOM 2929 N N . GLN B 1 149 ? 1 22.188 20.266 1 46.66 149 GLN B N 1
ATOM 2930 C CA . GLN B 1 149 ? -0.385 21.797 20.5 1 46.66 149 GLN B CA 1
ATOM 2931 C C . GLN B 1 149 ? -0.603 20.312 20.203 1 46.66 149 GLN B C 1
ATOM 2933 O O . GLN B 1 149 ? -0.261 19.844 19.109 1 46.66 149 GLN B O 1
ATOM 2938 N N . ARG B 1 150 ? -0.509 19.453 21.234 1 52.75 150 ARG B N 1
ATOM 2939 C CA . ARG B 1 150 ? -0.806 18.031 21.406 1 52.75 150 ARG B CA 1
ATOM 2940 C C . ARG B 1 150 ? -1.935 17.594 20.484 1 52.75 150 ARG B C 1
ATOM 2942 O O . ARG B 1 150 ? -2.98 18.25 20.422 1 52.75 150 ARG B O 1
ATOM 2949 N N . ALA B 1 151 ? -1.473 16.812 19.516 1 59.72 151 ALA B N 1
ATOM 2950 C CA . ALA B 1 151 ? -2.627 16.219 18.859 1 59.72 151 ALA B CA 1
ATOM 2951 C C . ALA B 1 151 ? -3.664 15.75 19.875 1 59.72 151 ALA B C 1
ATOM 2953 O O . ALA B 1 151 ? -3.318 15.141 20.891 1 59.72 151 ALA B O 1
ATOM 2954 N N . ASN B 1 152 ? -4.777 16.344 19.875 1 66.5 152 ASN B N 1
ATOM 2955 C CA . ASN B 1 152 ? -5.883 15.875 20.703 1 66.5 152 ASN B CA 1
ATOM 2956 C C . ASN B 1 152 ? -6.367 14.492 20.281 1 66.5 152 ASN B C 1
ATOM 2958 O O . ASN B 1 152 ? -7.301 14.375 19.5 1 66.5 152 ASN B O 1
ATOM 2962 N N . TRP B 1 153 ? -5.625 13.477 20.797 1 73.44 153 TRP B N 1
ATOM 2963 C CA . TRP B 1 153 ? -5.922 12.094 20.453 1 73.44 153 TRP B CA 1
ATOM 2964 C C . TRP B 1 153 ? -7.398 11.781 20.656 1 73.44 153 TRP B C 1
ATOM 2966 O O . TRP B 1 153 ? -8.008 11.062 19.875 1 73.44 153 TRP B O 1
ATOM 2976 N N . VAL B 1 154 ? -7.887 12.297 21.688 1 74.19 154 VAL B N 1
ATOM 2977 C CA . VAL B 1 154 ? -9.289 12.023 22 1 74.19 154 VAL B CA 1
ATOM 2978 C C . VAL B 1 154 ? -10.18 12.602 20.906 1 74.19 154 VAL B C 1
ATOM 2980 O O . VAL B 1 154 ? -11.109 11.938 20.438 1 74.19 154 VAL B O 1
ATOM 2983 N N . GLN B 1 155 ? -9.781 13.688 20.5 1 74.56 155 GLN B N 1
ATOM 2984 C CA . GLN B 1 155 ? -10.562 14.328 19.453 1 74.56 155 GLN B CA 1
ATOM 2985 C C . GLN B 1 155 ? -10.406 13.602 18.109 1 74.56 155 GLN B C 1
ATOM 2987 O O . GLN B 1 155 ? -11.383 13.398 17.391 1 74.56 155 GLN B O 1
ATOM 2992 N N . LEU B 1 156 ? -9.234 13.195 17.875 1 80.5 156 LEU B N 1
ATOM 2993 C CA . LEU B 1 156 ? -8.961 12.523 16.609 1 80.5 156 LEU B CA 1
ATOM 2994 C C . LEU B 1 156 ? -9.641 11.164 16.562 1 80.5 156 LEU B C 1
ATOM 2996 O O . LEU B 1 156 ? -10.258 10.812 15.555 1 80.5 156 LEU B O 1
ATOM 3000 N N . LEU B 1 157 ? -9.633 10.484 17.672 1 81.69 157 LEU B N 1
ATOM 3001 C CA . LEU B 1 157 ? -10.18 9.133 17.688 1 81.69 157 LEU B CA 1
ATOM 3002 C C . LEU B 1 157 ? -11.703 9.156 17.781 1 81.69 157 LEU B C 1
ATOM 3004 O O . LEU B 1 157 ? -12.359 8.156 17.469 1 81.69 157 LEU B O 1
ATOM 3008 N N . SER B 1 158 ? -12.172 10.258 18.188 1 80.19 158 SER B N 1
ATOM 3009 C CA . SER B 1 158 ? -13.617 10.367 18.281 1 80.19 158 SER B CA 1
ATOM 3010 C C . SER B 1 158 ? -14.219 11.008 17.031 1 80.19 158 SER B C 1
ATOM 3012 O O . SER B 1 158 ? -15.438 11.086 16.891 1 80.19 158 SER B O 1
ATOM 3014 N N . SER B 1 159 ? -13.445 11.391 16.172 1 79.75 159 SER B N 1
ATOM 3015 C CA . SER B 1 159 ? -13.922 12.094 14.977 1 79.75 159 SER B CA 1
ATOM 3016 C C . SER B 1 159 ? -14.477 11.109 13.945 1 79.75 159 SER B C 1
ATOM 3018 O O . SER B 1 159 ? -13.766 10.211 13.492 1 79.75 159 SER B O 1
ATOM 3020 N N . PRO B 1 160 ? -15.734 11.25 13.594 1 78 160 PRO B N 1
ATOM 3021 C CA . PRO B 1 160 ? -16.312 10.391 12.562 1 78 160 PRO B CA 1
ATOM 3022 C C . PRO B 1 160 ? -15.633 10.555 11.203 1 78 160 PRO B C 1
ATOM 3024 O O . PRO B 1 160 ? -15.609 9.617 10.406 1 78 160 PRO B O 1
ATOM 3027 N N . VAL B 1 161 ? -15.086 11.711 11.016 1 75.81 161 VAL B N 1
ATOM 3028 C CA . VAL B 1 161 ? -14.414 11.961 9.742 1 75.81 161 VAL B CA 1
ATOM 3029 C C . VAL B 1 161 ? -13.164 11.094 9.641 1 75.81 161 VAL B C 1
ATOM 3031 O O . VAL B 1 161 ? -12.922 10.469 8.609 1 75.81 161 VAL B O 1
ATOM 3034 N N . VAL B 1 162 ? -12.469 10.992 10.742 1 82.25 162 VAL B N 1
ATOM 3035 C CA . VAL B 1 162 ? -11.266 10.164 10.758 1 82.25 162 VAL B CA 1
ATOM 3036 C C . VAL B 1 162 ? -11.633 8.711 10.477 1 82.25 162 VAL B C 1
ATOM 3038 O O . VAL B 1 162 ? -10.984 8.047 9.672 1 82.25 162 VAL B O 1
ATOM 3041 N N . TRP B 1 163 ? -12.672 8.281 10.984 1 82.94 163 TRP B N 1
ATOM 3042 C CA . TRP B 1 163 ? -13.062 6.883 10.828 1 82.94 163 TRP B CA 1
ATOM 3043 C C . TRP B 1 163 ? -13.664 6.637 9.445 1 82.94 163 TRP B C 1
ATOM 3045 O O . TRP B 1 163 ? -13.555 5.535 8.906 1 82.94 163 TRP B O 1
ATOM 3055 N N . SER B 1 164 ? -14.281 7.613 8.922 1 79.88 164 SER B N 1
ATOM 3056 C CA . SER B 1 164 ? -14.773 7.477 7.559 1 79.88 164 SER B CA 1
ATOM 3057 C C . SER B 1 164 ? -13.625 7.391 6.559 1 79.88 164 SER B C 1
ATOM 3059 O O . SER B 1 164 ? -13.68 6.605 5.609 1 79.88 164 SER B O 1
ATOM 3061 N N . ILE B 1 165 ? -12.648 8.156 6.828 1 79.69 165 ILE B N 1
ATOM 3062 C CA . ILE B 1 165 ? -11.461 8.102 5.98 1 79.69 165 ILE B CA 1
ATOM 3063 C C . ILE B 1 165 ? -10.758 6.758 6.156 1 79.69 165 ILE B C 1
ATOM 3065 O O . ILE B 1 165 ? -10.352 6.133 5.176 1 79.69 165 ILE B O 1
ATOM 3069 N N . ALA B 1 166 ? -10.68 6.328 7.387 1 83.81 166 ALA B N 1
ATOM 3070 C CA . ALA B 1 166 ? -10.07 5.031 7.68 1 83.81 166 ALA B CA 1
ATOM 3071 C C . ALA B 1 166 ? -10.836 3.898 7 1 83.81 166 ALA B C 1
ATOM 3073 O O . ALA B 1 166 ? -10.227 2.98 6.441 1 83.81 166 ALA B O 1
ATOM 3074 N N . GLY B 1 167 ? -12.102 3.943 7.098 1 81.94 167 GLY B N 1
ATOM 3075 C CA . GLY B 1 167 ? -12.93 2.936 6.453 1 81.94 167 GLY B CA 1
ATOM 3076 C C . GLY B 1 167 ? -12.758 2.9 4.945 1 81.94 167 GLY B C 1
ATOM 3077 O O . GLY B 1 167 ? -12.688 1.824 4.348 1 81.94 167 GLY B O 1
ATOM 3078 N N . SER B 1 168 ? -12.727 4.059 4.395 1 78.19 168 SER B N 1
ATOM 3079 C CA . SER B 1 168 ? -12.523 4.145 2.951 1 78.19 168 SER B CA 1
ATOM 3080 C C . SER B 1 168 ? -11.156 3.596 2.551 1 78.19 168 SER B C 1
ATOM 3082 O O . SER B 1 168 ? -11.039 2.857 1.569 1 78.19 168 SER B O 1
ATOM 3084 N N . ALA B 1 169 ? -10.203 3.996 3.303 1 81.31 169 ALA B N 1
ATOM 3085 C CA . ALA B 1 169 ? -8.859 3.492 3.039 1 81.31 169 ALA B CA 1
ATOM 3086 C C . ALA B 1 169 ? -8.797 1.977 3.207 1 81.31 169 ALA B C 1
ATOM 3088 O O . ALA B 1 169 ? -8.156 1.282 2.414 1 81.31 169 ALA B O 1
ATOM 3089 N N . PHE B 1 170 ? -9.484 1.501 4.207 1 83.06 170 PHE B N 1
ATOM 3090 C CA . PHE B 1 170 ? -9.539 0.066 4.461 1 83.06 170 PHE B CA 1
ATOM 3091 C C . PHE B 1 170 ? -10.203 -0.665 3.303 1 83.06 170 PHE B C 1
ATOM 3093 O O . PHE B 1 170 ? -9.68 -1.66 2.803 1 83.06 170 PHE B O 1
ATOM 3100 N N . ALA B 1 171 ? -11.312 -0.208 2.963 1 78.44 171 ALA B N 1
ATOM 3101 C CA . ALA B 1 171 ? -12.07 -0.85 1.888 1 78.44 171 ALA B CA 1
ATOM 3102 C C . ALA B 1 171 ? -11.266 -0.861 0.589 1 78.44 171 ALA B C 1
ATOM 3104 O O . ALA B 1 171 ? -11.234 -1.87 -0.119 1 78.44 171 ALA B O 1
ATOM 3105 N N . HIS B 1 172 ? -10.727 0.255 0.304 1 76.94 172 HIS B N 1
ATOM 3106 C CA . HIS B 1 172 ? -9.898 0.351 -0.895 1 76.94 172 HIS B CA 1
ATOM 3107 C C . HIS B 1 172 ? -8.75 -0.651 -0.854 1 76.94 172 HIS B C 1
ATOM 3109 O O . HIS B 1 172 ? -8.531 -1.387 -1.819 1 76.94 172 HIS B O 1
ATOM 3115 N N . ASN B 1 173 ? -8.094 -0.664 0.214 1 81.75 173 ASN B N 1
ATOM 3116 C CA . ASN B 1 173 ? -6.949 -1.561 0.331 1 81.75 173 ASN B CA 1
ATOM 3117 C C . ASN B 1 173 ? -7.379 -3.023 0.334 1 81.75 173 ASN B C 1
ATOM 3119 O O . ASN B 1 173 ? -6.676 -3.885 -0.198 1 81.75 173 ASN B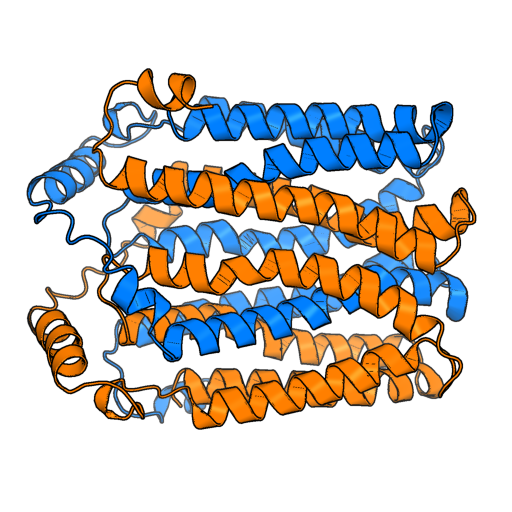 O 1
ATOM 3123 N N . PHE B 1 174 ? -8.492 -3.254 0.953 1 81.88 174 PHE B N 1
ATOM 3124 C CA . PHE B 1 174 ? -9.023 -4.613 1.037 1 81.88 174 PHE B CA 1
ATOM 3125 C C . PHE B 1 174 ? -9.242 -5.191 -0.354 1 81.88 174 PHE B C 1
ATOM 3127 O O . PHE B 1 174 ? -8.773 -6.293 -0.656 1 81.88 174 PHE B O 1
ATOM 3134 N N . ILE B 1 175 ? -9.852 -4.492 -1.144 1 75.94 175 ILE B N 1
ATOM 3135 C CA . ILE B 1 175 ? -10.148 -4.941 -2.5 1 75.94 175 ILE B CA 1
ATOM 3136 C C . ILE B 1 175 ? -8.852 -5.035 -3.303 1 75.94 175 ILE B C 1
ATOM 3138 O O . ILE B 1 175 ? -8.641 -6.004 -4.039 1 75.94 175 ILE B O 1
ATOM 3142 N N . THR B 1 176 ? -8.039 -4.078 -3.172 1 79.81 176 THR B N 1
ATOM 3143 C CA . THR B 1 176 ? -6.781 -4.027 -3.908 1 79.81 176 THR B CA 1
ATOM 3144 C C . THR B 1 176 ? -5.891 -5.211 -3.539 1 79.81 176 THR B C 1
ATOM 3146 O O . THR B 1 176 ? -5.352 -5.887 -4.418 1 79.81 176 THR B O 1
ATOM 3149 N N . VAL B 1 177 ? -5.809 -5.469 -2.316 1 83.5 177 VAL B N 1
ATOM 3150 C CA . VAL B 1 177 ? -4.945 -6.555 -1.852 1 83.5 177 VAL B CA 1
ATOM 3151 C C . VAL B 1 177 ? -5.5 -7.895 -2.326 1 83.5 177 VAL B C 1
ATOM 3153 O O . VAL B 1 177 ? -4.75 -8.75 -2.795 1 83.5 177 VAL B O 1
ATOM 3156 N N . GLY B 1 178 ? -6.754 -8.102 -2.16 1 81.75 178 GLY B N 1
ATOM 3157 C CA . GLY B 1 178 ? -7.352 -9.336 -2.639 1 81.75 178 GLY B CA 1
ATOM 3158 C C . GLY B 1 178 ? -7.098 -9.586 -4.113 1 81.75 178 GLY B C 1
ATOM 3159 O O . GLY B 1 178 ? -6.789 -10.719 -4.508 1 81.75 178 GLY B O 1
ATOM 3160 N N . THR B 1 179 ? -7.16 -8.586 -4.832 1 80.31 179 THR B N 1
ATOM 3161 C CA . THR B 1 179 ? -6.98 -8.727 -6.273 1 80.31 179 THR B CA 1
ATOM 3162 C C . THR B 1 179 ? -5.504 -8.891 -6.621 1 80.31 179 THR B C 1
ATOM 3164 O O . THR B 1 179 ? -5.141 -9.773 -7.398 1 80.31 179 THR B O 1
ATOM 3167 N N . VAL B 1 180 ? -4.699 -8.125 -6.023 1 80.38 180 VAL B N 1
ATOM 3168 C CA . VAL B 1 180 ? -3.268 -8.156 -6.312 1 80.38 180 VAL B CA 1
ATOM 3169 C C . VAL B 1 180 ? -2.686 -9.5 -5.898 1 80.38 180 VAL B C 1
ATOM 3171 O O . VAL B 1 180 ? -1.805 -10.039 -6.57 1 80.38 180 VAL B O 1
ATOM 3174 N N . THR B 1 181 ? -3.191 -9.992 -4.902 1 83.75 181 THR B N 1
ATOM 3175 C CA . THR B 1 181 ? -2.627 -11.219 -4.336 1 83.75 181 THR B CA 1
ATOM 3176 C C . THR B 1 181 ? -3.09 -12.438 -5.121 1 83.75 181 THR B C 1
ATOM 3178 O O . THR B 1 181 ? -2.314 -13.375 -5.336 1 83.75 181 THR B O 1
ATOM 3181 N N . TYR B 1 182 ? -4.305 -12.453 -5.629 1 84.5 182 TYR B N 1
ATOM 3182 C CA . TYR B 1 182 ? -4.82 -13.727 -6.125 1 84.5 182 TYR B CA 1
ATOM 3183 C C . TYR B 1 182 ? -5.141 -13.641 -7.613 1 84.5 182 TYR B C 1
ATOM 3185 O O . TYR B 1 182 ? -5.363 -14.664 -8.258 1 84.5 182 TYR B O 1
ATOM 3193 N N . LEU B 1 183 ? -5.07 -12.5 -8.086 1 81 183 LEU B N 1
ATOM 3194 C CA . LEU B 1 183 ? -5.344 -12.391 -9.516 1 81 183 LEU B CA 1
ATOM 3195 C C . LEU B 1 183 ? -4.27 -13.102 -10.328 1 81 183 LEU B C 1
ATOM 3197 O O . LEU B 1 183 ? -4.578 -13.789 -11.305 1 81 183 LEU B O 1
ATOM 3201 N N . PRO B 1 184 ? -3.016 -12.922 -9.945 1 81.69 184 PRO B N 1
ATOM 3202 C CA . PRO B 1 184 ? -1.998 -13.68 -10.68 1 81.69 184 PRO B CA 1
ATOM 3203 C C . PRO B 1 184 ? -2.207 -15.188 -10.586 1 81.69 184 PRO B C 1
ATOM 3205 O O . PRO B 1 184 ? -1.941 -15.906 -11.547 1 81.69 184 PRO B O 1
ATOM 3208 N N . LEU B 1 185 ? -2.615 -15.625 -9.5 1 81.56 185 LEU B N 1
ATOM 3209 C CA . LEU B 1 185 ? -2.943 -17.031 -9.336 1 81.56 185 LEU B CA 1
ATOM 3210 C C . LEU B 1 185 ? -4.07 -17.453 -10.281 1 81.56 185 LEU B C 1
ATOM 3212 O O . LEU B 1 185 ? -4.012 -18.516 -10.898 1 81.56 185 LEU B O 1
ATOM 3216 N N . TYR B 1 186 ? -5.051 -16.641 -10.391 1 82.06 186 TYR B N 1
ATOM 3217 C CA . TYR B 1 186 ? -6.156 -16.875 -11.312 1 82.06 186 TYR B CA 1
ATOM 3218 C C . TYR B 1 186 ? -5.664 -16.922 -12.75 1 82.06 186 TYR B C 1
ATOM 3220 O O . TYR B 1 186 ? -6.059 -17.797 -13.523 1 82.06 186 TYR B O 1
ATOM 3228 N N . TYR B 1 187 ? -4.816 -15.984 -13.094 1 84.62 187 TYR B N 1
ATOM 3229 C CA . TYR B 1 187 ? -4.281 -15.906 -14.445 1 84.62 187 TYR B CA 1
ATOM 3230 C C . TYR B 1 187 ? -3.512 -17.172 -14.797 1 84.62 187 TYR B C 1
ATOM 3232 O O . TYR B 1 187 ? -3.584 -17.656 -15.93 1 84.62 187 TYR B O 1
ATOM 3240 N N . LYS B 1 188 ? -2.838 -17.688 -13.844 1 85.88 188 LYS B N 1
ATOM 3241 C CA . LYS B 1 188 ? -1.999 -18.844 -14.102 1 85.88 188 LYS B CA 1
ATOM 3242 C C . LYS B 1 188 ? -2.816 -20.141 -14.047 1 85.88 188 LYS B C 1
ATOM 3244 O O . LYS B 1 188 ? -2.748 -20.953 -14.961 1 85.88 188 LYS B O 1
ATOM 3249 N N . THR B 1 189 ? -3.658 -20.297 -13.062 1 83.31 189 THR B N 1
ATOM 3250 C CA . THR B 1 189 ? -4.273 -21.594 -12.797 1 83.31 189 THR B CA 1
ATOM 3251 C C . THR B 1 189 ? -5.582 -21.734 -13.57 1 83.31 189 THR B C 1
ATOM 3253 O O . THR B 1 189 ? -5.969 -22.844 -13.938 1 83.31 189 THR B O 1
ATOM 3256 N N . VAL B 1 190 ? -6.242 -20.625 -13.797 1 78.44 190 VAL B N 1
ATOM 3257 C CA . VAL B 1 190 ? -7.543 -20.719 -14.461 1 78.44 190 VAL B CA 1
ATOM 3258 C C . VAL B 1 190 ? -7.395 -20.344 -15.938 1 78.44 190 VAL B C 1
ATOM 3260 O O . VAL B 1 190 ? -7.902 -21.047 -16.812 1 78.44 190 VAL B O 1
ATOM 3263 N N . LEU B 1 191 ? -6.672 -19.344 -16.219 1 83.38 191 LEU B N 1
ATOM 3264 C CA . LEU B 1 191 ? -6.57 -18.875 -17.594 1 83.38 191 LEU B CA 1
ATOM 3265 C C . LEU B 1 191 ? -5.305 -19.406 -18.25 1 83.38 191 LEU B C 1
ATOM 3267 O O . LEU B 1 191 ? -5.086 -19.203 -19.453 1 83.38 191 LEU B O 1
ATOM 3271 N N . ASN B 1 192 ? -4.395 -20.078 -17.562 1 87.62 192 ASN B N 1
ATOM 3272 C CA . ASN B 1 192 ? -3.174 -20.703 -18.047 1 87.62 192 ASN B CA 1
ATOM 3273 C C . ASN B 1 192 ? -2.289 -19.703 -18.781 1 87.62 192 ASN B C 1
ATOM 3275 O O . ASN B 1 192 ? -1.762 -20 -19.859 1 87.62 192 ASN B O 1
ATOM 3279 N N . MET B 1 193 ? -2.162 -18.578 -18.281 1 87.5 193 MET B N 1
ATOM 3280 C CA . MET B 1 193 ? -1.364 -17.516 -18.875 1 87.5 193 MET B CA 1
ATOM 3281 C C . MET B 1 193 ? 0.109 -17.672 -18.516 1 87.5 193 MET B C 1
ATOM 3283 O O . MET B 1 193 ? 0.44 -18.203 -17.453 1 87.5 193 MET B O 1
ATOM 3287 N N . SER B 1 194 ? 0.919 -17.172 -19.531 1 89.94 194 SER B N 1
ATOM 3288 C CA . SER B 1 194 ? 2.348 -17.141 -19.234 1 89.94 194 SER B CA 1
ATOM 3289 C C . SER B 1 194 ? 2.658 -16.156 -18.094 1 89.94 194 SER B C 1
ATOM 3291 O O . SER B 1 194 ? 1.86 -15.266 -17.812 1 89.94 194 SER B O 1
ATOM 3293 N N . LEU B 1 195 ? 3.787 -16.344 -17.5 1 87.56 195 LEU B N 1
ATOM 3294 C CA . LEU B 1 195 ? 4.191 -15.477 -16.406 1 87.56 195 LEU B CA 1
ATOM 3295 C C . LEU B 1 195 ? 4.406 -14.047 -16.891 1 87.56 195 LEU B C 1
ATOM 3297 O O . LEU B 1 195 ? 4.102 -13.094 -16.172 1 87.56 195 LEU B O 1
ATOM 3301 N N . THR B 1 196 ? 4.906 -13.93 -18.109 1 88.81 196 THR B N 1
ATOM 3302 C CA . THR B 1 196 ? 5.113 -12.602 -18.688 1 88.81 196 THR B CA 1
ATOM 3303 C C . THR B 1 196 ? 3.781 -11.883 -18.891 1 88.81 196 THR B C 1
ATOM 3305 O O . THR B 1 196 ? 3.627 -10.727 -18.484 1 88.81 196 THR B O 1
ATOM 3308 N N . SER B 1 197 ? 2.85 -12.562 -19.453 1 88.5 197 SER B N 1
ATOM 3309 C CA . SER B 1 197 ? 1.53 -11.969 -19.641 1 88.5 197 SER B CA 1
ATOM 3310 C C . SER B 1 197 ? 0.86 -11.656 -18.312 1 88.5 197 SER B C 1
ATOM 3312 O O . SER B 1 197 ? 0.188 -10.633 -18.172 1 88.5 197 SER B O 1
ATOM 3314 N N . ASN B 1 198 ? 1.078 -12.539 -17.359 1 86.94 198 ASN B N 1
ATOM 3315 C CA . ASN B 1 198 ? 0.566 -12.344 -16 1 86.94 198 ASN B CA 1
ATOM 3316 C C . ASN B 1 198 ? 1.093 -11.055 -15.391 1 86.94 198 ASN B C 1
ATOM 3318 O O . ASN B 1 198 ? 0.316 -10.242 -14.891 1 86.94 198 ASN B O 1
ATOM 3322 N N . GLY B 1 199 ? 2.406 -10.836 -15.492 1 85.19 199 GLY B N 1
ATOM 3323 C CA . GLY B 1 199 ? 3.033 -9.648 -14.938 1 85.19 199 GLY B CA 1
ATOM 3324 C C . GLY B 1 199 ? 2.559 -8.367 -15.586 1 85.19 199 GLY B C 1
ATOM 3325 O O . GLY B 1 199 ? 2.285 -7.379 -14.898 1 85.19 199 GLY B O 1
ATOM 3326 N N . ILE B 1 200 ? 2.398 -8.383 -16.859 1 86.81 200 ILE B N 1
ATOM 3327 C CA . ILE B 1 200 ? 2.004 -7.195 -17.609 1 86.81 200 ILE B CA 1
ATOM 3328 C C . ILE B 1 200 ? 0.562 -6.82 -17.266 1 86.81 200 ILE B C 1
ATOM 3330 O O . ILE B 1 200 ? 0.277 -5.672 -16.922 1 86.81 200 ILE B O 1
ATOM 3334 N N . LEU B 1 201 ? -0.314 -7.766 -17.359 1 85.56 201 LEU B N 1
ATOM 3335 C CA . LEU B 1 201 ? -1.731 -7.496 -17.141 1 85.56 201 LEU B CA 1
ATOM 3336 C C . LEU B 1 201 ? -1.994 -7.105 -15.688 1 85.56 201 LEU B C 1
ATOM 3338 O O . LEU B 1 201 ? -2.887 -6.301 -15.406 1 85.56 201 LEU B O 1
ATOM 3342 N N . SER B 1 202 ? -1.223 -7.691 -14.781 1 84.69 202 SER B N 1
ATOM 3343 C CA . SER B 1 202 ? -1.379 -7.367 -13.367 1 84.69 202 SER B CA 1
ATOM 3344 C C . SER B 1 202 ? -0.904 -5.949 -13.07 1 84.69 202 SER B C 1
ATOM 3346 O O . SER B 1 202 ? -1.418 -5.293 -12.164 1 84.69 202 SER B O 1
ATOM 3348 N N . ALA B 1 203 ? 0.021 -5.441 -13.891 1 86.19 203 ALA B N 1
ATOM 3349 C CA . ALA B 1 203 ? 0.636 -4.141 -13.641 1 86.19 203 ALA B CA 1
ATOM 3350 C C . ALA B 1 203 ? -0.216 -3.01 -14.211 1 86.19 203 ALA B C 1
ATOM 3352 O O . ALA B 1 203 ? -0.194 -1.889 -13.695 1 86.19 203 ALA B O 1
ATOM 3353 N N . LEU B 1 204 ? -1.031 -3.232 -15.102 1 84.94 204 LEU B N 1
ATOM 3354 C CA . LEU B 1 204 ? -1.694 -2.223 -15.922 1 84.94 204 LEU B CA 1
ATOM 3355 C C . LEU B 1 204 ? -2.617 -1.355 -15.07 1 84.94 204 LEU B C 1
ATOM 3357 O O . LEU B 1 204 ? -2.611 -0.129 -15.195 1 84.94 204 LEU B O 1
ATOM 3361 N N . PRO B 1 205 ? -3.393 -1.988 -14.219 1 83.06 205 PRO B N 1
ATOM 3362 C CA . PRO B 1 205 ? -4.289 -1.149 -13.422 1 83.06 205 PRO B CA 1
ATOM 3363 C C . PRO B 1 205 ? -3.537 -0.138 -12.555 1 83.06 205 PRO B C 1
ATOM 3365 O O . PRO B 1 205 ? -4.043 0.957 -12.297 1 83.06 205 PRO B O 1
ATOM 3368 N N . PHE B 1 206 ? -2.4 -0.434 -12.203 1 84.88 206 PHE B N 1
ATOM 3369 C CA . PHE B 1 206 ? -1.652 0.416 -11.289 1 84.88 206 PHE B CA 1
ATOM 3370 C C . PHE B 1 206 ? -0.956 1.544 -12.039 1 84.88 206 PHE B C 1
ATOM 3372 O O . PHE B 1 206 ? -0.607 2.568 -11.453 1 84.88 206 PHE B O 1
ATOM 3379 N N . ILE B 1 207 ? -0.748 1.334 -13.305 1 85.38 207 ILE B N 1
ATOM 3380 C CA . ILE B 1 207 ? -0.29 2.443 -14.133 1 85.38 207 ILE B CA 1
ATOM 3381 C C . ILE B 1 207 ? -1.356 3.537 -14.164 1 85.38 207 ILE B C 1
ATOM 3383 O O . ILE B 1 207 ? -1.05 4.719 -13.992 1 85.38 207 ILE B O 1
ATOM 3387 N N . CYS B 1 208 ? -2.521 3.098 -14.336 1 83.12 208 CYS B N 1
ATOM 3388 C CA . CYS B 1 208 ? -3.631 4.047 -14.367 1 83.12 208 CYS B CA 1
ATOM 3389 C C . CYS B 1 208 ? -3.826 4.711 -13.008 1 83.12 208 CYS B C 1
ATOM 3391 O O . CYS B 1 208 ? -4.133 5.902 -12.938 1 83.12 208 CYS B O 1
ATOM 3393 N N . GLN B 1 209 ? -3.719 3.904 -12.031 1 82.44 209 GLN B N 1
ATOM 3394 C CA . GLN B 1 209 ? -3.834 4.461 -10.688 1 82.44 209 GLN B CA 1
ATOM 3395 C C . GLN B 1 209 ? -2.773 5.531 -10.445 1 82.44 209 GLN B C 1
ATOM 3397 O O . GLN B 1 209 ? -3.059 6.57 -9.844 1 82.44 209 GLN B O 1
ATOM 3402 N N . PHE B 1 210 ? -1.576 5.281 -10.898 1 82.56 210 PHE B N 1
ATOM 3403 C CA . PHE B 1 210 ? -0.47 6.219 -10.742 1 82.56 210 PHE B CA 1
ATOM 3404 C C . PHE B 1 210 ? -0.75 7.52 -11.484 1 82.56 210 PHE B C 1
ATOM 3406 O O . PHE B 1 210 ? -0.605 8.609 -10.914 1 82.56 210 PHE B O 1
ATOM 3413 N N . VAL B 1 211 ? -1.152 7.398 -12.633 1 83.19 211 VAL B N 1
ATOM 3414 C CA . VAL B 1 211 ? -1.445 8.555 -13.469 1 83.19 211 VAL B CA 1
ATOM 3415 C C . VAL B 1 211 ? -2.564 9.383 -12.836 1 83.19 211 VAL B C 1
ATOM 3417 O O . VAL B 1 211 ? -2.469 10.609 -12.75 1 83.19 211 VAL B O 1
ATOM 3420 N N . SER B 1 212 ? -3.553 8.727 -12.383 1 80.25 212 SER B N 1
ATOM 3421 C CA . SER B 1 212 ? -4.68 9.414 -11.766 1 80.25 212 SER B CA 1
ATOM 3422 C C . SER B 1 212 ? -4.258 10.125 -10.484 1 80.25 212 SER B C 1
ATOM 3424 O O . SER B 1 212 ? -4.688 11.25 -10.211 1 80.25 212 SER B O 1
ATOM 3426 N N . LYS B 1 213 ? -3.484 9.438 -9.641 1 76.06 213 LYS B N 1
ATOM 3427 C CA . LYS B 1 213 ? -3.002 10.031 -8.398 1 76.06 213 LYS B CA 1
ATOM 3428 C C . LYS B 1 213 ? -2.223 11.312 -8.672 1 76.06 213 LYS B C 1
ATOM 3430 O O . LYS B 1 213 ? -2.4 12.312 -7.969 1 76.06 213 LYS B O 1
ATOM 3435 N N . VAL B 1 214 ? -1.366 11.273 -9.672 1 75.44 214 VAL B N 1
ATOM 3436 C CA . VAL B 1 214 ? -0.552 12.43 -10.031 1 75.44 214 VAL B CA 1
ATOM 3437 C C . VAL B 1 214 ? -1.447 13.555 -10.555 1 75.44 214 VAL B C 1
ATOM 3439 O O . VAL B 1 214 ? -1.276 14.719 -10.18 1 75.44 214 VAL B O 1
ATOM 3442 N N . LEU B 1 215 ? -2.383 13.172 -11.328 1 74.94 215 LEU B N 1
ATOM 3443 C CA . LEU B 1 215 ? -3.283 14.148 -11.922 1 74.94 215 LEU B CA 1
ATOM 3444 C C . LEU B 1 215 ? -4.121 14.836 -10.844 1 74.94 215 LEU B C 1
ATOM 3446 O O . LEU B 1 215 ? -4.324 16.047 -10.891 1 74.94 215 LEU B O 1
ATOM 3450 N N . TYR B 1 216 ? -4.488 14.055 -9.844 1 69.81 216 TYR B N 1
ATOM 3451 C CA . TYR B 1 216 ? -5.395 14.594 -8.844 1 69.81 216 TYR B CA 1
ATOM 3452 C C . TYR B 1 216 ? -4.625 15.281 -7.719 1 69.81 216 TYR B C 1
ATOM 3454 O O . TYR B 1 216 ? -5.191 16.062 -6.957 1 69.81 216 TYR B O 1
ATOM 3462 N N . ALA B 1 217 ? -3.369 14.906 -7.512 1 63.5 217 ALA B N 1
ATOM 3463 C CA . ALA B 1 217 ? -2.547 15.57 -6.504 1 63.5 217 ALA B CA 1
ATOM 3464 C C . ALA B 1 217 ? -2.451 17.062 -6.773 1 63.5 217 ALA B C 1
ATOM 3466 O O . ALA B 1 217 ? -2.488 17.875 -5.84 1 63.5 217 ALA B O 1
ATOM 3467 N N . GLY B 1 218 ? -2.256 17.422 -8.031 1 60.91 218 GLY B N 1
ATOM 3468 C CA . GLY B 1 218 ? -2.275 18.828 -8.383 1 60.91 218 GLY B CA 1
ATOM 3469 C C . GLY B 1 218 ? -3.572 19.516 -8.008 1 60.91 218 GLY B C 1
ATOM 3470 O O . GLY B 1 218 ? -3.562 20.656 -7.543 1 60.91 218 GLY B O 1
ATOM 3471 N N . PHE B 1 219 ? -4.559 18.703 -8.055 1 59.31 219 PHE B N 1
ATOM 3472 C CA . PHE B 1 219 ? -5.883 19.234 -7.734 1 59.31 219 PHE B CA 1
ATOM 3473 C C . PHE B 1 219 ? -6.02 19.469 -6.234 1 59.31 219 PHE B C 1
ATOM 3475 O O . PHE B 1 219 ? -6.605 20.469 -5.812 1 59.31 219 PHE B O 1
ATOM 3482 N N . ALA B 1 220 ? -5.527 18.578 -5.445 1 60.69 220 ALA B N 1
ATOM 3483 C CA . ALA B 1 220 ? -5.609 18.688 -3.992 1 60.69 220 ALA B CA 1
ATOM 3484 C C . ALA B 1 220 ? -4.867 19.922 -3.5 1 60.69 220 ALA B C 1
ATOM 3486 O O . ALA B 1 220 ? -5.344 20.625 -2.602 1 60.69 220 ALA B O 1
ATOM 3487 N N . ASP B 1 221 ? -3.811 20.172 -4.098 1 58 221 ASP B N 1
ATOM 3488 C CA . ASP B 1 221 ? -3.023 21.344 -3.705 1 58 221 ASP B CA 1
ATOM 3489 C C . ASP B 1 221 ? -3.756 22.641 -4.043 1 58 221 ASP B C 1
ATOM 3491 O O . ASP B 1 221 ? -3.742 23.578 -3.254 1 58 221 ASP B O 1
ATOM 3495 N N . GLU B 1 222 ? -4.309 22.641 -5.199 1 56.78 222 GLU B N 1
ATOM 3496 C CA . GLU B 1 222 ? -5.043 23.828 -5.609 1 56.78 222 GLU B CA 1
ATOM 3497 C C . GLU B 1 222 ? -6.27 24.062 -4.723 1 56.78 222 GLU B C 1
ATOM 3499 O O . GLU B 1 222 ? -6.609 25.203 -4.402 1 56.78 222 GLU B O 1
ATOM 3504 N N . SER B 1 223 ? -6.836 23 -4.375 1 58.12 223 SER B N 1
ATOM 3505 C CA . SER B 1 223 ? -8.023 23.094 -3.533 1 58.12 223 SER B CA 1
ATOM 3506 C C . SER B 1 223 ? -7.672 23.609 -2.143 1 58.12 223 SER B C 1
ATOM 3508 O O . SER B 1 223 ? -8.461 24.328 -1.519 1 58.12 223 SER B O 1
ATOM 3510 N N . LYS B 1 224 ? -6.547 23.141 -1.702 1 57.34 224 LYS B N 1
ATOM 3511 C CA . LYS B 1 224 ? -6.082 23.641 -0.412 1 57.34 224 LYS B CA 1
ATOM 3512 C C . LYS B 1 224 ? -5.895 25.156 -0.444 1 57.34 224 LYS B C 1
ATOM 3514 O O . LYS B 1 224 ? -6.137 25.828 0.556 1 57.34 224 LYS B O 1
ATOM 3519 N N . LYS B 1 225 ? -5.277 25.578 -1.582 1 51.59 225 LYS B N 1
ATOM 3520 C CA . LYS B 1 225 ? -5.059 27.016 -1.773 1 51.59 225 LYS B CA 1
ATOM 3521 C C . LYS B 1 225 ? -6.383 27.766 -1.795 1 51.59 225 LYS B C 1
ATOM 3523 O O . LYS B 1 225 ? -6.473 28.891 -1.274 1 51.59 225 LYS B O 1
ATOM 3528 N N . ARG B 1 226 ? -7.086 27.188 -2.738 1 45.22 226 ARG B N 1
ATOM 3529 C CA . ARG B 1 226 ? -8.297 27.969 -2.975 1 45.22 226 ARG B CA 1
ATOM 3530 C C . ARG B 1 226 ? -9.328 27.719 -1.876 1 45.22 226 ARG B C 1
ATOM 3532 O O . ARG B 1 226 ? -9.773 26.594 -1.674 1 45.22 226 ARG B O 1
ATOM 3539 N N . ASN B 1 227 ? -8.977 28.047 -0.616 1 42.25 227 ASN B N 1
ATOM 3540 C CA . ASN B 1 227 ? -10.164 27.969 0.23 1 42.25 227 ASN B CA 1
ATOM 3541 C C . ASN B 1 227 ? -11.367 27.422 -0.541 1 42.25 227 ASN B C 1
ATOM 3543 O O . ASN B 1 227 ? -12.344 28.141 -0.753 1 42.25 227 ASN B O 1
ATOM 3547 N N . TRP B 1 228 ? -11.234 26.844 -1.532 1 36.75 228 TRP B N 1
ATOM 3548 C CA . TRP B 1 228 ? -12.305 26.594 -2.496 1 36.75 228 TRP B CA 1
ATOM 3549 C C . TRP B 1 228 ? -13.594 26.203 -1.788 1 36.75 228 TRP B C 1
ATOM 3551 O O . TRP B 1 228 ? -13.648 25.188 -1.098 1 36.75 228 TRP B O 1
ATOM 3561 N N . MET B 1 229 ? -14.406 27.141 -1.441 1 33.31 229 MET B N 1
ATOM 3562 C CA . MET B 1 229 ? -15.844 27.328 -1.562 1 33.31 229 MET B CA 1
ATOM 3563 C C . MET B 1 229 ? -16.422 26.438 -2.65 1 33.31 229 MET B C 1
ATOM 3565 O O . MET B 1 229 ? -15.68 25.75 -3.363 1 33.31 229 MET B O 1
ATOM 3569 N N . GLY B 1 230 ? -17.156 27.094 -3.893 1 32.09 230 GLY B N 1
ATOM 3570 C CA . GLY B 1 230 ? -18.125 26.578 -4.852 1 32.09 230 GLY B CA 1
ATOM 3571 C C . GLY B 1 230 ? -17.516 25.594 -5.832 1 32.09 230 GLY B C 1
ATOM 3572 O O . GLY B 1 230 ? -16.344 25.672 -6.164 1 32.09 230 GLY B O 1
ATOM 3573 N N . PHE B 1 231 ? -18.062 24.297 -5.938 1 33.53 231 PHE B N 1
ATOM 3574 C CA . PHE B 1 231 ? -18.078 23.047 -6.688 1 33.53 231 PHE B CA 1
ATOM 3575 C C . PHE B 1 231 ? -17.781 23.297 -8.164 1 33.53 231 PHE B C 1
ATOM 3577 O O . PHE B 1 231 ? -17.672 22.359 -8.953 1 33.53 231 PHE B O 1
ATOM 3584 N N . THR B 1 232 ? -17.891 24.484 -8.789 1 32.16 232 THR B N 1
ATOM 3585 C CA . THR B 1 232 ? -18.125 24.672 -10.219 1 32.16 232 THR B CA 1
ATOM 3586 C C . THR B 1 232 ? -16.828 24.531 -11 1 32.16 232 THR B C 1
ATOM 3588 O O . THR B 1 232 ? -16.844 24.141 -12.172 1 32.16 232 THR B O 1
ATOM 3591 N N . SER B 1 233 ? -15.75 24.984 -10.516 1 31.94 233 SER B N 1
ATOM 3592 C CA . SER B 1 233 ? -14.672 25.109 -11.492 1 31.94 233 SER B CA 1
ATOM 3593 C C . SER B 1 233 ? -13.938 23.797 -11.688 1 31.94 233 SER B C 1
ATOM 3595 O O . SER B 1 233 ? -13.07 23.672 -12.555 1 31.94 233 SER B O 1
ATOM 3597 N N . VAL B 1 234 ? -13.719 22.938 -10.82 1 33.47 234 VAL B N 1
ATOM 3598 C CA . VAL B 1 234 ? -12.953 21.719 -11.039 1 33.47 234 VAL B CA 1
ATOM 3599 C C . VAL B 1 234 ? -13.633 20.859 -12.109 1 33.47 234 VAL B C 1
ATOM 3601 O O . VAL B 1 234 ? -12.977 20.094 -12.812 1 33.47 234 VAL B O 1
ATOM 3604 N N . THR B 1 235 ? -14.977 20.812 -12.188 1 31.06 235 THR B N 1
ATOM 3605 C CA . THR B 1 235 ? -15.688 20.125 -13.25 1 31.06 235 THR B CA 1
ATOM 3606 C C . THR B 1 235 ? -15.32 20.688 -14.617 1 31.06 235 THR B C 1
ATOM 3608 O O . THR B 1 235 ? -15.688 20.141 -15.648 1 31.06 235 THR B O 1
ATOM 3611 N N . LYS B 1 236 ? -15.055 21.969 -14.719 1 32.84 236 LYS B N 1
ATOM 3612 C CA . LYS B 1 236 ? -14.75 22.516 -16.031 1 32.84 236 LYS B CA 1
ATOM 3613 C C . LYS B 1 236 ? -13.414 21.984 -16.562 1 32.84 236 LYS B C 1
ATOM 3615 O O . LYS B 1 236 ? -13.188 21.953 -17.766 1 32.84 236 LYS B O 1
ATOM 3620 N N . ALA B 1 237 ? -12.438 21.859 -15.758 1 31.89 237 ALA B N 1
ATOM 3621 C CA . ALA B 1 237 ? -11.18 21.391 -16.328 1 31.89 237 ALA B CA 1
ATOM 3622 C C . ALA B 1 237 ? -11.188 19.875 -16.531 1 31.89 237 ALA B C 1
ATOM 3624 O O . ALA B 1 237 ? -10.344 19.344 -17.25 1 31.89 237 ALA B O 1
ATOM 3625 N N . CYS B 1 238 ? -11.844 19.031 -15.797 1 28.95 238 CYS B N 1
ATOM 3626 C CA . CYS B 1 238 ? -11.945 17.625 -16.156 1 28.95 238 CYS B CA 1
ATOM 3627 C C . CYS B 1 238 ? -12.719 17.438 -17.453 1 28.95 238 CYS B C 1
ATOM 3629 O O . CYS B 1 238 ? -13.789 18.016 -17.625 1 28.95 238 CYS B O 1
#

Foldseek 3Di:
DFLLVLLLVLLVLLLVLLLCLVVCCVPVHDVVSVVSVVSNVVSVVSNVVSLLLQLPQQDFPVCSVVVVLVVCLCVLVCLLCLLQVQLVQQCPPPPNRNSSSSVVVSVVSVVVSVVSVQQDDRHPVPGPPDDPVSNCCSVVSVVPVPPPPPPPPVCLVPDPVNVVVVVVVCVVVVVVCVCLVCVLVCCCVPVVDRSNVSSNVSSVVSVVVSVVSVVCVVVVVVCVVPCDDDPPPVVVVD/DFLLVLLLVLLVLLLVLLLCLVVCCVPVHDVVSVVSVVSNVVSVVSNVVSLLLQLPQQDFPVCSVVVVLVVCLCVLVCLLCLLQVQLVQQCPPPPNRNSSSSVVVSVVSVVVSVVSVQQDDRHPVPGPPDDPVSNCCSVVSVVPPPPVPPPPPVCLVPDPVNVVVVVVVCVVVVVVCVCLVCVLVCCCPPVVDRSNVSSNVSSVVSVVVSVVSVVCVVVVVVCVVPCDDDPPDVVVVD

InterPro domains:
  IPR011701 Major facilitator superfamily [PF07690] (1-229)
  IPR020846 Major facilitator superfamily domain [PS50850] (1-238)
  IPR036259 MFS transporter superfamily [G3DSA:1.20.1250.20] (1-133)
  IPR036259 MFS transporter superfamily [G3DSA:1.20.1250.20] (155-235)
  IPR036259 MFS transporter superfamily [SSF103473] (2-231)
  IPR050382 Major Facilitator Superfamily Sodium/Anion Cotransporter [PTHR11662] (1-237)

Organism: Trichostrongylus colubriformis (NCBI:txid6319)

Secondary structure (DSSP, 8-state):
--HHHHHHHHHHHHHHHHHHHHHHHHHT-HHHHHHHHHHHHHHHTTHHHHHHHHHHHHS-HHHHHHHHHHHHHHHHHHHHHHHHHHHHHTT-TGGGSTHHHHHHHHHHHHHHHHHHHHH--SSGGG-TT--HHHHHHHHHHHHS--------HHHHHH-HHHHHHHHHHHHHHHHHHHHHHHHHHHHHHTS---HHHHHHHHHHHHHHHHHHHHHHHHHHHHHHHTT---TTTHHHH-/--HHHHHHHHHHHHHHHHHHHHHHHHHT-HHHHHHHHHHHHHHHTTHHHHHHHHHHHHS-HHHHHHHHHHHHHHHHHHHHHHHHHHHHHTT-TGGGSTHHHHHHHHHHHHHHHHHHHHH--SSGGG-TT--HHHHHHHHHHHHS--S-----HHHHHH-HHHHHHHHHHHHHHHHHHHHHHHHHHHHHHTS---HHHHHHHHHHHHHHHHHHHHHHHHHHHHHHHTT---TTTHHHH-

pLDDT: mean 74.58, std 15.36, range [28.95, 93.5]

Nearest PDB structures (foldseek):
  8u3d-assembly1_A  TM=8.694E-01  e=5.331E-08  Homo sapiens
  9ayb-assembly1_A  TM=8.024E-01  e=4.453E-07  Homo sapiens
  8u3f-assembly1_A  TM=8.077E-01  e=6.808E-07  Homo sapiens
  6e9n-assembly2_B  TM=7.459E-01  e=1.110E-04  Escherichia coli
  6s37-assembly1_A  TM=5.166E-01  e=8.332E+00  Pseudomonas putida KT2440

Solvent-accessible surface area (backbone atoms only — not comparable to full-atom values): 23426 Å² total; per-residue (Å²): 82,48,53,54,54,52,41,48,52,18,48,49,46,33,28,53,39,35,53,42,40,52,58,33,40,74,74,62,29,68,65,55,33,38,51,45,37,28,54,28,17,39,26,55,15,40,45,62,33,28,50,54,44,49,39,59,62,64,35,57,59,74,33,31,60,56,48,50,51,58,19,50,55,42,36,41,53,20,39,30,48,19,36,33,50,36,32,52,32,33,66,36,69,58,80,72,9,56,40,37,37,34,50,53,48,19,52,53,41,50,52,48,50,53,50,41,65,72,51,52,49,69,44,57,87,69,26,80,87,61,51,71,66,55,45,43,52,47,48,52,57,52,65,70,43,63,76,74,69,66,63,54,57,69,57,51,73,64,32,61,54,39,52,45,48,17,49,50,43,20,52,51,36,22,53,49,40,32,44,51,32,43,43,49,40,42,35,39,76,73,66,63,44,52,54,60,59,38,13,50,57,67,18,48,24,37,52,33,18,38,54,31,29,56,60,36,39,60,48,32,54,50,46,65,67,38,74,63,70,82,46,64,63,66,62,67,76,101,81,49,52,54,55,53,42,47,52,18,48,49,46,32,27,53,39,34,54,41,38,51,57,33,41,73,74,62,30,67,66,55,32,40,51,44,39,27,57,26,18,40,25,56,15,40,45,62,32,28,48,53,44,49,39,59,60,65,35,57,60,74,32,32,60,56,48,50,50,60,18,51,55,42,36,40,54,19,40,29,49,18,36,33,50,37,31,51,31,32,65,35,68,59,80,73,9,55,39,39,35,34,49,53,49,18,52,52,40,51,54,47,51,52,50,42,66,72,51,51,48,71,43,58,88,68,26,80,86,61,51,70,65,54,44,44,53,45,48,53,58,53,66,70,42,63,77,76,69,65,62,53,58,67,56,52,74,65,32,60,54,41,49,44,48,17,49,50,44,19,53,52,38,23,53,49,40,34,44,53,33,43,43,49,41,43,35,40,75,72,67,62,46,53,53,59,57,38,13,50,56,66,18,45,24,37,51,35,18,41,52,30,30,58,60,35,40,60,48,31,54,48,44,66,68,39,72,62,69,85,48,63,64,66,63,67,75,101

Sequence (476 aa):
MGAKRLVLYGAIINVLGTFATPTVASYLGAVPMVILRFVMGFGQGLLWPCMSVLVGHWFPPTEKSTALAIATTGNQLSVVIAMFATAELCQVPFMGGWPMAFHVYGVLGVLLCILWQVFVSDDPANAKGITNEEIQVITNSAGRRPRAQRANWVQLLSSPVVWSIAGSAFAHNFITVGTVTYLPLYYKTVLNMSLTSNGILSALPFICQFVSKVLYAGFADESKKRNWMGFTSVTKACMGAKRLVLYGAIINVLGTFATPTVASYLGAVPMVILRFVMGFGQGLLWPCMSVLVGHWFPPTEKSTALAIATTGNQLSVVIAMFATAELCQVPFMGGWPMAFHVYGVLGVLLCILWQVFVSDDPANAKGITNEEIQVITNSAGRRPRAQRANWVQLLSSPVVWSIAGSAFAHNFITVGTVTYLPLYYKTVLNMSLTSNGILSALPFICQFVSKVLYAGFADESKKRNWMGFTSVTKAC